Protein 1DJ0 (pdb70)

Nearest PDB structures (foldseek):
  2nr0-assembly1_B  TM=9.886E-01  e=8.928E-56  Escherichia coli K-12
  2nre-assembly1_A-2  TM=9.806E-01  e=1.560E-50  Escherichia coli K-12
  1vs3-assembly1_B  TM=9.292E-01  e=8.144E-28  Thermus thermophilus HB8
  9enc-assembly1_B  TM=8.523E-01  e=1.348E-19  Homo sapiens
  7r9f-assembly1_A-2  TM=7.454E-01  e=5.634E-17  Saccharomyces cerevisiae

Solvent-accessible surface area: 22891 Å² total; per-residue (Å²): 169,79,84,54,27,4,0,0,2,0,12,1,35,1,31,97,15,117,5,6,45,84,95,152,75,143,105,1,1,16,34,78,0,9,100,0,0,30,101,19,5,115,46,131,8,80,5,92,23,4,11,151,5,46,49,15,4,4,0,6,14,1,9,0,6,0,88,4,85,8,129,89,169,87,52,27,4,13,69,22,0,10,87,59,16,46,45,19,0,1,1,30,28,18,64,89,15,64,109,92,1,47,0,136,141,17,13,77,0,22,45,19,15,0,0,0,17,16,69,159,20,56,11,0,7,21,38,128,1,4,4,41,28,140,55,81,11,49,2,115,37,0,58,129,6,0,58,49,0,78,28,103,24,12,0,38,0,0,49,16,149,146,26,180,39,221,56,24,120,35,40,2,77,55,4,54,7,50,100,72,56,32,12,0,6,0,12,0,42,0,51,35,41,5,64,51,1,8,33,1,0,0,3,0,0,10,45,0,0,17,114,77,59,67,60,61,32,0,44,95,4,23,81,45,112,58,49,118,103,13,15,86,48,6,108,11,61,0,12,2,0,4,26,22,48,29,45,130,174,8,105,20,53,186,41,59,23,5,0,12,23,16,84,116,155,84,92,58,26,4,0,0,2,0,14,0,31,2,28,103,8,138,7,5,79,85,56,149,142,62,100,0,1,20,32,53,0,9,110,2,0,29,128,22,5,136,45,131,7,80,5,92,22,3,13,156,6,46,50,16,4,3,0,8,13,0,10,0,6,0,88,5,72,10,131,94,163,84,43,21,2,15,111,20,0,9,91,69,14,46,42,17,0,1,0,33,26,21,64,80,14,69,103,97,0,46,0,136,138,17,14,80,1,31,43,22,13,1,0,0,14,15,72,138,13,56,10,0,7,22,36,130,2,2,4,47,35,87,86,104,10,50,9,127,36,0,55,133,6,0,60,52,0,77,28,110,23,21,0,37,1,0,52,16,154,146,23,180,40,240,65,24,126,31,41,2,82,45,7,51,6,50,101,66,54,24,12,0,6,1,10,1,37,0,51,35,43,3,72,50,1,8,32,0,1,0,3,0,0,12,49,0,1,19,110,98,55,65,59,71,25,0,44,102,5,28,85,59,117,56,49,116,100,13,15,84,50,6,115,15,53,0,13,1,0,4,25,20,50,26,40,121,179,8,105,22,54,180,41,62,22,5,1,16,27,18,84,114

CATH classification: 3.30.70.660 (+1 more: 3.30.70.580)

B-factor: mean 20.82, std 8.23, range [7.7, 64.53]

InterPro domains:
  IPR001406 Pseudouridine synthase I, TruA [MF_00171] (10-252)
  IPR001406 Pseudouridine synthase I, TruA [PIRSF001430] (11-255)
  IPR001406 Pseudouridine synthase I, TruA [PTHR11142] (8-252)
  IPR001406 Pseudouridine synthase I, TruA [TIGR00071] (10-247)
  IPR001406 Pseudouridine synthase I, TruA [cd02570] (14-252)
  IPR020094 Pseudouridine synthase TruA/RsuA/RluB/E/F, N-terminal [G3DSA:3.30.70.580] (7-113)
  IPR020095 Pseudouridine synthase I, TruA, C-terminal [G3DSA:3.30.70.660] (114-251)
  IPR020097 Pseudouridine synthase I, TruA, alpha/beta domain [PF01416] (17-111)
  IPR020097 Pseudouridine synthase I, TruA, alpha/beta domain [PF01416] (151-253)
  IPR020103 Pseudouridine synthase, catalytic domain superfamily [SSF55120] (9-265)

Sequence (528 aa):
PPVYKIALGIEYDGSKYYGWQRQNEVRSVQEKLEKALSQVANEPITVFCAGRTDAGVHGTGQVVHFETTALRKDAAWTLGVNANLPGDIAVRWVKTVPDDFHARFSATARRYRYIIYNHRLRPAVLSKGVTHFYEPLDAERMHRAAQCLLGENDFTSFRAVQCQSRTPWRNVMHINVTRHGPYVVVDIKANAFVHHMVRNIVGSLMEVGAHNQPESWIAELLAAKDRTLAAATAKAEGLYLVAVDYPDRYDLPKPPMGPLFLADPPVYKIALGIEYDGSKYYGWQRQNEVRSVQEKLEKALSQVANEPITVFCAGRTDAGVHGTGQVVHFETTALRKDAAWTLGVNANLPGDIAVRWVKTVPDDFHARFSATARRYRYIIYNHRLRPAVLSKGVTHFYEPLDAERMHRAAQCLLGENDFTSFRAVQCQSRTPWRNVMHINVTRHGPYVVVDIKANAFVHHMVRNIVGSLMEVGAHNQPESWIAELLAAKDRTLAAATAKAEGLYLVAVDYPDRYDLPKPPMGPLFLAD

Radius of gyration: 25.11 Å; Cα contacts (8 Å, |Δi|>4): 1273; chains: 2; bounding box: 74×41×61 Å

Organism: Escherichia coli (strain K12) (NCBI:txid83333)

Secondary structure (DSSP, 8-state):
---EEEEEEEEE--TTSS-S--TT-SS-HHHHHHHHHHHHHTS---EEESS---TT-EEEEEEEEEEES----HHIIIIIHHHTS-TTEEEEEEEE--TT--TTTT--EEEEEEEEE-SSSPP-TTTTSSEE--S---HHHHHHHHGGG-EEEE-GGG--TT---S--EEEEEEEEEEEETTEEEEEEEES---TTHHHHHHHHHHHHHTTSS-TTHHHHHHHH--GGGSPPPPPSTTEEEEEEE--GGG--------STT---/---EEEEEEEEE--TTSS-SS--SSS--HHHHHHHHHHHHHTS----EESS---TT-EEEEEEEEEEES----HHIIIIIHHHHS-TTEEEEEEEE--TT--TTTT--EEEEEEEEEESSSPP-TTTTSSEEE-S---HHHHHHHHGGG-EEEE-GGG--TT---S--EEEEEEEEEEEETTEEEEEEEES---TTHHHHHHHHHHHHHTTSS-TTHHHHHHHHT-GGGSPPPPPSTTEEEEEEE--GGG--------STT---

Foldseek 3Di:
DDKFKKKWFKWFQQAVAQWADPPPGPGHVQVQLQVLVCVLQVHGKHKAWQDTTGHLATERGIMIMIIGPDDDDFCCVAVVSQVSGDPGMHTPGMDTFDPPDGNHVQFQKWKKKFKEQEDLDQDDVLNLAHAYDNQAFDQVLLFLLCPVQAAWAQLLLQADPPWPDDGSTWHKHDWGWDDDVRMIMIMTMTRDHHHLNVQQSVQQSRCCRSVVDPSNVSVVSRVPNHNVVGGDGGDNRRMYGFHTHGDCVRVDDRDARDPPPDGD/DDKFKKKWFKWFQQAVFQWADDDDPTHHVQVQLQVLVCVLQVHRKHKAWQDTTGHLATARGIMIMIIGPGDDDQCCVAVSSQVSGDPGMHTPGMDTFDPPDGNHPQFQKWKKKFKAQEDLDQDDVLRSQHHYDHAAFDQVLLFLLCPLLAAWAQLLLQADPPWDDPGRIWHKHDWGWDDDVRMIMIMTMTRDHTVLNVQQSVQQSRCCGNVVDDSNVSVVSRVVRHNVVGGDGGDNRRMYGFHTDGDCVRVDDRPARDPPPDGD

Structure (mmCIF, N/CA/C/O backbone):
data_1DJ0
#
_entry.id   1DJ0
#
_cell.length_a   68.080
_cell.length_b   37.400
_cell.length_c   103.480
_cell.angle_alpha   90.00
_cell.angle_beta   97.68
_cell.angle_gamma   90.00
#
_symmetry.space_group_name_H-M   'P 1 21 1'
#
loop_
_entity.id
_entity.type
_entity.pdbx_description
1 polymer 'PSEUDOURIDINE SYNTHASE I'
2 non-polymer 'CHLORIDE ION'
3 water water
#
loop_
_atom_site.group_PDB
_atom_site.id
_atom_site.type_symbol
_atom_site.label_atom_id
_atom_site.label_alt_id
_atom_site.label_comp_id
_atom_site.label_asym_id
_atom_site.label_entity_id
_atom_site.label_seq_id
_atom_site.pdbx_PDB_ins_code
_atom_site.Cartn_x
_atom_site.Cartn_y
_atom_site.Cartn_z
_atom_site.occupancy
_atom_site.B_iso_or_equiv
_atom_site.auth_seq_id
_atom_site.auth_comp_id
_atom_site.auth_asym_id
_atom_site.auth_atom_id
_atom_site.pdbx_PDB_model_num
ATOM 1 N N . PRO A 1 1 ? -7.852 16.938 4.559 1.00 46.30 7 PRO A N 1
ATOM 2 C CA . PRO A 1 1 ? -6.458 16.616 4.958 1.00 45.30 7 PRO A CA 1
ATOM 3 C C . PRO A 1 1 ? -6.357 15.712 6.174 1.00 43.10 7 PRO A C 1
ATOM 4 O O . PRO A 1 1 ? -7.017 15.943 7.198 1.00 43.14 7 PRO A O 1
ATOM 8 N N . PRO A 1 2 ? -5.487 14.717 6.102 1.00 40.37 8 PRO A N 1
ATOM 9 C CA . PRO A 1 2 ? -5.267 13.836 7.223 1.00 37.48 8 PRO A CA 1
ATOM 10 C C . PRO A 1 2 ? -4.326 14.468 8.248 1.00 33.44 8 PRO A C 1
ATOM 11 O O . PRO A 1 2 ? -3.635 15.478 8.137 1.00 32.01 8 PRO A O 1
ATOM 15 N N . VAL A 1 3 ? -4.426 13.838 9.408 1.00 30.09 9 VAL A N 1
ATOM 16 C CA . VAL A 1 3 ? -3.528 14.095 10.532 1.00 25.95 9 VAL A CA 1
ATOM 17 C C . VAL A 1 3 ? -2.831 12.742 10.652 1.00 23.94 9 VAL A C 1
ATOM 18 O O . VAL A 1 3 ? -3.523 11.726 10.688 1.00 24.94 9 VAL A O 1
ATOM 22 N N . TYR A 1 4 ? -1.520 12.756 10.588 1.00 20.52 10 TYR A N 1
ATOM 23 C CA . TYR A 1 4 ? -0.791 11.494 10.681 1.00 17.87 10 TYR A CA 1
ATOM 24 C C . TYR A 1 4 ? -0.235 11.300 12.097 1.00 17.36 10 TYR A C 1
ATOM 25 O O . TYR A 1 4 ? 0.127 12.297 12.719 1.00 18.51 10 TYR A O 1
ATOM 34 N N . LYS A 1 5 ? -0.223 10.077 12.581 1.00 16.28 11 LYS A N 1
ATOM 35 C CA . LYS A 1 5 ? 0.363 9.793 13.900 1.00 15.29 11 LYS A CA 1
ATOM 36 C C . LYS A 1 5 ? 1.585 8.927 13.605 1.00 15.17 11 LYS A C 1
ATOM 37 O O . LYS A 1 5 ? 1.534 7.959 12.848 1.00 16.72 11 LYS A O 1
ATOM 43 N N . ILE A 1 6 ? 2.708 9.406 14.135 1.00 14.32 12 ILE A N 1
ATOM 44 C CA . ILE A 1 6 ? 4.007 8.807 13.853 1.00 14.55 12 ILE A CA 1
ATOM 45 C C . ILE A 1 6 ? 4.737 8.443 15.132 1.00 14.48 12 ILE A C 1
ATOM 46 O O . ILE A 1 6 ? 4.730 9.235 16.092 1.00 13.86 12 ILE A O 1
ATOM 51 N N . ALA A 1 7 ? 5.393 7.275 15.121 1.00 14.46 13 ALA A N 1
ATOM 52 C CA . ALA A 1 7 ? 6.197 6.871 16.277 1.00 14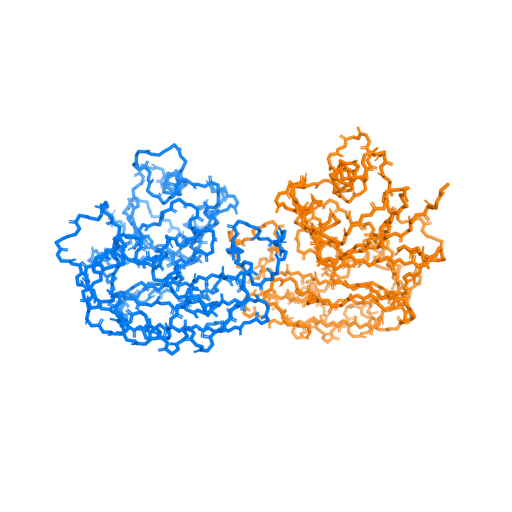.08 13 ALA A CA 1
ATOM 53 C C . ALA A 1 7 ? 7.677 6.896 15.873 1.00 13.78 13 ALA A C 1
ATOM 54 O O . ALA A 1 7 ? 7.978 6.613 14.714 1.00 14.07 13 ALA A O 1
ATOM 56 N N . LEU A 1 8 ? 8.503 7.243 16.848 1.00 12.68 14 LEU A N 1
ATOM 57 C CA . LEU A 1 8 ? 9.945 7.255 16.589 1.00 12.58 14 LEU A CA 1
ATOM 58 C C . LEU A 1 8 ? 10.676 6.546 17.741 1.00 12.86 14 LEU A C 1
ATOM 59 O O . LEU A 1 8 ? 10.257 6.683 18.891 1.00 12.25 14 LEU A O 1
ATOM 64 N N . GLY A 1 9 ? 11.751 5.846 17.363 1.00 13.12 15 GLY A N 1
ATOM 65 C CA . GLY A 1 9 ? 12.643 5.304 18.431 1.00 13.26 15 GLY A CA 1
ATOM 66 C C . GLY A 1 9 ? 13.714 6.385 18.642 1.00 11.53 15 GLY A C 1
ATOM 67 O O . GLY A 1 9 ? 14.266 6.944 17.675 1.00 12.29 15 GLY A O 1
ATOM 68 N N . ILE A 1 10 ? 13.951 6.795 19.902 1.00 11.51 16 ILE A N 1
ATOM 69 C CA . ILE A 1 10 ? 14.897 7.844 20.217 1.00 10.89 16 ILE A CA 1
ATOM 70 C C . ILE A 1 10 ? 16.016 7.329 21.125 1.00 10.30 16 ILE A C 1
ATOM 71 O O . ILE A 1 10 ? 15.771 6.592 22.115 1.00 11.93 16 ILE A O 1
ATOM 76 N N . GLU A 1 11 ? 17.266 7.714 20.823 1.00 10.91 17 GLU A N 1
ATOM 77 C CA . GLU A 1 11 ? 18.411 7.411 21.670 1.00 10.23 17 GLU A CA 1
ATOM 78 C C . GLU A 1 11 ? 18.987 8.726 22.162 1.00 9.93 17 GLU A C 1
ATOM 79 O O . GLU A 1 11 ? 19.022 9.756 21.465 1.00 11.75 17 GLU A O 1
ATOM 85 N N . TYR A 1 12 ? 19.545 8.751 23.363 1.00 10.48 18 TYR A N 1
ATOM 86 C CA . TYR A 1 12 ? 20.191 9.950 23.874 1.00 10.86 18 TYR A CA 1
ATOM 87 C C . TYR A 1 12 ? 21.166 9.645 24.993 1.00 11.71 18 TYR A C 1
ATOM 88 O O . TYR A 1 12 ? 20.967 8.797 25.873 1.00 11.36 18 TYR A O 1
ATOM 97 N N . ASP A 1 13 ? 22.250 10.415 24.962 1.00 12.05 19 ASP A N 1
ATOM 98 C CA . ASP A 1 13 ? 23.189 10.536 26.096 1.00 11.63 19 ASP A CA 1
ATOM 99 C C . ASP A 1 13 ? 22.539 11.598 26.997 1.00 12.05 19 ASP A C 1
ATOM 100 O O . ASP A 1 13 ? 22.256 12.737 26.577 1.00 13.23 19 ASP A O 1
ATOM 105 N N . GLY A 1 14 ? 22.129 11.243 28.216 1.00 12.06 20 GLY A N 1
ATOM 106 C CA . GLY A 1 14 ? 21.425 12.121 29.127 1.00 13.68 20 GLY A CA 1
ATOM 107 C C . GLY A 1 14 ? 22.298 13.084 29.918 1.00 14.32 20 GLY A C 1
ATOM 108 O O . GLY A 1 14 ? 21.753 13.871 30.717 1.00 14.69 20 GLY A O 1
ATOM 109 N N . SER A 1 15 ? 23.636 12.977 29.793 1.00 14.18 21 SER A N 1
ATOM 110 C CA . SER A 1 15 ? 24.517 13.699 30.715 1.00 15.63 21 SER A CA 1
ATOM 111 C C . SER A 1 15 ? 24.477 15.219 30.639 1.00 16.84 21 SER A C 1
ATOM 112 O O . SER A 1 15 ? 24.679 15.806 31.692 1.00 18.22 21 SER A O 1
ATOM 115 N N . LYS A 1 16 ? 24.109 15.780 29.508 1.00 16.84 22 LYS A N 1
ATOM 116 C CA . LYS A 1 16 ? 24.049 17.245 29.434 1.00 17.84 22 LYS A CA 1
ATOM 117 C C . LYS A 1 16 ? 22.643 17.776 29.550 1.00 18.05 22 LYS A C 1
ATOM 118 O O . LYS A 1 16 ? 22.412 18.963 29.300 1.00 20.09 22 LYS A O 1
ATOM 124 N N . TYR A 1 17 ? 21.671 16.947 29.913 1.00 16.04 23 TYR A N 1
ATOM 125 C CA . TYR A 1 17 ? 20.278 17.373 30.039 1.00 14.89 23 TYR A CA 1
ATOM 126 C C . TYR A 1 17 ? 19.850 17.130 31.485 1.00 14.37 23 TYR A C 1
ATOM 127 O O . TYR A 1 17 ? 20.447 16.340 32.232 1.00 15.59 23 TYR A O 1
ATOM 136 N N . TYR A 1 18 ? 18.762 17.845 31.799 1.00 16.03 24 TYR A N 1
ATOM 137 C CA . TYR A 1 18 ? 18.159 17.707 33.117 1.00 18.09 24 TYR A CA 1
ATOM 138 C C . TYR A 1 18 ? 16.870 16.881 33.018 1.00 15.84 24 TYR A C 1
ATOM 139 O O . TYR A 1 18 ? 15.827 17.169 33.597 1.00 16.79 24 TYR A O 1
ATOM 148 N N . GLY A 1 19 ? 17.005 15.767 32.302 1.00 13.83 25 GLY A N 1
ATOM 149 C CA . GLY A 1 19 ? 15.978 14.764 32.090 1.00 13.17 25 GLY A CA 1
ATOM 150 C C . GLY A 1 19 ? 15.188 14.905 30.805 1.00 13.70 25 GLY A C 1
ATOM 151 O O . GLY A 1 19 ? 15.443 15.768 29.964 1.00 13.73 25 GLY A O 1
ATOM 152 N N . TRP A 1 20 ? 14.226 14.002 30.564 1.00 12.81 26 TRP A N 1
ATOM 153 C CA . TRP A 1 20 ? 13.426 14.026 29.374 1.00 13.09 26 TRP A CA 1
ATOM 154 C C . TRP A 1 20 ? 12.483 15.220 29.322 1.00 12.84 26 TRP A C 1
ATOM 155 O O . TRP A 1 20 ? 12.467 15.960 28.307 1.00 13.46 26 TRP A O 1
ATOM 166 N N . GLN A 1 21 ? 11.685 15.390 30.410 1.00 13.70 27 GLN A N 1
ATOM 167 C CA . GLN A 1 21 ? 10.556 16.339 30.320 1.00 14.54 27 GLN A CA 1
ATOM 168 C C . GLN A 1 21 ? 10.999 17.789 30.261 1.00 13.92 27 GLN A C 1
ATOM 169 O O . GLN A 1 21 ? 11.841 18.225 31.003 1.00 14.28 27 GLN A O 1
ATOM 175 N N . ARG A 1 22 ? 10.337 18.565 29.390 1.00 15.99 28 ARG A N 1
ATOM 176 C CA . ARG A 1 22 ? 10.667 19.986 29.288 1.00 18.18 28 ARG A CA 1
ATOM 177 C C . ARG A 1 22 ? 10.038 20.777 30.443 1.00 18.70 28 ARG A C 1
ATOM 178 O O . ARG A 1 22 ? 10.614 21.802 30.827 1.00 19.53 28 ARG A O 1
ATOM 186 N N . GLN A 1 23 ? 8.968 20.324 31.026 1.00 18.20 29 GLN A N 1
ATOM 187 C CA . GLN A 1 23 ? 8.325 21.044 32.130 1.00 19.83 29 GLN A CA 1
ATOM 188 C C . GLN A 1 23 ? 9.278 21.290 33.283 1.00 19.54 29 GLN A C 1
ATOM 189 O O . GLN A 1 23 ? 9.935 20.425 33.865 1.00 19.79 29 GLN A O 1
ATOM 195 N N . ASN A 1 24 ? 9.386 22.574 33.653 1.00 19.18 30 ASN A N 1
ATOM 196 C CA . ASN A 1 24 ? 10.182 23.108 34.725 1.00 17.85 30 ASN A CA 1
ATOM 197 C C . ASN A 1 24 ? 11.698 22.996 34.550 1.00 15.98 30 ASN A C 1
ATOM 198 O O . ASN A 1 24 ? 12.398 23.124 35.566 1.00 15.72 30 ASN A O 1
ATOM 203 N N . GLU A 1 25 ? 12.176 22.763 33.329 1.00 17.44 31 GLU A N 1
ATOM 204 C CA . GLU A 1 25 ? 13.626 22.565 33.157 1.00 18.48 31 GLU A CA 1
ATOM 205 C C . GLU A 1 25 ? 14.177 23.389 32.002 1.00 19.13 31 GLU A C 1
ATOM 206 O O . GLU A 1 25 ? 13.555 23.464 30.975 1.00 19.75 31 GLU A O 1
ATOM 212 N N . VAL A 1 26 ? 15.388 23.950 32.158 1.00 21.09 32 VAL A N 1
ATOM 213 C CA . VAL A 1 26 ? 15.942 24.771 31.080 1.00 22.25 32 VAL A CA 1
ATOM 214 C C . VAL A 1 26 ? 16.464 23.933 29.918 1.00 22.59 32 VAL A C 1
ATOM 215 O O . VAL A 1 26 ? 16.479 24.356 28.757 1.00 24.24 32 VAL A O 1
ATOM 219 N N . ARG A 1 27 ? 16.934 22.751 30.262 1.00 21.37 33 ARG A N 1
ATOM 220 C CA . ARG A 1 27 ? 17.690 21.863 29.374 1.00 21.96 33 ARG A CA 1
ATOM 221 C C . ARG A 1 27 ? 17.080 20.469 29.387 1.00 21.05 33 ARG A C 1
ATOM 222 O O . ARG A 1 27 ? 17.335 19.794 30.369 1.00 23.62 33 ARG A O 1
ATOM 230 N N . SER A 1 28 ? 16.311 20.096 28.395 1.00 18.00 34 SER A N 1
ATOM 231 C CA . SER A 1 28 ? 15.642 18.781 28.394 1.00 15.03 34 SER A CA 1
ATOM 232 C C . SER A 1 28 ? 15.795 18.110 27.050 1.00 15.02 34 SER A C 1
ATOM 233 O O . SER A 1 28 ? 15.899 18.733 25.965 1.00 16.49 34 SER A O 1
ATOM 236 N N . VAL A 1 29 ? 15.663 16.772 27.061 1.00 14.28 35 VAL A N 1
ATOM 237 C CA . VAL A 1 29 ? 15.660 16.066 25.797 1.00 14.37 35 VAL A CA 1
ATOM 238 C C . VAL A 1 29 ? 14.435 16.406 24.972 1.00 13.83 35 VAL A C 1
ATOM 239 O O . VAL A 1 29 ? 14.510 16.615 23.751 1.00 15.25 35 VAL A O 1
ATOM 243 N N . GLN A 1 30 ? 13.253 16.445 25.612 1.00 12.91 36 GLN A N 1
ATOM 244 C CA . GLN A 1 30 ? 12.005 16.717 24.918 1.00 13.29 36 GLN A CA 1
ATOM 245 C C . GLN A 1 30 ? 12.060 18.047 24.167 1.00 13.68 36 GLN A C 1
ATOM 246 O O . GLN A 1 30 ? 11.618 18.089 23.021 1.00 13.94 36 GLN A O 1
ATOM 252 N N . GLU A 1 31 ? 12.605 19.097 24.828 1.00 13.80 37 GLU A N 1
ATOM 253 C CA . GLU A 1 31 ? 12.661 20.387 24.087 1.00 14.40 37 GLU A CA 1
ATOM 254 C C . GLU A 1 31 ? 13.452 20.284 22.796 1.00 14.30 37 GLU A C 1
ATOM 255 O O . GLU A 1 31 ? 13.062 20.765 21.719 1.00 15.53 37 GLU A O 1
ATOM 261 N N . LYS A 1 32 ? 14.623 19.633 22.853 1.00 13.71 38 LYS A N 1
ATOM 262 C CA . LYS A 1 32 ? 15.431 19.495 21.646 1.00 14.42 38 LYS A CA 1
ATOM 263 C C . LYS A 1 32 ? 14.721 18.736 20.553 1.00 14.63 38 LYS A C 1
ATOM 264 O O . LYS A 1 32 ? 14.752 19.067 19.357 1.00 16.39 38 LYS A O 1
ATOM 270 N N . LEU A 1 33 ? 14.064 17.608 20.875 1.00 13.95 39 LEU A N 1
ATOM 271 C CA . LEU A 1 33 ? 13.355 16.810 19.884 1.00 14.32 39 LEU A CA 1
ATOM 272 C C . LEU A 1 33 ? 12.154 17.533 19.301 1.00 14.51 39 LEU A C 1
ATOM 273 O O . LEU A 1 33 ? 11.895 17.508 18.094 1.00 14.62 39 LEU A O 1
ATOM 278 N N . GLU A 1 34 ? 11.383 18.226 20.168 1.00 14.29 40 GLU A N 1
ATOM 279 C CA . GLU A 1 34 ? 10.255 19.003 19.654 1.00 15.17 40 GLU A CA 1
ATOM 280 C C . GLU A 1 34 ? 10.768 20.143 18.783 1.00 14.57 40 GLU A C 1
ATOM 281 O O . GLU A 1 34 ? 10.103 20.335 17.756 1.00 15.56 40 GLU A O 1
ATOM 287 N N . LYS A 1 35 ? 11.904 20.759 19.081 1.00 15.02 41 LYS A N 1
ATOM 288 C CA . LYS A 1 35 ? 12.369 21.824 18.165 1.00 16.21 41 LYS A CA 1
ATOM 289 C C . LYS A 1 35 ? 12.716 21.207 16.829 1.00 16.57 41 LYS A C 1
ATOM 290 O O . LYS A 1 35 ? 12.361 21.720 15.741 1.00 17.84 41 LYS A O 1
ATOM 296 N N . ALA A 1 36 ? 13.435 20.066 16.860 1.00 15.31 42 ALA A N 1
ATOM 297 C CA . ALA A 1 36 ? 13.797 19.403 15.617 1.00 15.00 42 ALA A CA 1
ATOM 298 C C . ALA A 1 36 ? 12.637 18.955 14.764 1.00 15.39 42 ALA A C 1
ATOM 299 O O . ALA A 1 36 ? 12.628 19.158 13.548 1.00 17.49 42 ALA A O 1
ATOM 301 N N . LEU A 1 37 ? 11.612 18.343 15.362 1.00 14.85 43 LEU A N 1
ATOM 302 C CA . LEU A 1 37 ? 10.450 17.921 14.623 1.00 14.98 43 LEU A CA 1
ATOM 303 C C . LEU A 1 37 ? 9.641 19.131 14.109 1.00 15.29 43 LEU A C 1
ATOM 304 O O . LEU A 1 37 ? 9.131 18.981 13.002 1.00 16.65 43 LEU A O 1
ATOM 309 N N . SER A 1 38 ? 9.598 20.221 14.893 1.00 16.07 44 SER A N 1
ATOM 310 C CA . SER A 1 38 ? 8.802 21.363 14.426 1.00 16.73 44 SER A CA 1
ATOM 311 C C . SER A 1 38 ? 9.423 21.957 13.171 1.00 17.57 44 SER A C 1
ATOM 312 O O . SER A 1 38 ? 8.698 22.413 12.257 1.00 18.66 44 SER A O 1
ATOM 315 N N . GLN A 1 39 ? 10.752 21.974 13.135 1.00 18.07 45 GLN A N 1
ATOM 316 C CA . GLN A 1 39 ? 11.416 22.472 11.907 1.00 18.78 45 GLN A CA 1
ATOM 317 C C . GLN A 1 39 ? 11.118 21.588 10.716 1.00 19.24 45 GLN A C 1
ATOM 318 O O . GLN A 1 39 ? 10.825 22.086 9.593 1.00 20.39 45 GLN A O 1
ATOM 324 N N . VAL A 1 40 ? 11.139 20.254 10.824 1.00 18.26 46 VAL A N 1
ATOM 325 C CA . VAL A 1 40 ? 10.836 19.343 9.727 1.00 17.35 46 VAL A CA 1
ATOM 326 C C . VAL A 1 40 ? 9.370 19.398 9.303 1.00 19.03 46 VAL A C 1
ATOM 327 O O . VAL A 1 40 ? 9.017 19.424 8.114 1.00 20.66 46 VAL A O 1
ATOM 331 N N . ALA A 1 41 ? 8.467 19.496 10.284 1.00 17.79 47 ALA A N 1
ATOM 332 C CA . ALA A 1 41 ? 7.039 19.546 10.044 1.00 18.47 47 ALA A CA 1
ATOM 333 C C . ALA A 1 41 ? 6.541 20.935 9.635 1.00 18.93 47 ALA A C 1
ATOM 334 O O . ALA A 1 41 ? 5.436 21.036 9.105 1.00 20.90 47 ALA A O 1
ATOM 336 N N . ASN A 1 42 ? 7.310 21.999 9.856 1.00 19.08 48 ASN A N 1
ATOM 337 C CA . ASN A 1 42 ? 6.854 23.366 9.569 1.00 20.88 48 ASN A CA 1
ATOM 338 C C . ASN A 1 42 ? 5.619 23.734 10.366 1.00 22.33 48 ASN A C 1
ATOM 339 O O . ASN A 1 42 ? 4.723 24.463 9.917 1.00 24.29 48 ASN A O 1
ATOM 344 N N . GLU A 1 43 ? 5.559 23.232 11.604 1.00 21.40 49 GLU A N 1
ATOM 345 C CA . GLU A 1 43 ? 4.435 23.524 12.495 1.00 20.47 49 GLU A CA 1
ATOM 346 C C . GLU A 1 43 ? 4.844 23.064 13.888 1.00 20.32 49 GLU A C 1
ATOM 347 O O . GLU A 1 43 ? 5.699 22.172 14.007 1.00 20.66 49 GLU A O 1
ATOM 353 N N . PRO A 1 44 ? 4.275 23.576 14.946 1.00 19.82 50 PRO A N 1
ATOM 354 C CA . PRO A 1 44 ? 4.602 23.187 16.301 1.00 19.10 50 PRO A CA 1
ATOM 355 C C . PRO A 1 44 ? 4.248 21.729 16.586 1.00 18.06 50 PRO A C 1
ATOM 356 O O . PRO A 1 44 ? 3.157 21.257 16.319 1.00 20.45 50 PRO A O 1
ATOM 360 N N . ILE A 1 45 ? 5.248 20.916 17.013 1.00 15.96 51 ILE A N 1
ATOM 361 C CA . ILE A 1 45 ? 5.018 19.514 17.325 1.00 15.82 51 ILE A CA 1
ATOM 362 C C . ILE A 1 45 ? 5.221 19.220 18.816 1.00 15.14 51 ILE A C 1
ATOM 363 O O . ILE A 1 45 ? 6.190 19.712 19.400 1.00 16.32 51 ILE A O 1
ATOM 368 N N . THR A 1 46 ? 4.326 18.383 19.327 1.00 15.66 52 THR A N 1
ATOM 369 C CA . THR A 1 46 ? 4.417 17.921 20.725 1.00 15.86 52 THR A CA 1
ATOM 370 C C . THR A 1 46 ? 4.610 16.405 20.717 1.00 14.28 52 THR A C 1
ATOM 371 O O . THR A 1 46 ? 3.850 15.695 20.021 1.00 14.29 52 THR A O 1
ATOM 375 N N . VAL A 1 47 ? 5.605 15.954 21.463 1.00 13.45 53 VAL A N 1
ATOM 376 C CA . VAL A 1 47 ? 5.811 14.500 21.523 1.00 12.79 53 VAL A CA 1
ATOM 377 C C . VAL A 1 47 ? 5.380 13.956 22.883 1.00 11.91 53 VAL A C 1
ATOM 378 O O . VAL A 1 47 ? 5.306 14.643 23.896 1.00 13.40 53 VAL A O 1
ATOM 382 N N . PHE A 1 48 ? 5.062 12.660 22.890 1.00 13.00 54 PHE A N 1
ATOM 383 C CA . PHE A 1 48 ? 4.609 11.905 24.052 1.00 12.85 54 PHE A CA 1
ATOM 384 C C . PHE A 1 48 ? 5.553 10.690 24.190 1.00 12.32 54 PHE A C 1
ATOM 385 O O . PHE A 1 48 ? 5.715 9.981 23.183 1.00 13.42 54 PHE A O 1
ATOM 393 N N . CYS A 1 49 ? 6.196 10.522 25.346 1.00 12.54 55 CYS A N 1
ATOM 394 C CA . CYS A 1 49 ? 7.189 9.456 25.493 1.00 12.46 55 CYS A CA 1
ATOM 395 C C . CYS A 1 49 ? 6.642 8.247 26.229 1.00 11.78 55 CYS A C 1
ATOM 396 O O . CYS A 1 49 ? 5.683 8.312 27.021 1.00 13.19 55 CYS A O 1
ATOM 399 N N . ALA A 1 50 ? 7.353 7.120 26.014 1.00 10.92 56 ALA A N 1
ATOM 400 C CA . ALA A 1 50 ? 6.946 5.867 26.654 1.00 12.52 56 ALA A CA 1
ATOM 401 C C . ALA A 1 50 ? 7.283 5.888 28.129 1.00 12.57 56 ALA A C 1
ATOM 402 O O . ALA A 1 50 ? 6.560 5.389 28.979 1.00 14.37 56 ALA A O 1
ATOM 404 N N . GLY A 1 51 ? 8.443 6.486 28.468 1.00 13.64 57 GLY A N 1
ATOM 405 C CA . GLY A 1 51 ? 8.849 6.533 29.873 1.00 15.94 57 GLY A CA 1
ATOM 406 C C . GLY A 1 51 ? 9.728 7.755 30.141 1.00 14.93 57 GLY A C 1
ATOM 407 O O . GLY A 1 51 ? 10.849 7.841 29.631 1.00 16.30 57 GLY A O 1
ATOM 408 N N . ARG A 1 52 ? 9.266 8.655 30.996 1.00 15.70 58 ARG A N 1
ATOM 409 C CA . ARG A 1 52 ? 10.090 9.835 31.282 1.00 15.73 58 ARG A CA 1
ATOM 410 C C . ARG A 1 52 ? 11.325 9.398 32.028 1.00 14.70 58 ARG A C 1
ATOM 411 O O . ARG A 1 52 ? 11.242 8.538 32.934 1.00 15.83 58 ARG A O 1
ATOM 419 N N . THR A 1 53 ? 12.497 9.925 31.695 1.00 11.73 59 THR A N 1
ATOM 420 C CA . THR A 1 53 ? 13.739 9.619 32.386 1.00 12.11 59 THR A CA 1
ATOM 421 C C . THR A 1 53 ? 14.252 10.858 33.132 1.00 12.19 59 THR A C 1
ATOM 422 O O . THR A 1 53 ? 14.038 11.994 32.685 1.00 13.30 59 THR A O 1
ATOM 426 N N . ASP A 1 54 ? 14.835 10.608 34.292 1.00 11.80 60 ASP A N 1
ATOM 427 C CA . ASP A 1 54 ? 15.297 11.679 35.187 1.00 11.91 60 ASP A CA 1
ATOM 428 C C . ASP A 1 54 ? 16.593 12.280 34.718 1.00 12.19 60 ASP A C 1
ATOM 429 O O . ASP A 1 54 ? 17.296 11.825 33.814 1.00 12.34 60 ASP A O 1
ATOM 434 N N . ALA A 1 55 ? 17.010 13.366 35.401 1.00 12.56 61 ALA A N 1
ATOM 435 C CA . ALA A 1 55 ? 18.267 14.016 34.985 1.00 12.52 61 ALA A CA 1
ATOM 436 C C . ALA A 1 55 ? 19.450 13.068 35.004 1.00 12.30 61 ALA A C 1
ATOM 437 O O . ALA A 1 55 ? 19.664 12.320 35.961 1.00 13.25 61 ALA A O 1
ATOM 439 N N . GLY A 1 56 ? 20.259 13.070 33.957 1.00 12.22 62 GLY A N 1
ATOM 440 C CA . GLY A 1 56 ? 21.454 12.272 33.788 1.00 13.41 62 GLY A CA 1
ATOM 441 C C . GLY A 1 56 ? 21.215 10.891 33.195 1.00 12.72 62 GLY A C 1
ATOM 442 O O . GLY A 1 56 ? 22.200 10.211 32.895 1.00 13.51 62 GLY A O 1
ATOM 443 N N . VAL A 1 57 ? 19.966 10.449 33.204 1.00 10.86 63 VAL A N 1
ATOM 444 C CA . VAL A 1 57 ? 19.648 9.092 32.701 1.00 10.27 63 VAL A CA 1
ATOM 445 C C . VAL A 1 57 ? 19.601 9.049 31.194 1.00 9.85 63 VAL A C 1
ATOM 446 O O . VAL A 1 57 ? 19.228 10.010 30.507 1.00 10.33 63 VAL A O 1
ATOM 450 N N . HIS A 1 58 ? 20.055 7.934 30.614 1.00 9.92 64 HIS A N 1
ATOM 451 C CA . HIS A 1 58 ? 20.183 7.716 29.186 1.00 9.56 64 HIS A CA 1
ATOM 452 C C . HIS A 1 58 ? 19.067 6.899 28.571 1.00 10.07 64 HIS A C 1
ATOM 453 O O . HIS A 1 58 ? 18.305 6.226 29.297 1.00 11.45 64 HIS A O 1
ATOM 460 N N . GLY A 1 59 ? 19.026 6.910 27.226 1.00 10.64 65 GLY A N 1
ATOM 461 C CA . GLY A 1 59 ? 18.010 6.089 26.559 1.00 11.57 65 GLY A CA 1
ATOM 462 C C . GLY A 1 59 ? 18.590 5.494 25.292 1.00 11.15 65 GLY A C 1
ATOM 463 O O . GLY A 1 59 ? 19.218 6.191 24.500 1.00 11.08 65 GLY A O 1
ATOM 464 N N . THR A 1 60 ? 18.301 4.200 25.061 1.00 11.81 66 THR A N 1
ATOM 465 C CA . THR A 1 60 ? 18.547 3.610 23.757 1.00 12.16 66 THR A CA 1
ATOM 466 C C . THR A 1 60 ? 17.215 3.157 23.149 1.00 12.35 66 THR A C 1
ATOM 467 O O . THR A 1 60 ? 17.071 3.098 21.924 1.00 13.23 66 THR A O 1
ATOM 471 N N . GLY A 1 61 ? 16.231 2.781 23.977 1.00 12.23 67 GLY A N 1
ATOM 472 C CA . GLY A 1 61 ? 14.953 2.246 23.577 1.00 12.33 67 GLY A CA 1
ATOM 473 C C . GLY A 1 61 ? 13.739 3.118 23.857 1.00 11.48 67 GLY A C 1
ATOM 474 O O . GLY A 1 61 ? 12.626 2.607 23.849 1.00 12.66 67 GLY A O 1
ATOM 475 N N . GLN A 1 62 ? 13.967 4.394 24.116 1.00 11.03 68 GLN A N 1
ATOM 476 C CA . GLN A 1 62 ? 12.833 5.327 24.221 1.00 10.37 68 GLN A CA 1
ATOM 477 C C . GLN A 1 62 ? 12.017 5.335 22.931 1.00 10.86 68 GLN A C 1
ATOM 478 O O . GLN A 1 62 ? 12.544 5.148 21.836 1.00 11.30 68 GLN A O 1
ATOM 484 N N . VAL A 1 63 ? 10.676 5.499 23.094 1.00 10.72 69 VAL A N 1
ATOM 485 C CA . VAL A 1 63 ? 9.785 5.622 21.973 1.00 10.62 69 VAL A CA 1
ATOM 486 C C . VAL A 1 63 ? 8.856 6.831 22.226 1.00 11.90 69 VAL A C 1
ATOM 487 O O . VAL A 1 63 ? 8.430 7.050 23.360 1.00 12.00 69 VAL A O 1
ATOM 491 N N . VAL A 1 64 ? 8.654 7.588 21.154 1.00 12.32 70 VAL A N 1
ATOM 492 C CA . VAL A 1 64 ? 7.661 8.678 21.270 1.00 11.86 70 VAL A CA 1
ATOM 493 C C . VAL A 1 64 ? 6.612 8.534 20.169 1.00 12.37 70 VAL A C 1
ATOM 494 O O . VAL A 1 64 ? 6.870 7.860 19.147 1.00 12.73 70 VAL A O 1
ATOM 498 N N . HIS A 1 65 ? 5.487 9.234 20.358 1.00 12.94 71 HIS A N 1
ATOM 499 C CA . HIS A 1 65 ? 4.587 9.418 19.212 1.00 12.53 71 HIS A CA 1
ATOM 500 C C . HIS A 1 65 ? 4.312 10.934 19.124 1.00 12.41 71 HIS A C 1
ATOM 501 O O . HIS A 1 65 ? 4.467 11.658 20.094 1.00 12.63 71 HIS A O 1
ATOM 508 N N . PHE A 1 66 ? 3.869 11.357 17.909 1.00 12.83 72 PHE A N 1
ATOM 509 C CA . PHE A 1 66 ? 3.419 12.741 17.761 1.00 12.89 72 PHE A CA 1
ATOM 510 C C . PHE A 1 66 ? 2.429 12.722 16.592 1.00 13.01 72 PHE A C 1
ATOM 511 O O . PHE A 1 66 ? 2.364 11.800 15.807 1.00 14.73 72 PHE A O 1
ATOM 519 N N . GLU A 1 67 ? 1.613 13.773 16.531 1.00 14.26 73 GLU A N 1
ATOM 520 C CA . GLU A 1 67 ? 0.680 13.938 15.400 1.00 14.33 73 GLU A CA 1
ATOM 521 C C . GLU A 1 67 ? 1.186 15.122 14.566 1.00 14.45 73 GLU A C 1
ATOM 522 O O . GLU A 1 67 ? 1.778 16.063 15.098 1.00 16.15 73 GLU A O 1
ATOM 528 N N . THR A 1 68 ? 0.954 15.033 13.264 1.00 15.74 74 THR A N 1
ATOM 529 C CA . THR A 1 68 ? 1.364 16.119 12.362 1.00 17.77 74 THR A CA 1
ATOM 530 C C . THR A 1 68 ? 0.403 16.143 11.178 1.00 19.48 74 THR A C 1
ATOM 531 O O . THR A 1 68 ? -0.163 15.127 10.782 1.00 18.23 74 THR A O 1
ATOM 535 N N . THR A 1 69 ? 0.316 17.319 10.550 1.00 21.38 75 THR A N 1
ATOM 536 C CA . THR A 1 69 ? -0.402 17.447 9.292 1.00 22.89 75 THR A CA 1
ATOM 537 C C . THR A 1 69 ? 0.608 17.298 8.148 1.00 23.91 75 THR A C 1
ATOM 538 O O . THR A 1 69 ? 0.239 17.278 6.970 1.00 25.24 75 THR A O 1
ATOM 542 N N . ALA A 1 70 ? 1.898 17.199 8.436 1.00 22.05 76 ALA A N 1
ATOM 543 C CA . ALA A 1 70 ? 2.920 17.094 7.411 1.00 21.51 76 ALA A CA 1
ATOM 544 C C . ALA A 1 70 ? 3.140 15.700 6.864 1.00 22.03 76 ALA A C 1
ATOM 545 O O . ALA A 1 70 ? 3.494 14.752 7.573 1.00 22.81 76 ALA A O 1
ATOM 547 N N . LEU A 1 71 ? 2.921 15.553 5.564 1.00 21.76 77 LEU A N 1
ATOM 548 C CA . LEU A 1 71 ? 3.185 14.311 4.855 1.00 21.42 77 LEU A CA 1
ATOM 549 C C . LEU A 1 71 ? 4.643 14.391 4.388 1.00 23.71 77 LEU A C 1
ATOM 550 O O . LEU A 1 71 ? 5.021 15.268 3.579 1.00 25.21 77 LEU A O 1
ATOM 555 N N . ARG A 1 72 ? 5.497 13.541 4.944 1.00 23.07 78 ARG A N 1
ATOM 556 C CA . ARG A 1 72 ? 6.921 13.525 4.615 1.00 22.09 78 ARG A CA 1
ATOM 557 C C . ARG A 1 72 ? 7.366 12.083 4.395 1.00 23.43 78 ARG A C 1
ATOM 558 O O . ARG A 1 72 ? 6.771 11.132 4.902 1.00 24.20 78 ARG A O 1
ATOM 566 N N . LYS A 1 73 ? 8.487 11.907 3.684 1.00 23.54 79 LYS A N 1
ATOM 567 C CA . LYS A 1 73 ? 9.027 10.577 3.455 1.00 22.86 79 LYS A CA 1
ATOM 568 C C . LYS A 1 73 ? 9.787 10.183 4.735 1.00 20.67 79 LYS A C 1
ATOM 569 O O . LYS A 1 73 ? 10.141 11.089 5.493 1.00 21.01 79 LYS A O 1
ATOM 575 N N . ASP A 1 74 ? 10.032 8.878 4.891 1.00 20.15 80 ASP A N 1
ATOM 576 C CA . ASP A 1 74 ? 10.712 8.452 6.126 1.00 19.08 80 ASP A CA 1
ATOM 577 C C . ASP A 1 74 ? 12.057 9.128 6.361 1.00 18.44 80 ASP A C 1
ATOM 578 O O . ASP A 1 74 ? 12.462 9.407 7.502 1.00 18.64 80 ASP A O 1
ATOM 583 N N . ALA A 1 75 ? 12.810 9.461 5.302 1.00 17.76 81 ALA A N 1
ATOM 584 C CA . ALA A 1 75 ? 14.067 10.179 5.452 1.00 17.46 81 ALA A CA 1
ATOM 585 C C . ALA A 1 75 ? 13.986 11.518 6.159 1.00 17.81 81 ALA A C 1
ATOM 586 O O . ALA A 1 75 ? 14.901 11.919 6.904 1.00 18.62 81 ALA A O 1
ATOM 588 N N . ALA A 1 76 ? 12.882 12.272 5.981 1.00 17.88 82 ALA A N 1
ATOM 589 C CA . ALA A 1 76 ? 12.728 13.558 6.659 1.00 17.80 82 ALA A CA 1
ATOM 590 C C . ALA A 1 76 ? 12.579 13.348 8.166 1.00 15.84 82 ALA A C 1
ATOM 591 O O . ALA A 1 76 ? 13.179 14.118 8.893 1.00 15.80 82 ALA A O 1
ATOM 593 N N . TRP A 1 77 ? 11.878 12.273 8.564 1.00 16.24 83 TRP A N 1
ATOM 594 C CA . TRP A 1 77 ? 11.676 12.030 9.996 1.00 15.91 83 TRP A CA 1
ATOM 595 C C . TRP A 1 77 ? 12.875 11.390 10.676 1.00 16.41 83 TRP A C 1
ATOM 596 O O . TRP A 1 77 ? 12.870 11.286 11.919 1.00 15.86 83 TRP A O 1
ATOM 607 N N . THR A 1 78 ? 13.903 11.059 9.880 1.00 15.88 84 THR A N 1
ATOM 608 C CA . THR A 1 78 ? 15.082 10.401 10.464 1.00 15.15 84 THR A CA 1
ATOM 609 C C . THR A 1 78 ? 16.338 11.236 10.199 1.00 15.32 84 THR A C 1
ATOM 610 O O . THR A 1 78 ? 16.835 11.909 11.089 1.00 15.73 84 THR A O 1
ATOM 614 N N . LEU A 1 79 ? 16.818 11.241 8.934 1.00 16.30 85 LEU A N 1
ATOM 615 C CA . LEU A 1 79 ? 17.962 12.087 8.585 1.00 16.82 85 LEU A CA 1
ATOM 616 C C . LEU A 1 79 ? 17.620 13.565 8.801 1.00 17.35 85 LEU A C 1
ATOM 617 O O . LEU A 1 79 ? 18.447 14.338 9.269 1.00 17.88 85 LEU A O 1
ATOM 622 N N . GLY A 1 80 ? 16.417 14.011 8.390 1.00 16.71 86 GLY A N 1
ATOM 623 C CA . GLY A 1 80 ? 16.060 15.418 8.504 1.00 16.58 86 GLY A CA 1
ATOM 624 C C . GLY A 1 80 ? 16.076 15.851 9.962 1.00 16.15 86 GLY A C 1
ATOM 625 O O . GLY A 1 80 ? 16.535 16.922 10.366 1.00 18.76 86 GLY A O 1
ATOM 626 N N . VAL 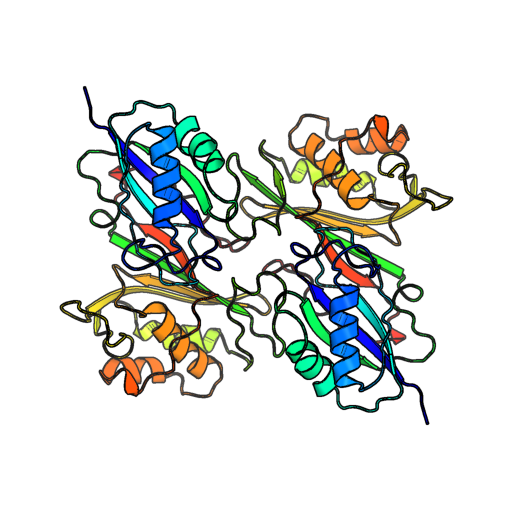A 1 81 ? 15.338 15.037 10.784 1.00 16.18 87 VAL A N 1
ATOM 627 C CA . VAL A 1 81 ? 15.271 15.328 12.210 1.00 15.50 87 VAL A CA 1
ATOM 628 C C . VAL A 1 81 ? 16.673 15.313 12.828 1.00 14.86 87 VAL A C 1
ATOM 629 O O . VAL A 1 81 ? 17.083 16.199 13.566 1.00 14.93 87 VAL A O 1
ATOM 633 N N . ASN A 1 82 ? 17.477 14.288 12.523 1.00 15.70 88 ASN A N 1
ATOM 634 C CA . ASN A 1 82 ? 18.827 14.210 13.089 1.00 16.01 88 ASN A CA 1
ATOM 635 C C . ASN A 1 82 ? 19.699 15.405 12.717 1.00 16.33 88 ASN A C 1
ATOM 636 O O . ASN A 1 82 ? 20.508 15.888 13.493 1.00 17.07 88 ASN A O 1
ATOM 641 N N . ALA A 1 83 ? 19.452 15.957 11.503 1.00 16.04 89 ALA A N 1
ATOM 642 C CA . ALA A 1 83 ? 20.189 17.156 11.117 1.00 17.48 89 ALA A CA 1
ATOM 643 C C . ALA A 1 83 ? 19.890 18.374 11.978 1.00 18.00 89 ALA A C 1
ATOM 644 O O . ALA A 1 83 ? 20.640 19.360 11.972 1.00 20.09 89 ALA A O 1
ATOM 646 N N . ASN A 1 84 ? 18.722 18.390 12.625 1.00 16.47 90 ASN A N 1
ATOM 647 C CA . ASN A 1 84 ? 18.251 19.478 13.464 1.00 17.48 90 ASN A CA 1
ATOM 648 C C . ASN A 1 84 ? 18.387 19.183 14.951 1.00 17.74 90 ASN A C 1
ATOM 649 O O . ASN A 1 84 ? 17.901 19.923 15.827 1.00 19.49 90 ASN A O 1
ATOM 654 N N . LEU A 1 85 ? 19.041 18.090 15.311 1.00 14.81 91 LEU A N 1
ATOM 655 C CA . LEU A 1 85 ? 19.311 17.704 16.687 1.00 14.19 91 LEU A CA 1
ATOM 656 C C . LEU A 1 85 ? 20.786 17.797 17.052 1.00 14.79 91 LEU A C 1
ATOM 657 O O . LEU A 1 85 ? 21.676 17.663 16.189 1.00 16.50 91 LEU A O 1
ATOM 662 N N . PRO A 1 86 ? 21.096 17.986 18.326 1.00 15.92 92 PRO A N 1
ATOM 663 C CA . PRO A 1 86 ? 22.457 17.976 18.828 1.00 16.40 92 PRO A CA 1
ATOM 664 C C . PRO A 1 86 ? 22.974 16.541 18.704 1.00 15.35 92 PRO A C 1
ATOM 665 O O . PRO A 1 86 ? 22.273 15.566 18.442 1.00 14.24 92 PRO A O 1
ATOM 669 N N . GLY A 1 87 ? 24.312 16.470 18.808 1.00 15.41 93 GLY A N 1
ATOM 670 C CA . GLY A 1 87 ? 25.009 15.186 18.614 1.00 15.85 93 GLY A CA 1
ATOM 671 C C . GLY A 1 87 ? 24.722 14.121 19.657 1.00 15.27 93 GLY A C 1
ATOM 672 O O . GLY A 1 87 ? 25.055 12.960 19.357 1.00 15.45 93 GLY A O 1
ATOM 673 N N . ASP A 1 88 ? 24.141 14.507 20.785 1.00 14.71 94 ASP A N 1
ATOM 674 C CA . ASP A 1 88 ? 23.897 13.539 21.847 1.00 14.52 94 ASP A CA 1
ATOM 675 C C . ASP A 1 88 ? 22.428 13.131 21.883 1.00 13.61 94 ASP A C 1
ATOM 676 O O . ASP A 1 88 ? 22.048 12.457 22.859 1.00 13.18 94 ASP A O 1
ATOM 681 N N . ILE A 1 89 ? 21.642 13.401 20.848 1.00 13.37 95 ILE A N 1
ATOM 682 C CA . ILE A 1 89 ? 20.274 12.881 20.751 1.00 12.82 95 ILE A CA 1
ATOM 683 C C . ILE A 1 89 ? 20.143 12.401 19.306 1.00 13.18 95 ILE A C 1
ATOM 684 O O . ILE A 1 89 ? 20.629 13.080 18.370 1.00 13.54 95 ILE A O 1
ATOM 689 N N . ALA A 1 90 ? 19.457 11.294 19.065 1.00 11.89 96 ALA A N 1
ATOM 690 C CA . ALA A 1 90 ? 19.249 10.841 17.701 1.00 12.70 96 ALA A CA 1
ATOM 691 C C . ALA A 1 90 ? 18.024 9.987 17.487 1.00 13.58 96 ALA A C 1
ATOM 692 O O . ALA A 1 90 ? 17.642 9.208 18.388 1.00 13.93 96 ALA A O 1
ATOM 694 N N . VAL A 1 91 ? 17.376 10.109 16.336 1.00 13.27 97 VAL A N 1
ATOM 695 C CA . VAL A 1 91 ? 16.315 9.198 15.950 1.00 12.46 97 VAL A CA 1
ATOM 696 C C . VAL A 1 91 ? 16.936 7.882 15.466 1.00 13.00 97 VAL A C 1
ATOM 697 O O . VAL A 1 91 ? 17.898 7.924 14.686 1.00 13.76 97 VAL A O 1
ATOM 701 N N . ARG A 1 92 ? 16.391 6.740 15.857 1.00 13.64 98 ARG A N 1
ATOM 702 C CA . ARG A 1 92 ? 16.873 5.449 15.407 1.00 13.28 98 ARG A CA 1
ATOM 703 C C . ARG A 1 92 ? 15.959 4.881 14.330 1.00 13.80 98 ARG A C 1
ATOM 704 O O . ARG A 1 92 ? 16.415 4.040 13.560 1.00 15.34 98 ARG A O 1
ATOM 712 N N . TRP A 1 93 ? 14.667 5.218 14.316 1.00 13.22 99 TRP A N 1
ATOM 713 C CA . TRP A 1 93 ? 13.726 4.730 13.332 1.00 13.84 99 TRP A CA 1
ATOM 714 C C . TRP A 1 93 ? 12.413 5.534 13.394 1.00 13.73 99 TRP A C 1
ATOM 715 O O . TRP A 1 93 ? 12.112 6.195 14.392 1.00 13.22 99 TRP A O 1
ATOM 726 N N . VAL A 1 94 ? 11.640 5.424 12.304 1.00 14.74 100 VAL A N 1
ATOM 727 C CA . VAL A 1 94 ? 10.310 6.001 12.189 1.00 14.46 100 VAL A CA 1
ATOM 728 C C . VAL A 1 94 ? 9.277 4.960 11.772 1.00 14.60 100 VAL A C 1
ATOM 729 O O . VAL A 1 94 ? 9.598 4.059 10.961 1.00 15.06 100 VAL A O 1
ATOM 733 N N . LYS A 1 95 ? 8.045 5.010 12.325 1.00 15.73 101 LYS A N 1
ATOM 734 C CA . LYS A 1 95 ? 6.989 4.100 11.874 1.00 16.64 101 LYS A CA 1
ATOM 735 C C . LYS A 1 95 ? 5.649 4.852 11.966 1.00 18.12 101 LYS A C 1
ATOM 736 O O . LYS A 1 95 ? 5.366 5.441 13.008 1.00 17.15 101 LYS A O 1
ATOM 742 N N . THR A 1 96 ? 4.863 4.869 10.890 1.00 19.83 102 THR A N 1
ATOM 743 C CA . THR A 1 96 ? 3.533 5.498 10.991 1.00 20.69 102 THR A CA 1
ATOM 744 C C . THR A 1 96 ? 2.712 4.495 11.773 1.00 21.23 102 THR A C 1
ATOM 745 O O . THR A 1 96 ? 2.880 3.256 11.722 1.00 23.81 102 THR A O 1
ATOM 749 N N . VAL A 1 97 ? 1.829 4.956 12.669 1.00 19.89 103 VAL A N 1
ATOM 750 C CA . VAL A 1 97 ? 1.013 4.081 13.489 1.00 19.21 103 VAL A CA 1
ATOM 751 C C . VAL A 1 97 ? -0.472 4.418 13.431 1.00 19.38 103 VAL A C 1
ATOM 752 O O . VAL A 1 97 ? -0.782 5.559 13.117 1.00 19.66 103 VAL A O 1
ATOM 756 N N . PRO A 1 98 ? -1.338 3.504 13.822 1.00 20.37 104 PRO A N 1
ATOM 757 C CA . PRO A 1 98 ? -2.764 3.773 13.907 1.00 20.38 104 PRO A CA 1
ATOM 758 C C . PRO A 1 98 ? -3.098 4.913 14.852 1.00 19.46 104 PRO A C 1
ATOM 759 O O . PRO A 1 98 ? -2.372 5.217 15.794 1.00 18.49 104 PRO A O 1
ATOM 763 N N . ASP A 1 99 ? -4.343 5.420 14.734 1.00 19.34 105 ASP A N 1
ATOM 764 C CA . ASP A 1 99 ? -4.797 6.474 15.612 1.00 18.63 105 ASP A CA 1
ATOM 765 C C . ASP A 1 99 ? -4.911 6.078 17.072 1.00 17.79 105 ASP A C 1
ATOM 766 O O . ASP A 1 99 ? -4.827 6.887 18.001 1.00 18.57 105 ASP A O 1
ATOM 771 N N . ASP A 1 100 ? -5.077 4.780 17.291 1.00 17.15 106 ASP A N 1
ATOM 772 C CA . ASP A 1 100 ? -5.265 4.253 18.630 1.00 17.76 106 ASP A CA 1
ATOM 773 C C . ASP A 1 100 ? -3.931 4.043 19.341 1.00 17.72 106 ASP A C 1
ATOM 774 O O . ASP A 1 100 ? -3.995 3.587 20.476 1.00 18.57 106 ASP A O 1
ATOM 779 N N . PHE A 1 101 ? -2.802 4.404 18.761 1.00 16.45 107 PHE A N 1
ATOM 780 C CA . PHE A 1 101 ? -1.523 4.190 19.457 1.00 15.86 107 PHE A CA 1
ATOM 781 C C . PHE A 1 101 ? -1.194 5.356 20.371 1.00 15.37 107 PHE A C 1
ATOM 782 O O . PHE A 1 101 ? -1.445 6.502 20.030 1.00 15.23 107 PHE A O 1
ATOM 790 N N . HIS A 1 102 ? -0.523 5.056 21.483 1.00 14.38 108 HIS A N 1
ATOM 791 C CA . HIS A 1 102 ? -0.032 6.100 22.401 1.00 12.87 108 HIS A CA 1
ATOM 792 C C . HIS A 1 102 ? 1.264 5.525 22.956 1.00 12.09 108 HIS A C 1
ATOM 793 O O . HIS A 1 102 ? 1.297 4.420 23.494 1.00 12.46 108 HIS A O 1
ATOM 800 N N . ALA A 1 103 ? 2.344 6.290 22.811 1.00 11.93 109 ALA A N 1
ATOM 801 C CA . ALA A 1 103 ? 3.665 5.780 23.243 1.00 11.65 109 ALA A CA 1
ATOM 802 C C . ALA A 1 103 ? 3.688 5.387 24.699 1.00 11.20 109 ALA A C 1
ATOM 803 O O . ALA A 1 103 ? 4.407 4.446 25.095 1.00 13.00 109 ALA A O 1
ATOM 805 N N . ARG A 1 104 ? 2.874 6.018 25.562 1.00 12.29 110 ARG A N 1
ATOM 806 C CA . ARG A 1 104 ? 2.790 5.660 26.965 1.00 12.29 110 ARG A CA 1
ATOM 807 C C . ARG A 1 104 ? 1.736 4.570 27.167 1.00 12.97 110 ARG A C 1
ATOM 808 O O . ARG A 1 104 ? 1.961 3.461 27.684 1.00 12.74 110 ARG A O 1
ATOM 816 N N . PHE A 1 105 ? 0.478 4.924 26.785 1.00 13.29 111 PHE A N 1
ATOM 817 C CA . PHE A 1 105 ? -0.640 4.042 27.139 1.00 12.37 111 PHE A CA 1
ATOM 818 C C . PHE A 1 105 ? -0.726 2.761 26.346 1.00 13.86 111 PHE A C 1
ATOM 819 O O . PHE A 1 105 ? -1.436 1.837 26.811 1.00 15.53 111 PHE A O 1
ATOM 827 N N . SER A 1 106 ? -0.075 2.677 25.166 1.00 13.18 112 SER A N 1
ATOM 828 C CA . SER A 1 106 ? -0.112 1.385 24.460 1.00 13.07 112 SER A CA 1
ATOM 829 C C . SER A 1 106 ? 0.999 0.462 24.994 1.00 14.90 112 SER A C 1
ATOM 830 O O . SER A 1 106 ? 0.969 -0.697 24.624 1.00 16.01 112 SER A O 1
ATOM 833 N N . ALA A 1 107 ? 2.000 0.992 25.704 1.00 13.94 113 ALA A N 1
ATOM 834 C CA . ALA A 1 107 ? 3.123 0.161 26.140 1.00 14.00 113 ALA A CA 1
ATOM 835 C C . ALA A 1 107 ? 2.681 -0.720 27.292 1.00 15.16 113 ALA A C 1
ATOM 836 O O . ALA A 1 107 ? 1.929 -0.316 28.189 1.00 18.31 113 ALA A O 1
ATOM 838 N N . THR A 1 108 ? 3.223 -1.939 27.318 1.00 14.10 114 THR A N 1
ATOM 839 C CA . THR A 1 108 ? 2.887 -2.865 28.397 1.00 14.37 114 THR A CA 1
ATOM 840 C C . THR A 1 108 ? 4.041 -3.123 29.361 1.00 14.26 114 THR A C 1
ATOM 841 O O . THR A 1 108 ? 3.814 -3.662 30.451 1.00 16.61 114 THR A O 1
ATOM 845 N N . ALA A 1 109 ? 5.240 -2.632 29.059 1.00 13.27 115 ALA A N 1
ATOM 846 C CA . ALA A 1 109 ? 6.384 -2.857 29.944 1.00 13.77 115 ALA A CA 1
ATOM 847 C C . ALA A 1 109 ? 7.531 -1.947 29.495 1.00 13.29 115 ALA A C 1
ATOM 848 O O . ALA A 1 109 ? 7.604 -1.470 28.365 1.00 12.60 115 ALA A O 1
ATOM 850 N N . ARG A 1 110 ? 8.425 -1.638 30.448 1.00 12.63 116 ARG A N 1
ATOM 851 C CA . ARG A 1 110 ? 9.659 -0.899 30.181 1.00 12.02 116 ARG A CA 1
ATOM 852 C C . ARG A 1 110 ? 10.825 -1.713 30.797 1.00 10.78 116 ARG A C 1
ATOM 853 O O . ARG A 1 110 ? 10.644 -2.318 31.855 1.00 12.04 116 ARG A O 1
ATOM 861 N N . ARG A 1 111 ? 11.958 -1.640 30.117 1.00 11.07 117 ARG A N 1
ATOM 862 C CA . ARG A 1 111 ? 13.145 -2.412 30.517 1.00 10.58 117 ARG A CA 1
ATOM 863 C C . ARG A 1 111 ? 14.338 -1.459 30.640 1.00 10.36 117 ARG A C 1
ATOM 864 O O . ARG A 1 111 ? 14.555 -0.693 29.658 1.00 11.00 117 ARG A O 1
ATOM 872 N N . TYR A 1 112 ? 15.116 -1.602 31.705 1.00 9.89 118 TYR A N 1
ATOM 873 C CA . TYR A 1 112 ? 16.309 -0.782 31.890 1.00 9.18 118 TYR A CA 1
ATOM 874 C C . TYR A 1 112 ? 17.552 -1.653 32.138 1.00 11.14 118 TYR A C 1
ATOM 875 O O . TYR A 1 112 ? 17.414 -2.733 32.718 1.00 12.64 118 TYR A O 1
ATOM 884 N N . ARG A 1 113 ? 18.701 -1.156 31.666 1.00 10.28 119 ARG A N 1
ATOM 885 C CA . ARG A 1 113 ? 19.973 -1.764 32.069 1.00 10.63 119 ARG A CA 1
ATOM 886 C C . ARG A 1 113 ? 20.728 -0.724 32.883 1.00 10.95 119 ARG A C 1
ATOM 887 O O . ARG A 1 113 ? 20.755 0.446 32.440 1.00 12.52 119 ARG A O 1
ATOM 895 N N . TYR A 1 114 ? 21.381 -1.116 33.961 1.00 11.42 120 TYR A N 1
ATOM 896 C CA . TYR A 1 114 ? 22.130 -0.200 34.814 1.00 10.35 120 TYR A CA 1
ATOM 897 C C . TYR A 1 114 ? 23.563 -0.697 34.830 1.00 10.25 120 TYR A C 1
ATOM 898 O O . TYR A 1 114 ? 23.820 -1.878 35.152 1.00 11.81 120 TYR A O 1
ATOM 907 N N . ILE A 1 115 ? 24.498 0.129 34.384 1.00 10.57 121 ILE A N 1
ATOM 908 C CA . ILE A 1 115 ? 25.894 -0.235 34.213 1.00 11.27 121 ILE A CA 1
ATOM 909 C C . ILE A 1 115 ? 26.777 0.307 35.339 1.00 11.14 121 ILE A C 1
ATOM 910 O O . ILE A 1 115 ? 26.887 1.509 35.529 1.00 13.05 121 ILE A O 1
ATOM 915 N N . ILE A 1 116 ? 27.317 -0.652 36.100 1.00 11.88 122 ILE A N 1
ATOM 916 C CA . ILE A 1 116 ? 28.243 -0.358 37.171 1.00 11.69 122 ILE A CA 1
ATOM 917 C C . ILE A 1 116 ? 29.680 -0.654 36.732 1.00 11.91 122 ILE A C 1
ATOM 918 O O . ILE A 1 116 ? 29.967 -1.740 36.231 1.00 12.73 122 ILE A O 1
ATOM 923 N N . TYR A 1 117 ? 30.606 0.280 36.949 1.00 11.94 123 TYR A N 1
ATOM 924 C CA . TYR A 1 117 ? 32.039 0.054 36.741 1.00 11.72 123 TYR A CA 1
ATOM 925 C C . TYR A 1 117 ? 32.654 -0.217 38.127 1.00 12.25 123 TYR A C 1
ATOM 926 O O . TYR A 1 117 ? 32.601 0.663 38.987 1.00 13.06 123 TYR A O 1
ATOM 935 N N . ASN A 1 118 ? 33.123 -1.456 38.339 1.00 13.08 124 ASN A N 1
ATOM 936 C CA . ASN A 1 118 ? 33.485 -1.904 39.678 1.00 13.41 124 ASN A CA 1
ATOM 937 C C . ASN A 1 118 ? 34.972 -2.090 39.934 1.00 17.46 124 ASN A C 1
ATOM 938 O O . ASN A 1 118 ? 35.345 -2.899 40.781 1.00 21.27 124 ASN A O 1
ATOM 943 N N . HIS A 1 119 ? 35.757 -1.121 39.584 1.00 21.03 125 HIS A N 1
ATOM 944 C CA . HIS A 1 119 ? 37.176 -1.087 39.996 1.00 19.67 125 HIS A CA 1
ATOM 945 C C . HIS A 1 119 ? 37.335 -0.204 41.215 1.00 19.95 125 HIS A C 1
ATOM 946 O O . HIS A 1 119 ? 36.526 0.705 41.461 1.00 21.04 125 HIS A O 1
ATOM 953 N N . ARG A 1 120 ? 38.447 -0.288 41.951 1.00 19.47 126 ARG A N 1
ATOM 954 C CA . ARG A 1 120 ? 38.734 0.661 42.999 1.00 18.90 126 ARG A CA 1
ATOM 955 C C . ARG A 1 120 ? 38.842 2.100 42.452 1.00 17.67 126 ARG A C 1
ATOM 956 O O . ARG A 1 120 ? 38.375 3.050 43.098 1.00 19.06 126 ARG A O 1
ATOM 964 N N . LEU A 1 121 ? 39.489 2.329 41.304 1.00 15.40 127 LEU A N 1
ATOM 965 C CA . LEU A 1 121 ? 39.707 3.627 40.730 1.00 14.35 127 LEU A CA 1
ATOM 966 C C . LEU A 1 121 ? 38.643 3.992 39.694 1.00 11.82 127 LEU A C 1
ATOM 967 O O . LEU A 1 121 ? 38.255 3.120 38.895 1.00 13.36 127 LEU A O 1
ATOM 972 N N . ARG A 1 122 ? 38.281 5.283 39.639 1.00 13.35 128 ARG A N 1
ATOM 973 C CA . ARG A 1 122 ? 37.235 5.704 38.732 1.00 13.64 128 ARG A CA 1
ATOM 974 C C . ARG A 1 122 ? 37.623 5.661 37.262 1.00 14.45 128 ARG A C 1
ATOM 975 O O . ARG A 1 122 ? 38.806 5.743 36.913 1.00 15.62 128 ARG A O 1
ATOM 983 N N . PRO A 1 123 ? 36.655 5.438 36.388 1.00 14.87 129 PRO A N 1
ATOM 984 C CA . PRO A 1 123 ? 36.923 5.418 34.965 1.00 14.08 129 PRO A CA 1
ATOM 985 C C . PRO A 1 123 ? 36.988 6.817 34.373 1.00 14.67 129 PRO A C 1
ATOM 986 O O . PRO A 1 123 ? 36.664 7.838 35.013 1.00 17.98 129 PRO A O 1
ATOM 990 N N . ALA A 1 124 ? 37.527 6.885 33.147 1.00 12.90 130 ALA A N 1
ATOM 991 C CA . ALA A 1 124 ? 37.543 8.152 32.393 1.00 12.14 130 ALA A CA 1
ATOM 992 C C . ALA A 1 124 ? 36.734 8.034 31.118 1.00 13.41 130 ALA A C 1
ATOM 993 O O . ALA A 1 124 ? 36.074 8.994 30.711 1.00 15.14 130 ALA A O 1
ATOM 995 N N . VAL A 1 125 ? 36.705 6.885 30.454 1.00 14.47 131 VAL A N 1
ATOM 996 C CA . VAL A 1 125 ? 35.947 6.709 29.219 1.00 13.77 131 VAL A CA 1
ATOM 997 C C . VAL A 1 125 ? 34.494 6.413 29.634 1.00 12.75 131 VAL A C 1
ATOM 998 O O . VAL A 1 125 ? 34.232 5.625 30.546 1.00 14.14 131 VAL A O 1
ATOM 1002 N N . LEU A 1 126 ? 33.587 7.146 28.988 1.00 12.43 132 LEU A N 1
ATOM 1003 C CA . LEU A 1 126 ? 32.155 7.051 29.314 1.00 12.25 132 LEU A CA 1
ATOM 1004 C C . LEU A 1 126 ? 31.938 7.375 30.788 1.00 12.34 132 LEU A C 1
ATOM 1005 O O . LEU A 1 126 ? 31.082 6.753 31.491 1.00 13.32 132 LEU A O 1
ATOM 1010 N N . SER A 1 127 ? 32.662 8.381 31.344 1.00 12.86 133 SER A N 1
ATOM 1011 C CA . SER A 1 127 ? 32.542 8.704 32.746 1.00 13.24 133 SER A CA 1
ATOM 1012 C C . SER A 1 127 ? 31.143 9.132 33.237 1.00 13.57 133 SER A C 1
ATOM 1013 O O . SER A 1 127 ? 30.927 9.030 34.444 1.00 14.82 133 SER A O 1
ATOM 1016 N N . LYS A 1 128 ? 30.312 9.636 32.357 1.00 12.10 134 LYS A N 1
ATOM 1017 C CA . LYS A 1 128 ? 28.963 10.052 32.737 1.00 11.84 134 LYS A CA 1
ATOM 1018 C C . LYS A 1 128 ? 27.950 9.036 32.202 1.00 12.42 134 LYS A C 1
ATOM 1019 O O . LYS A 1 128 ? 26.761 9.295 32.326 1.00 13.55 134 LYS A O 1
ATOM 1025 N N . GLY A 1 129 ? 28.425 7.848 31.793 1.00 11.17 135 GLY A N 1
ATOM 1026 C CA . GLY A 1 129 ? 27.523 6.815 31.287 1.00 12.34 135 GLY A CA 1
ATOM 1027 C C . GLY A 1 129 ? 27.661 5.504 32.016 1.00 11.82 135 GLY A C 1
ATOM 1028 O O . GLY A 1 129 ? 27.117 4.517 31.493 1.00 12.88 135 GLY A O 1
ATOM 1029 N N . VAL A 1 130 ? 28.409 5.467 33.105 1.00 12.23 136 VAL A N 1
ATOM 1030 C CA . VAL A 1 130 ? 28.594 4.281 33.932 1.00 13.01 136 VAL A CA 1
ATOM 1031 C C . VAL A 1 130 ? 28.599 4.815 35.364 1.00 13.34 136 VAL A C 1
ATOM 1032 O O . VAL A 1 130 ? 28.983 5.970 35.577 1.00 14.48 136 VAL A O 1
ATOM 1036 N N . THR A 1 131 ? 28.184 4.002 36.329 1.00 12.08 137 THR A N 1
ATOM 1037 C CA . THR A 1 131 ? 28.262 4.366 37.740 1.00 11.81 137 THR A CA 1
ATOM 1038 C C . THR A 1 131 ? 29.488 3.701 38.359 1.00 12.95 137 THR A C 1
ATOM 1039 O O . THR A 1 131 ? 29.591 2.466 38.393 1.00 13.20 137 THR A O 1
ATOM 1043 N N . HIS A 1 132 ? 30.370 4.531 38.926 1.00 12.37 138 HIS A N 1
ATOM 1044 C CA . HIS A 1 132 ? 31.526 3.928 39.593 1.00 12.20 138 HIS A CA 1
ATOM 1045 C C . HIS A 1 132 ? 31.137 3.509 41.018 1.00 12.89 138 HIS A C 1
ATOM 1046 O O . HIS A 1 132 ? 30.651 4.338 41.777 1.00 15.02 138 HIS A O 1
ATOM 1053 N N . PHE A 1 133 ? 31.371 2.246 41.344 1.00 13.08 139 PHE A N 1
ATOM 1054 C CA . PHE A 1 133 ? 31.106 1.719 42.694 1.00 14.14 139 PHE A CA 1
ATOM 1055 C C . PHE A 1 133 ? 32.441 1.084 43.127 1.00 13.81 139 PHE A C 1
ATOM 1056 O O . PHE A 1 133 ? 32.933 0.169 42.479 1.00 13.73 139 PHE A O 1
ATOM 1064 N N . TYR A 1 134 ? 33.094 1.669 44.148 1.00 15.35 140 TYR A N 1
ATOM 1065 C CA . TYR A 1 134 ? 34.448 1.264 44.491 1.00 16.91 140 TYR A CA 1
ATOM 1066 C C . TYR A 1 134 ? 34.588 -0.010 45.290 1.00 16.89 140 TYR A C 1
ATOM 1067 O O . TYR A 1 134 ? 35.625 -0.673 45.119 1.00 18.08 140 TYR A O 1
ATOM 1076 N N . GLU A 1 135 ? 33.615 -0.422 46.111 1.00 17.12 141 GLU A N 1
ATOM 1077 C CA . GLU A 1 135 ? 33.750 -1.669 46.878 1.00 17.02 141 GLU A CA 1
ATOM 1078 C C . GLU A 1 135 ? 33.483 -2.872 45.982 1.00 16.51 141 GLU A C 1
ATOM 1079 O O . GLU A 1 135 ? 32.526 -2.804 45.186 1.00 16.46 141 GLU A O 1
ATOM 1085 N N . PRO A 1 136 ? 34.226 -3.957 46.033 1.00 17.16 142 PRO A N 1
ATOM 1086 C CA . PRO A 1 136 ? 34.055 -5.134 45.207 1.00 16.96 142 PRO A CA 1
ATOM 1087 C C . PRO A 1 136 ? 32.656 -5.747 45.307 1.00 14.94 142 PRO A C 1
ATOM 1088 O O . PRO A 1 136 ? 32.146 -5.899 46.417 1.00 16.13 142 PRO A O 1
ATOM 1092 N N . LEU A 1 137 ? 32.075 -6.067 44.152 1.00 13.48 143 LEU A N 1
ATOM 1093 C CA . LEU A 1 137 ? 30.741 -6.672 44.187 1.00 13.90 143 LEU A CA 1
ATOM 1094 C C . LEU A 1 137 ? 30.683 -8.120 43.727 1.00 14.92 143 LEU A C 1
ATOM 1095 O O . LEU A 1 137 ? 31.360 -8.537 42.783 1.00 15.88 143 LEU A O 1
ATOM 1100 N N . ASP A 1 138 ? 29.836 -8.930 44.392 1.00 14.03 144 ASP A N 1
ATOM 1101 C CA . ASP A 1 138 ? 29.551 -10.300 44.053 1.00 14.99 144 ASP A CA 1
ATOM 1102 C C . ASP A 1 138 ? 28.277 -10.281 43.194 1.00 13.77 144 ASP A C 1
ATOM 1103 O O . ASP A 1 138 ? 27.169 -10.227 43.764 1.00 13.15 144 ASP A O 1
ATOM 1108 N N . ALA A 1 139 ? 28.462 -10.330 41.871 1.00 13.83 145 ALA A N 1
ATOM 1109 C CA . ALA A 1 139 ? 27.280 -10.230 40.997 1.00 13.96 145 ALA A CA 1
ATOM 1110 C C . ALA A 1 139 ? 26.300 -11.381 41.195 1.00 13.85 145 ALA A C 1
ATOM 1111 O O . ALA A 1 139 ? 25.078 -11.217 41.143 1.00 13.28 145 ALA A O 1
ATOM 1113 N N . GLU A 1 140 ? 26.788 -12.625 41.412 1.00 13.56 146 GLU A N 1
ATOM 1114 C CA . GLU A 1 140 ? 25.897 -13.775 41.565 1.00 12.93 146 GLU A CA 1
ATOM 1115 C C . GLU A 1 140 ? 25.029 -13.646 42.816 1.00 12.49 146 GLU A C 1
ATOM 1116 O O . GLU A 1 140 ? 23.858 -14.030 42.812 1.00 13.29 146 GLU A O 1
ATOM 1122 N N . ARG A 1 141 ? 25.629 -13.121 43.877 1.00 13.59 147 ARG A N 1
ATOM 1123 C CA . ARG A 1 141 ? 24.923 -12.864 45.125 1.00 13.66 147 ARG A CA 1
ATOM 1124 C C . ARG A 1 141 ? 23.828 -11.805 44.908 1.00 13.98 147 ARG A C 1
ATOM 1125 O O . ARG A 1 141 ? 22.694 -11.960 45.384 1.00 14.91 147 ARG A O 1
ATOM 1133 N N . MET A 1 142 ? 24.179 -10.764 44.164 1.00 13.25 148 MET A N 1
ATOM 1134 C CA . MET A 1 142 ? 23.172 -9.766 43.803 1.00 12.50 148 MET A CA 1
ATOM 1135 C C . MET A 1 142 ? 22.013 -10.364 43.007 1.00 12.53 148 MET A C 1
ATOM 1136 O O . MET A 1 142 ? 20.850 -10.072 43.293 1.00 12.56 148 MET A O 1
ATOM 1141 N N . HIS A 1 143 ? 22.330 -11.210 42.018 1.00 12.00 149 HIS A N 1
ATOM 1142 C CA . HIS A 1 143 ? 21.327 -11.885 41.220 1.00 12.04 149 HIS A CA 1
ATOM 1143 C C . HIS A 1 143 ? 20.354 -12.673 42.097 1.00 13.61 149 HIS A C 1
ATOM 1144 O O . HIS A 1 143 ? 19.144 -12.576 42.000 1.00 13.74 149 HIS A O 1
ATOM 1151 N N . ARG A 1 144 ? 20.963 -13.561 42.927 1.00 12.32 150 ARG A N 1
ATOM 1152 C CA . ARG A 1 144 ? 20.087 -14.392 43.785 1.00 13.63 150 ARG A CA 1
ATOM 1153 C C . ARG A 1 144 ? 19.209 -13.567 44.693 1.00 13.49 150 ARG A C 1
ATOM 1154 O O . ARG A 1 144 ? 17.985 -13.789 44.819 1.00 15.06 150 ARG A O 1
ATOM 1162 N N . ALA A 1 145 ? 19.725 -12.520 45.321 1.00 12.06 151 ALA A N 1
ATOM 1163 C CA . ALA A 1 145 ? 19.003 -11.654 46.238 1.00 12.79 151 ALA A CA 1
ATOM 1164 C C . ALA A 1 145 ? 17.886 -10.860 45.546 1.00 12.32 151 ALA A C 1
ATOM 1165 O O . ALA A 1 145 ? 16.934 -10.557 46.253 1.00 13.76 151 ALA A O 1
ATOM 1167 N N . ALA A 1 146 ? 18.015 -10.664 44.244 1.00 12.27 152 ALA A N 1
ATOM 1168 C CA . ALA A 1 146 ? 17.023 -9.858 43.516 1.00 11.43 152 ALA A CA 1
ATOM 1169 C C . ALA A 1 146 ? 15.759 -10.590 43.141 1.00 12.64 152 ALA A C 1
ATOM 1170 O O . ALA A 1 146 ? 14.718 -9.981 42.818 1.00 12.68 152 ALA A O 1
ATOM 1172 N N . GLN A 1 147 ? 15.830 -11.931 43.111 1.00 12.29 153 GLN A N 1
ATOM 1173 C CA . GLN A 1 147 ? 14.700 -12.684 42.537 1.00 13.48 153 GLN A CA 1
ATOM 1174 C C . GLN A 1 147 ? 13.412 -12.586 43.344 1.00 13.56 153 GLN A C 1
ATOM 1175 O O . GLN A 1 147 ? 12.346 -12.753 42.735 1.00 15.84 153 GLN A O 1
ATOM 1181 N N . CYS A 1 148 ? 13.499 -12.226 44.631 1.00 13.58 154 CYS A N 1
ATOM 1182 C CA . CYS A 1 148 ? 12.271 -12.048 45.408 1.00 14.65 154 CYS A CA 1
ATOM 1183 C C . CYS A 1 148 ? 11.443 -10.859 44.903 1.00 15.35 154 CYS A C 1
ATOM 1184 O O . CYS A 1 148 ? 10.262 -10.735 45.237 1.00 16.60 154 CYS A O 1
ATOM 1187 N N . LEU A 1 149 ? 12.008 -10.004 44.063 1.00 14.43 155 LEU A N 1
ATOM 1188 C CA . LEU A 1 149 ? 11.265 -8.884 43.486 1.00 14.12 155 LEU A CA 1
ATOM 1189 C C . LEU A 1 149 ? 10.323 -9.264 42.358 1.00 13.45 155 LEU A C 1
ATOM 1190 O O . LEU A 1 149 ? 9.493 -8.418 41.992 1.00 13.89 155 LEU A O 1
ATOM 1195 N N . LEU A 1 150 ? 10.456 -10.428 41.757 1.00 14.58 156 LEU A N 1
ATOM 1196 C CA . LEU A 1 150 ? 9.589 -10.863 40.673 1.00 15.20 156 LEU A CA 1
ATOM 1197 C C . LEU A 1 150 ? 8.102 -10.826 41.031 1.00 15.38 156 LEU A C 1
ATOM 1198 O O . LEU A 1 150 ? 7.694 -11.132 42.144 1.00 16.82 156 LEU A O 1
ATOM 1203 N N . GLY A 1 151 ? 7.342 -10.532 39.967 1.00 15.73 157 GLY A N 1
ATOM 1204 C CA . GLY A 1 151 ? 5.878 -10.516 40.029 1.00 16.03 157 GLY A CA 1
ATOM 1205 C C . GLY A 1 151 ? 5.278 -9.294 40.673 1.00 17.05 157 GLY A C 1
ATOM 1206 O O . GLY A 1 151 ? 5.927 -8.250 40.816 1.00 18.02 157 GLY A O 1
ATOM 1207 N N . GLU A 1 152 ? 3.978 -9.404 41.020 1.00 18.34 158 GLU A N 1
ATOM 1208 C CA . GLU A 1 152 ? 3.295 -8.305 41.661 1.00 19.20 158 GLU A CA 1
ATOM 1209 C C . GLU A 1 152 ? 3.824 -8.097 43.062 1.00 19.71 158 GLU A C 1
ATOM 1210 O O . GLU A 1 152 ? 3.950 -9.090 43.795 1.00 20.77 158 GLU A O 1
ATOM 1216 N N . ASN A 1 153 ? 4.238 -6.874 43.386 1.00 18.59 159 ASN A N 1
ATOM 1217 C CA . ASN A 1 153 ? 4.808 -6.655 44.714 1.00 19.10 159 ASN A CA 1
ATOM 1218 C C . ASN A 1 153 ? 4.566 -5.175 45.051 1.00 19.10 159 ASN A C 1
ATOM 1219 O O . ASN A 1 153 ? 4.407 -4.354 44.163 1.00 17.95 159 ASN A O 1
ATOM 1224 N N . ASP A 1 154 ? 4.551 -4.926 46.348 1.00 21.15 160 ASP A N 1
ATOM 1225 C CA . ASP A 1 154 ? 4.420 -3.594 46.906 1.00 20.24 160 ASP A CA 1
ATOM 1226 C C . ASP A 1 154 ? 5.854 -3.056 47.012 1.00 18.73 160 ASP A C 1
ATOM 1227 O O . ASP A 1 154 ? 6.643 -3.535 47.816 1.00 19.85 160 ASP A O 1
ATOM 1232 N N . PHE A 1 155 ? 6.138 -2.044 46.194 1.00 17.17 161 PHE A N 1
ATOM 1233 C CA . PHE A 1 155 ? 7.506 -1.511 46.138 1.00 16.53 161 PHE A CA 1
ATOM 1234 C C . PHE A 1 155 ? 7.695 -0.305 47.026 1.00 16.58 161 PHE A C 1
ATOM 1235 O O . PHE A 1 155 ? 8.580 0.523 46.747 1.00 16.05 161 PHE A O 1
ATOM 1243 N N . THR A 1 156 ? 6.894 -0.171 48.098 1.00 15.92 162 THR A N 1
ATOM 1244 C CA . THR A 1 156 ? 7.051 0.960 49.032 1.00 15.60 162 THR A CA 1
ATOM 1245 C C . THR A 1 156 ? 8.466 1.227 49.495 1.00 15.63 162 THR A C 1
ATOM 1246 O O . THR A 1 156 ? 8.970 2.357 49.514 1.00 16.32 162 THR A O 1
ATOM 1250 N N . SER A 1 157 ? 9.243 0.172 49.877 1.00 14.89 163 SER A N 1
ATOM 1251 C CA . SER A 1 157 ? 10.601 0.368 50.342 1.00 14.55 163 SER A CA 1
ATOM 1252 C C . SER A 1 157 ? 11.573 0.865 49.268 1.00 14.53 163 SER A C 1
ATOM 1253 O O . SER A 1 157 ? 12.665 1.243 49.650 1.00 15.09 163 SER A O 1
ATOM 1256 N N . PHE A 1 158 ? 11.128 0.816 47.995 1.00 14.72 164 PHE A N 1
ATOM 1257 C CA . PHE A 1 158 ? 12.008 1.251 46.897 1.00 14.97 164 PHE A CA 1
ATOM 1258 C C . PHE A 1 158 ? 11.429 2.454 46.173 1.00 14.97 164 PHE A C 1
ATOM 1259 O O . PHE A 1 158 ? 11.796 2.760 45.019 1.00 15.59 164 PHE A O 1
ATOM 1267 N N . ARG A 1 159 ? 10.469 3.117 46.822 1.00 14.96 165 ARG A N 1
ATOM 1268 C CA . ARG A 1 159 ? 9.785 4.257 46.187 1.00 15.26 165 ARG A CA 1
ATOM 1269 C C . ARG A 1 159 ? 10.228 5.590 46.764 1.00 16.62 165 ARG A C 1
ATOM 1270 O O . ARG A 1 159 ? 10.280 5.713 47.988 1.00 17.62 165 ARG A O 1
ATOM 1278 N N . ALA A 1 160 ? 10.569 6.560 45.930 1.00 17.84 166 ALA A N 1
ATOM 1279 C CA . ALA A 1 160 ? 10.900 7.887 46.449 1.00 19.73 166 ALA A CA 1
ATOM 1280 C C . ALA A 1 160 ? 9.685 8.582 47.060 1.00 22.15 166 ALA A C 1
ATOM 1281 O O . ALA A 1 160 ? 8.548 8.410 46.604 1.00 21.57 166 ALA A O 1
ATOM 1283 N N . VAL A 1 161 ? 9.902 9.484 47.997 1.00 24.67 167 VAL A N 1
ATOM 1284 C CA . VAL A 1 161 ? 8.789 10.251 48.591 1.00 27.44 167 VAL A CA 1
ATOM 1285 C C . VAL A 1 161 ? 7.989 11.082 47.617 1.00 29.48 167 VAL A C 1
ATOM 1286 O O . VAL A 1 161 ? 6.811 11.404 47.899 1.00 31.07 167 VAL A O 1
ATOM 1290 N N . GLN A 1 162 ? 8.549 11.544 46.513 1.00 30.09 168 GLN A N 1
ATOM 1291 C CA . GLN A 1 162 ? 7.869 12.370 45.532 1.00 32.25 168 GLN A CA 1
ATOM 1292 C C . GLN A 1 162 ? 6.883 11.583 44.678 1.00 32.66 168 GLN A C 1
ATOM 1293 O O . GLN A 1 162 ? 6.222 12.196 43.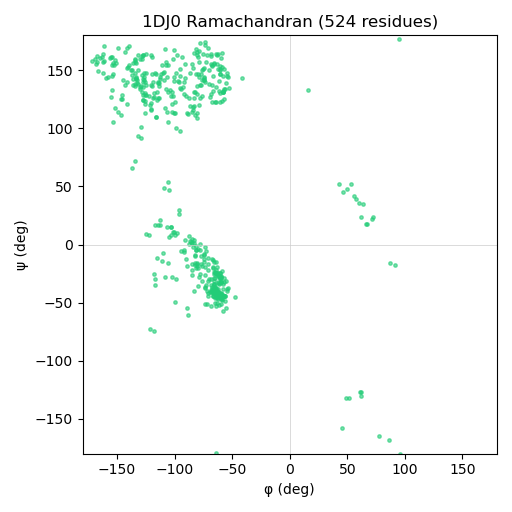823 1.00 33.73 168 GLN A O 1
ATOM 1299 N N . CYS A 1 163 ? 6.835 10.257 44.760 1.00 31.12 169 CYS A N 1
ATOM 1300 C CA . CYS A 1 163 ? 5.919 9.485 43.932 1.00 29.62 169 CYS A CA 1
ATOM 1301 C C . CYS A 1 163 ? 4.478 9.753 44.372 1.00 29.30 169 CYS A C 1
ATOM 1302 O O . CYS A 1 163 ? 4.130 9.652 45.555 1.00 28.55 169 CYS A O 1
ATOM 1305 N N . GLN A 1 164 ? 3.648 10.078 43.392 1.00 30.00 170 GLN A N 1
ATOM 1306 C CA . GLN A 1 164 ? 2.236 10.327 43.685 1.00 31.21 170 GLN A CA 1
ATOM 1307 C C . GLN A 1 164 ? 1.388 9.150 43.239 1.00 32.07 170 GLN A C 1
ATOM 1308 O O . GLN A 1 164 ? 0.156 9.275 43.202 1.00 31.71 170 GLN A O 1
ATOM 1314 N N . SER A 1 165 ? 1.956 8.026 42.793 1.00 33.59 171 SER A N 1
ATOM 1315 C CA . SER A 1 165 ? 0.992 7.041 42.280 1.00 35.80 171 SER A CA 1
ATOM 1316 C C . SER A 1 165 ? 0.043 6.598 43.382 1.00 36.43 171 SER A C 1
ATOM 1317 O O . SER A 1 165 ? 0.439 6.434 44.545 1.00 35.81 171 SER A O 1
ATOM 1320 N N . ARG A 1 166 ? -1.179 6.219 42.951 1.00 37.91 172 ARG A N 1
ATOM 1321 C CA . ARG A 1 166 ? -2.032 5.458 43.884 1.00 39.23 172 ARG A CA 1
ATOM 1322 C C . ARG A 1 166 ? -1.117 4.217 43.975 1.00 38.62 172 ARG A C 1
ATOM 1323 O O . ARG A 1 166 ? -0.067 4.149 43.316 1.00 38.93 172 ARG A O 1
ATOM 1331 N N . THR A 1 167 ? -1.419 3.190 44.702 1.00 36.86 173 THR A N 1
ATOM 1332 C CA . THR A 1 167 ? -0.594 2.015 44.815 1.00 32.87 173 THR A CA 1
ATOM 1333 C C . THR A 1 167 ? 0.861 2.046 44.364 1.00 29.61 173 THR A C 1
ATOM 1334 O O . THR A 1 167 ? 1.456 2.410 43.349 1.00 28.80 173 THR A O 1
ATOM 1338 N N . PRO A 1 168 ? 1.614 1.483 45.334 1.00 27.26 174 PRO A N 1
ATOM 1339 C CA . PRO A 1 168 ? 3.046 1.227 45.148 1.00 25.30 174 PRO A CA 1
ATOM 1340 C C . PRO A 1 168 ? 3.229 -0.139 44.488 1.00 23.39 174 PRO A C 1
ATOM 1341 O O . PRO A 1 168 ? 4.381 -0.576 44.352 1.00 21.27 174 PRO A O 1
ATOM 1345 N N . TRP A 1 169 ? 2.168 -0.859 44.132 1.00 22.81 175 TRP A N 1
ATOM 1346 C CA . TRP A 1 169 ? 2.195 -2.176 43.525 1.00 21.49 175 TRP A CA 1
ATOM 1347 C C . TRP A 1 169 ? 2.521 -2.103 42.042 1.00 20.41 175 TRP A C 1
ATOM 1348 O O . TRP A 1 169 ? 1.998 -1.325 41.248 1.00 20.07 175 TRP A O 1
ATOM 1359 N N . ARG A 1 170 ? 3.562 -2.874 41.625 1.00 19.22 176 ARG A N 1
ATOM 1360 C CA . ARG A 1 170 ? 3.938 -2.974 40.223 1.00 18.50 176 ARG A CA 1
ATOM 1361 C C . ARG A 1 170 ? 4.295 -4.461 39.968 1.00 17.63 176 ARG A C 1
ATOM 1362 O O . ARG A 1 170 ? 4.395 -5.209 40.948 1.00 17.75 176 ARG A O 1
ATOM 1370 N N . ASN A 1 171 ? 4.488 -4.818 38.721 1.00 17.89 177 ASN A N 1
ATOM 1371 C CA . ASN A 1 171 ? 4.809 -6.197 38.380 1.00 16.25 177 ASN A CA 1
ATOM 1372 C C . ASN A 1 171 ? 6.203 -6.295 37.756 1.00 15.56 177 ASN A C 1
ATOM 1373 O O . ASN A 1 171 ? 6.302 -5.830 36.613 1.00 14.79 177 ASN A O 1
ATOM 1378 N N . VAL A 1 172 ? 7.167 -6.867 38.469 1.00 15.22 178 VAL A N 1
ATOM 1379 C CA . VAL A 1 172 ? 8.512 -7.036 37.911 1.00 14.61 178 VAL A CA 1
ATOM 1380 C C . VAL A 1 172 ? 8.517 -8.320 37.091 1.00 14.77 178 VAL A C 1
ATOM 1381 O O . VAL A 1 172 ? 8.275 -9.417 37.625 1.00 16.64 178 VAL A O 1
ATOM 1385 N N . MET A 1 173 ? 8.775 -8.152 35.826 1.00 13.89 179 MET A N 1
ATOM 1386 C CA . MET A 1 173 ? 8.710 -9.216 34.818 1.00 13.23 179 MET A CA 1
ATOM 1387 C C . MET A 1 173 ? 9.997 -10.005 34.812 1.00 14.52 179 MET A C 1
ATOM 1388 O O . MET A 1 173 ? 9.973 -11.219 34.614 1.00 17.28 179 MET A O 1
ATOM 1393 N N . HIS A 1 174 ? 11.144 -9.325 34.944 1.00 12.98 180 HIS A N 1
ATOM 1394 C CA . HIS A 1 174 ? 12.388 -10.071 35.101 1.00 12.65 180 HIS A CA 1
ATOM 1395 C C . HIS A 1 174 ? 13.391 -9.166 35.835 1.00 12.10 180 HIS A C 1
ATOM 1396 O O . HIS A 1 174 ? 13.257 -7.928 35.810 1.00 11.81 180 HIS A O 1
ATOM 1403 N N . ILE A 1 175 ? 14.414 -9.779 36.406 1.00 11.87 181 ILE A N 1
ATOM 1404 C CA . ILE A 1 175 ? 15.539 -8.999 36.978 1.00 11.12 181 ILE A CA 1
ATOM 1405 C C . ILE A 1 175 ? 16.770 -9.908 36.987 1.00 13.10 181 ILE A C 1
ATOM 1406 O O . ILE A 1 175 ? 16.663 -11.059 37.431 1.00 13.56 181 ILE A O 1
ATOM 1411 N N . ASN A 1 176 ? 17.852 -9.402 36.409 1.00 13.48 182 ASN A N 1
ATOM 1412 C CA . ASN A 1 176 ? 19.073 -10.208 36.404 1.00 13.42 182 ASN A CA 1
ATOM 1413 C C . ASN A 1 176 ? 20.297 -9.363 36.729 1.00 13.35 182 ASN A C 1
ATOM 1414 O O . ASN A 1 176 ? 20.234 -8.153 36.478 1.00 12.52 182 ASN A O 1
ATOM 1419 N N . VAL A 1 177 ? 21.310 -9.971 37.351 1.00 12.86 183 VAL A N 1
ATOM 1420 C CA . VAL A 1 177 ? 22.556 -9.226 37.579 1.00 12.44 183 VAL A CA 1
ATOM 1421 C C . VAL A 1 177 ? 23.711 -10.064 37.025 1.00 13.82 183 VAL A C 1
ATOM 1422 O O . VAL A 1 177 ? 23.725 -11.261 37.348 1.00 14.62 183 VAL A O 1
ATOM 1426 N N . THR A 1 178 ? 24.525 -9.553 36.126 1.00 13.50 184 THR A N 1
ATOM 1427 C CA . THR A 1 178 ? 25.617 -10.314 35.523 1.00 13.72 184 THR A CA 1
ATOM 1428 C C . THR A 1 178 ? 26.885 -9.481 35.504 1.00 15.26 184 THR A C 1
ATOM 1429 O O . THR A 1 178 ? 26.818 -8.254 35.324 1.00 16.65 184 THR A O 1
ATOM 1433 N N . ARG A 1 179 ? 28.046 -10.097 35.631 1.00 14.74 185 ARG A N 1
ATOM 1434 C CA . ARG A 1 179 ? 29.320 -9.396 35.513 1.00 14.15 185 ARG A CA 1
ATOM 1435 C C . ARG A 1 179 ? 29.884 -9.566 34.096 1.00 15.02 185 ARG A C 1
ATOM 1436 O O . ARG A 1 179 ? 29.793 -10.647 33.471 1.00 15.98 185 ARG A O 1
ATOM 1444 N N . HIS A 1 180 ? 30.460 -8.498 33.581 1.00 14.79 186 HIS A N 1
ATOM 1445 C CA . HIS A 1 180 ? 31.124 -8.434 32.281 1.00 15.27 186 HIS A CA 1
ATOM 1446 C C . HIS A 1 180 ? 32.488 -7.809 32.552 1.00 14.96 186 HIS A C 1
ATOM 1447 O O . HIS A 1 180 ? 32.635 -6.586 32.533 1.00 15.26 186 HIS A O 1
ATOM 1454 N N . GLY A 1 181 ? 33.524 -8.603 32.811 1.00 15.63 187 GLY A N 1
ATOM 1455 C CA . GLY A 1 181 ? 34.828 -8.020 33.151 1.00 17.56 187 GLY A CA 1
ATOM 1456 C C . GLY A 1 181 ? 34.693 -7.210 34.445 1.00 16.48 187 GLY A C 1
ATOM 1457 O O . GLY A 1 181 ? 34.187 -7.740 35.443 1.00 17.93 187 GLY A O 1
ATOM 1458 N N . PRO A 1 182 ? 35.108 -5.947 34.437 1.00 15.52 188 PRO A N 1
ATOM 1459 C CA . PRO A 1 182 ? 35.025 -5.103 35.605 1.00 15.04 188 PRO A CA 1
ATOM 1460 C C . PRO A 1 182 ? 33.634 -4.454 35.759 1.00 13.57 188 PRO A C 1
ATOM 1461 O O . PRO A 1 182 ? 33.464 -3.729 36.737 1.00 13.83 188 PRO A O 1
ATOM 1465 N N . TYR A 1 183 ? 32.756 -4.725 34.793 1.00 12.76 189 TYR A N 1
ATOM 1466 C CA . TYR A 1 183 ? 31.417 -4.138 34.881 1.00 12.86 189 TYR A CA 1
ATOM 1467 C C . TYR A 1 183 ? 30.423 -5.113 35.518 1.00 12.92 189 TYR A C 1
ATOM 1468 O O . TYR A 1 183 ? 30.514 -6.338 35.386 1.00 14.25 189 TYR A O 1
ATOM 1477 N N . VAL A 1 184 ? 29.410 -4.514 36.193 1.00 11.71 190 VAL A N 1
ATOM 1478 C CA . VAL A 1 184 ? 28.295 -5.321 36.703 1.00 11.96 190 VAL A CA 1
ATOM 1479 C C . VAL A 1 184 ? 27.027 -4.681 36.122 1.00 12.09 190 VAL A C 1
ATOM 1480 O O . VAL A 1 184 ? 26.864 -3.438 36.250 1.00 12.26 190 VAL A O 1
ATOM 1484 N N . VAL A 1 185 ? 26.176 -5.507 35.499 1.00 11.39 191 VAL A N 1
ATOM 1485 C CA . VAL A 1 185 ? 24.988 -4.991 34.807 1.00 11.13 191 VAL A CA 1
ATOM 1486 C C . VAL A 1 185 ? 23.730 -5.523 35.442 1.00 11.05 191 VAL A C 1
ATOM 1487 O O . VAL A 1 185 ? 23.546 -6.716 35.608 1.00 12.06 191 VAL A O 1
ATOM 1491 N N . VAL A 1 186 ? 22.803 -4.601 35.810 1.00 11.68 192 VAL A N 1
ATOM 1492 C CA . VAL A 1 186 ? 21.488 -4.997 36.364 1.00 11.87 192 VAL A CA 1
ATOM 1493 C C . VAL A 1 186 ? 20.507 -4.797 35.229 1.00 12.40 192 VAL A C 1
ATOM 1494 O O . VAL A 1 186 ? 20.446 -3.690 34.623 1.00 14.08 192 VAL A O 1
ATOM 1498 N N . ASP A 1 187 ? 19.709 -5.792 34.886 1.00 11.70 193 ASP A N 1
ATOM 1499 C CA . ASP A 1 187 ? 18.731 -5.700 33.784 1.00 11.36 193 ASP A CA 1
ATOM 1500 C C . ASP A 1 187 ? 17.355 -5.939 34.385 1.00 12.22 193 ASP A C 1
ATOM 1501 O O . ASP A 1 187 ? 17.176 -6.998 34.977 1.00 12.36 193 ASP A O 1
ATOM 1506 N N . ILE A 1 188 ? 16.453 -4.963 34.346 1.00 11.67 194 ILE A N 1
ATOM 1507 C CA . ILE A 1 188 ? 15.170 -5.148 35.040 1.00 11.65 194 ILE A CA 1
ATOM 1508 C C . ILE A 1 188 ? 14.025 -4.711 34.141 1.00 11.49 194 ILE A C 1
ATOM 1509 O O . ILE A 1 188 ? 14.172 -3.730 33.369 1.00 11.93 194 ILE A O 1
ATOM 1514 N N . LYS A 1 189 ? 12.932 -5.443 34.104 1.00 11.25 195 LYS A N 1
ATOM 1515 C CA . LYS A 1 189 ? 11.774 -5.128 33.264 1.00 11.25 195 LYS A CA 1
ATOM 1516 C C . LYS A 1 189 ? 10.514 -5.172 34.137 1.00 12.51 195 LYS A C 1
ATOM 1517 O O . LYS A 1 189 ? 10.437 -6.110 34.966 1.00 14.10 195 LYS A O 1
ATOM 1523 N N . ALA A 1 190 ? 9.638 -4.194 34.044 1.00 12.23 196 ALA A N 1
ATOM 1524 C CA . ALA A 1 190 ? 8.391 -4.200 34.824 1.00 12.69 196 ALA A CA 1
ATOM 1525 C C . ALA A 1 190 ? 7.300 -3.599 33.936 1.00 14.05 196 ALA A C 1
ATOM 1526 O O . ALA A 1 190 ? 7.596 -2.960 32.923 1.00 14.23 196 ALA A O 1
ATOM 1528 N N . ASN A 1 191 ? 6.040 -3.787 34.347 1.00 15.08 197 ASN A N 1
ATOM 1529 C CA . ASN A 1 191 ? 4.946 -3.153 33.581 1.00 15.69 197 ASN A CA 1
ATOM 1530 C C . ASN A 1 191 ? 5.142 -1.639 33.612 1.00 15.83 197 ASN A C 1
ATOM 1531 O O . ASN A 1 191 ? 4.943 -0.927 32.619 1.00 16.40 197 ASN A O 1
ATOM 1536 N N . ALA A 1 192 ? 5.488 -1.098 34.778 1.00 16.37 198 ALA A N 1
ATOM 1537 C CA . ALA A 1 192 ? 5.789 0.308 34.990 1.00 17.64 198 ALA A CA 1
ATOM 1538 C C . ALA A 1 192 ? 6.537 0.462 36.322 1.00 17.29 198 ALA A C 1
ATOM 1539 O O . ALA A 1 192 ? 6.621 -0.524 37.091 1.00 16.60 198 ALA A O 1
ATOM 1541 N N . PHE A 1 193 ? 7.216 1.606 36.461 1.00 17.45 199 PHE A N 1
ATOM 1542 C CA . PHE A 1 193 ? 8.008 1.808 37.674 1.00 17.09 199 PHE A CA 1
ATOM 1543 C C . PHE A 1 193 ? 7.537 2.960 38.545 1.00 19.43 199 PHE A C 1
ATOM 1544 O O . PHE A 1 193 ? 7.079 3.944 37.971 1.00 21.45 199 PHE A O 1
ATOM 1552 N N . VAL A 1 194 ? 7.668 2.864 39.853 1.00 19.55 200 VAL A N 1
ATOM 1553 C CA . VAL A 1 194 ? 7.386 3.980 40.763 1.00 19.22 200 VAL A CA 1
ATOM 1554 C C . VAL A 1 194 ? 8.623 4.858 40.736 1.00 18.94 200 VAL A C 1
ATOM 1555 O O . VAL A 1 194 ? 9.697 4.551 40.200 1.00 18.93 200 VAL A O 1
ATOM 1559 N N . HIS A 1 195 ? 8.558 6.073 41.296 1.00 18.79 201 HIS A N 1
ATOM 1560 C CA . HIS A 1 195 ? 9.633 7.030 41.220 1.00 16.97 201 HIS A CA 1
ATOM 1561 C C . HIS A 1 195 ? 10.930 6.543 41.841 1.00 16.42 201 HIS A C 1
ATOM 1562 O O . HIS A 1 195 ? 10.917 6.150 43.006 1.00 16.89 201 HIS A O 1
ATOM 1569 N N . HIS A 1 196 ? 12.023 6.514 41.075 1.00 15.74 202 HIS A N 1
ATOM 1570 C CA . HIS A 1 196 ? 13.327 6.074 41.536 1.00 14.80 202 HIS A CA 1
ATOM 1571 C C . HIS A 1 196 ? 13.358 4.583 41.866 1.00 14.58 202 HIS A C 1
ATOM 1572 O O . HIS A 1 196 ? 14.364 4.136 42.441 1.00 14.90 202 HIS A O 1
ATOM 1579 N N . MET A 1 197 ? 12.379 3.826 41.368 1.00 14.06 203 MET A N 1
ATOM 1580 C CA . MET A 1 197 ? 12.340 2.401 41.692 1.00 13.45 203 MET A CA 1
ATOM 1581 C C . MET A 1 197 ? 13.614 1.677 41.220 1.00 13.33 203 MET A C 1
ATOM 1582 O O . MET A 1 197 ? 14.138 0.856 41.997 1.00 14.53 203 MET A O 1
ATOM 1587 N N . VAL A 1 198 ? 14.064 1.918 39.969 1.00 12.17 204 VAL A N 1
ATOM 1588 C CA . VAL A 1 198 ? 15.232 1.157 39.501 1.00 12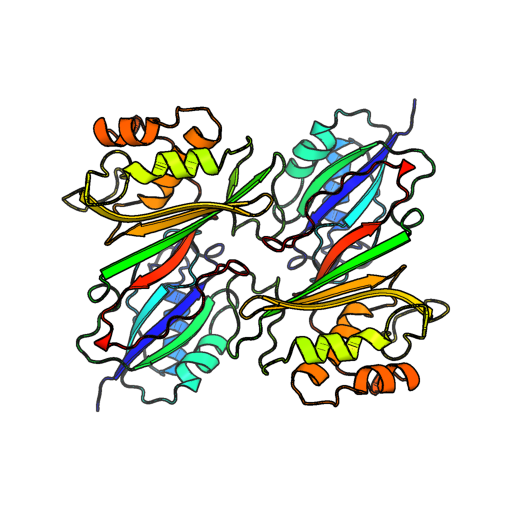.29 204 VAL A CA 1
ATOM 1589 C C . VAL A 1 198 ? 16.480 1.478 40.308 1.00 13.30 204 VAL A C 1
ATOM 1590 O O . VAL A 1 198 ? 17.241 0.616 40.789 1.00 12.65 204 VAL A O 1
ATOM 1594 N N . ARG A 1 199 ? 16.798 2.790 40.416 1.00 12.76 205 ARG A N 1
ATOM 1595 C CA . ARG A 1 199 ? 17.960 3.241 41.144 1.00 12.04 205 ARG A CA 1
ATOM 1596 C C . ARG A 1 199 ? 17.880 2.873 42.632 1.00 11.29 205 ARG A C 1
ATOM 1597 O O . ARG A 1 199 ? 18.909 2.597 43.249 1.00 11.76 205 ARG A O 1
ATOM 1605 N N . ASN A 1 200 ? 16.674 2.844 43.220 1.00 11.30 206 ASN A N 1
ATOM 1606 C CA . ASN A 1 200 ? 16.571 2.413 44.617 1.00 12.35 206 ASN A CA 1
ATOM 1607 C C . ASN A 1 200 ? 16.832 0.899 44.714 1.00 11.32 206 ASN A C 1
ATOM 1608 O O . ASN A 1 200 ? 17.605 0.528 45.610 1.00 12.14 206 ASN A O 1
ATOM 1613 N N . ILE A 1 201 ? 16.292 0.107 43.771 1.00 10.96 207 ILE A N 1
ATOM 1614 C CA . ILE A 1 201 ? 16.592 -1.343 43.859 1.00 11.27 207 ILE A CA 1
ATOM 1615 C C . ILE A 1 201 ? 18.090 -1.552 43.663 1.00 10.40 207 ILE A C 1
ATOM 1616 O O . ILE A 1 201 ? 18.695 -2.306 44.438 1.00 11.38 207 ILE A O 1
ATOM 1621 N N . VAL A 1 202 ? 18.680 -0.866 42.660 1.00 10.85 208 VAL A N 1
ATOM 1622 C CA . VAL A 1 202 ? 20.122 -1.076 42.459 1.00 10.98 208 VAL A CA 1
ATOM 1623 C C . VAL A 1 202 ? 20.931 -0.643 43.663 1.00 10.94 208 VAL A C 1
ATOM 1624 O O . VAL A 1 202 ? 21.879 -1.325 44.097 1.00 12.56 208 VAL A O 1
ATOM 1628 N N . GLY A 1 203 ? 20.573 0.482 44.309 1.00 11.88 209 GLY A N 1
ATOM 1629 C CA . GLY A 1 203 ? 21.332 0.903 45.500 1.00 13.36 209 GLY A CA 1
ATOM 1630 C C . GLY A 1 203 ? 21.381 -0.173 46.577 1.00 12.46 209 GLY A C 1
ATOM 1631 O O . GLY A 1 203 ? 22.431 -0.481 47.158 1.00 11.88 209 GLY A O 1
ATOM 1632 N N . SER A 1 204 ? 20.208 -0.816 46.834 1.00 12.48 210 SER A N 1
ATOM 1633 C CA . SER A 1 204 ? 20.209 -1.855 47.868 1.00 12.25 210 SER A CA 1
ATOM 1634 C C . SER A 1 204 ? 20.914 -3.116 47.383 1.00 11.01 210 SER A C 1
ATOM 1635 O O . SER A 1 204 ? 21.617 -3.772 48.170 1.00 12.24 210 SER A O 1
ATOM 1638 N N . LEU A 1 205 ? 20.764 -3.459 46.103 1.00 10.24 211 LEU A N 1
ATOM 1639 C CA . LEU A 1 205 ? 21.499 -4.605 45.563 1.00 11.04 211 LEU A CA 1
ATOM 1640 C C . LEU A 1 205 ? 23.022 -4.410 45.658 1.00 12.15 211 LEU A C 1
ATOM 1641 O O . LEU A 1 205 ? 23.703 -5.426 45.898 1.00 13.06 211 LEU A O 1
ATOM 1646 N N . MET A 1 206 ? 23.506 -3.158 45.528 1.00 12.44 212 MET A N 1
ATOM 1647 C CA . MET A 1 206 ? 24.972 -3.047 45.571 1.00 12.99 212 MET A CA 1
ATOM 1648 C C . MET A 1 206 ? 25.455 -3.277 47.001 1.00 12.85 212 MET A C 1
ATOM 1649 O O . MET A 1 206 ? 26.570 -3.769 47.221 1.00 13.10 212 MET A O 1
ATOM 1654 N N . GLU A 1 207 ? 24.699 -2.844 48.021 1.00 12.73 213 GLU A N 1
ATOM 1655 C CA . GLU A 1 207 ? 25.055 -3.128 49.423 1.00 13.24 213 GLU A CA 1
ATOM 1656 C C . GLU A 1 207 ? 25.114 -4.632 49.672 1.00 13.70 213 GLU A C 1
ATOM 1657 O O . GLU A 1 207 ? 26.054 -5.087 50.355 1.00 14.70 213 GLU A O 1
ATOM 1663 N N . VAL A 1 208 ? 24.155 -5.392 49.143 1.00 14.16 214 VAL A N 1
ATOM 1664 C CA . VAL A 1 208 ? 24.195 -6.846 49.266 1.00 12.76 214 VAL A CA 1
ATOM 1665 C C . VAL A 1 208 ? 25.427 -7.388 48.544 1.00 12.73 214 VAL A C 1
ATOM 1666 O O . VAL A 1 208 ? 26.118 -8.262 49.064 1.00 13.75 214 VAL A O 1
ATOM 1670 N N . GLY A 1 209 ? 25.691 -6.888 47.314 1.00 11.95 215 GLY A N 1
ATOM 1671 C CA . GLY A 1 209 ? 26.804 -7.402 46.518 1.00 12.40 215 GLY A CA 1
ATOM 1672 C C . GLY A 1 209 ? 28.161 -7.100 47.161 1.00 13.57 215 GLY A C 1
ATOM 1673 O O . GLY A 1 209 ? 29.080 -7.882 46.955 1.00 14.20 215 GLY A O 1
ATOM 1674 N N . ALA A 1 210 ? 28.238 -6.010 47.927 1.00 13.09 216 ALA A N 1
ATOM 1675 C CA . ALA A 1 210 ? 29.498 -5.647 48.597 1.00 13.81 216 ALA A CA 1
ATOM 1676 C C . ALA A 1 210 ? 29.680 -6.351 49.937 1.00 14.64 216 ALA A C 1
ATOM 1677 O O . ALA A 1 210 ? 30.690 -6.135 50.633 1.00 15.87 216 ALA A O 1
ATOM 1679 N N . HIS A 1 211 ? 28.719 -7.200 50.311 1.00 14.52 217 HIS A N 1
ATOM 1680 C CA . HIS A 1 211 ? 28.748 -7.952 51.569 1.00 14.70 217 HIS A CA 1
ATOM 1681 C C . HIS A 1 211 ? 28.507 -7.058 52.772 1.00 15.78 217 HIS A C 1
ATOM 1682 O O . HIS A 1 211 ? 28.818 -7.430 53.918 1.00 18.21 217 HIS A O 1
ATOM 1689 N N . ASN A 1 212 ? 27.888 -5.900 52.582 1.00 15.73 218 ASN A N 1
ATOM 1690 C CA . ASN A 1 212 ? 27.580 -4.972 53.660 1.00 16.99 218 ASN A CA 1
ATOM 1691 C C . ASN A 1 212 ? 26.211 -5.297 54.251 1.00 17.58 218 ASN A C 1
ATOM 1692 O O . ASN A 1 212 ? 25.873 -4.829 55.320 1.00 19.57 218 ASN A O 1
ATOM 1697 N N . GLN A 1 213 ? 25.364 -6.043 53.522 1.00 16.16 219 GLN A N 1
ATOM 1698 C CA . GLN A 1 213 ? 24.041 -6.462 53.952 1.00 15.60 219 GLN A CA 1
ATOM 1699 C C . GLN A 1 213 ? 23.858 -7.909 53.532 1.00 15.81 219 GLN A C 1
ATOM 1700 O O . GLN A 1 213 ? 24.523 -8.377 52.589 1.00 15.87 219 GLN A O 1
ATOM 1706 N N . PRO A 1 214 ? 23.081 -8.680 54.266 1.00 16.94 220 PRO A N 1
ATOM 1707 C CA . PRO A 1 214 ? 22.903 -10.083 53.941 1.00 16.13 220 PRO A CA 1
ATOM 1708 C C . PRO A 1 214 ? 22.126 -10.292 52.659 1.00 15.64 220 PRO A C 1
ATOM 1709 O O . PRO A 1 214 ? 21.431 -9.420 52.125 1.00 15.77 220 PRO A O 1
ATOM 1713 N N . GLU A 1 215 ? 22.231 -11.497 52.098 1.00 16.00 221 GLU A N 1
ATOM 1714 C CA . GLU A 1 215 ? 21.569 -11.856 50.859 1.00 15.79 221 GLU A CA 1
ATOM 1715 C C . GLU A 1 215 ? 20.046 -11.771 50.995 1.00 15.88 221 GLU A C 1
ATOM 1716 O O . GLU A 1 215 ? 19.388 -11.537 49.977 1.00 15.91 221 GLU A O 1
ATOM 1722 N N . SER A 1 216 ? 19.565 -11.944 52.214 1.00 15.80 222 SER A N 1
ATOM 1723 C CA . SER A 1 216 ? 18.131 -11.856 52.472 1.00 16.16 222 SER A CA 1
ATOM 1724 C C . SER A 1 216 ? 17.602 -10.431 52.532 1.00 16.45 222 SER A C 1
ATOM 1725 O O . SER A 1 216 ? 16.374 -10.208 52.612 1.00 16.39 222 SER A O 1
ATOM 1728 N N . TRP A 1 217 ? 18.490 -9.434 52.442 1.00 15.71 223 TRP A N 1
ATOM 1729 C CA . TRP A 1 217 ? 18.067 -8.066 52.742 1.00 14.72 223 TRP A CA 1
ATOM 1730 C C . TRP A 1 217 ? 17.015 -7.500 51.807 1.00 14.57 223 TRP A C 1
ATOM 1731 O O . TRP A 1 217 ? 16.192 -6.701 52.250 1.00 15.04 223 TRP A O 1
ATOM 1742 N N . ILE A 1 218 ? 17.105 -7.816 50.522 1.00 14.70 224 ILE A N 1
ATOM 1743 C CA . ILE A 1 218 ? 16.103 -7.302 49.567 1.00 13.59 224 ILE A CA 1
ATOM 1744 C C . ILE A 1 218 ? 14.704 -7.783 49.978 1.00 13.94 224 ILE A C 1
ATOM 1745 O O . ILE A 1 218 ? 13.753 -7.009 50.004 1.00 13.72 224 ILE A O 1
ATOM 1750 N N . ALA A 1 219 ? 14.558 -9.053 50.329 1.00 14.40 225 ALA A N 1
ATOM 1751 C CA . ALA A 1 219 ? 13.250 -9.558 50.772 1.00 14.31 225 ALA A CA 1
ATOM 1752 C C . ALA A 1 219 ? 12.841 -8.912 52.086 1.00 14.77 225 ALA A C 1
ATOM 1753 O O . ALA A 1 219 ? 11.633 -8.619 52.301 1.00 16.14 225 ALA A O 1
ATOM 1755 N N . GLU A 1 220 ? 13.808 -8.685 52.988 1.00 14.64 226 GLU A N 1
ATOM 1756 C CA . GLU A 1 220 ? 13.458 -8.027 54.251 1.00 14.85 226 GLU A CA 1
ATOM 1757 C C . GLU A 1 220 ? 12.986 -6.595 54.006 1.00 13.84 226 GLU A C 1
ATOM 1758 O O . GLU A 1 220 ? 11.973 -6.152 54.585 1.00 14.95 226 GLU A O 1
ATOM 1764 N N . LEU A 1 221 ? 13.652 -5.848 53.125 1.00 13.80 227 LEU A N 1
ATOM 1765 C CA . LEU A 1 221 ? 13.220 -4.483 52.840 1.00 14.15 227 LEU A CA 1
ATOM 1766 C C . LEU A 1 221 ? 11.860 -4.502 52.140 1.00 14.80 227 LEU A C 1
ATOM 1767 O O . LEU A 1 221 ? 10.986 -3.665 52.437 1.00 14.33 227 LEU A O 1
ATOM 1772 N N . LEU A 1 222 ? 11.662 -5.441 51.206 1.00 15.11 228 LEU A N 1
ATOM 1773 C CA . LEU A 1 222 ? 10.385 -5.522 50.498 1.00 16.47 228 LEU A CA 1
ATOM 1774 C C . LEU A 1 222 ? 9.265 -5.661 51.529 1.00 17.24 228 LEU A C 1
ATOM 1775 O O . LEU A 1 222 ? 8.275 -4.918 51.447 1.00 18.91 228 LEU A O 1
ATOM 1780 N N . ALA A 1 223 ? 9.437 -6.580 52.468 1.00 17.08 229 ALA A N 1
ATOM 1781 C CA . ALA A 1 223 ? 8.402 -6.815 53.467 1.00 16.61 229 ALA A CA 1
ATOM 1782 C C . ALA A 1 223 ? 8.272 -5.685 54.479 1.00 16.81 229 ALA A C 1
ATOM 1783 O O . ALA A 1 223 ? 7.156 -5.577 55.036 1.00 18.89 229 ALA A O 1
ATOM 1785 N N . ALA A 1 224 ? 9.272 -4.843 54.700 1.00 16.14 230 ALA A N 1
ATOM 1786 C CA . ALA A 1 224 ? 9.199 -3.797 55.702 1.00 16.00 230 ALA A CA 1
ATOM 1787 C C . ALA A 1 224 ? 8.331 -2.594 55.403 1.00 16.31 230 ALA A C 1
ATOM 1788 O O . ALA A 1 224 ? 7.958 -1.888 56.344 1.00 16.70 230 ALA A O 1
ATOM 1790 N N . LYS A 1 225 ? 8.141 -2.310 54.115 1.00 17.19 231 LYS A N 1
ATOM 1791 C CA . LYS A 1 225 ? 7.349 -1.138 53.733 1.00 17.30 231 LYS A CA 1
ATOM 1792 C C . LYS A 1 225 ? 7.825 0.149 54.380 1.00 17.39 231 LYS A C 1
ATOM 1793 O O . LYS A 1 225 ? 7.051 0.955 54.889 1.00 18.30 231 LYS A O 1
ATOM 1799 N N . ASP A 1 226 ? 9.127 0.459 54.260 1.00 16.54 232 ASP A N 1
ATOM 1800 C CA . ASP A 1 226 ? 9.679 1.705 54.765 1.00 15.69 232 ASP A CA 1
ATOM 1801 C C . ASP A 1 226 ? 10.935 2.034 53.929 1.00 15.88 232 ASP A C 1
ATOM 1802 O O . ASP A 1 226 ? 11.989 1.437 54.178 1.00 16.59 232 ASP A O 1
ATOM 1807 N N . ARG A 1 227 ? 10.840 3.006 53.019 1.00 15.84 233 ARG A N 1
ATOM 1808 C CA . ARG A 1 227 ? 12.035 3.317 52.215 1.00 16.70 233 ARG A CA 1
ATOM 1809 C C . ARG A 1 227 ? 13.175 3.847 53.071 1.00 17.32 233 ARG A C 1
ATOM 1810 O O . ARG A 1 227 ? 14.363 3.726 52.645 1.00 18.49 233 ARG A O 1
ATOM 1818 N N . THR A 1 228 ? 12.972 4.402 54.269 1.00 17.76 234 THR A N 1
ATOM 1819 C CA . THR A 1 228 ? 14.077 4.869 55.090 1.00 17.83 234 THR A CA 1
ATOM 1820 C C . THR A 1 228 ? 15.022 3.763 55.556 1.00 17.27 234 THR A C 1
ATOM 1821 O O . THR A 1 228 ? 16.116 4.142 55.976 1.00 18.69 234 THR A O 1
ATOM 1825 N N . LEU A 1 229 ? 14.636 2.496 55.456 1.00 16.61 235 LEU A N 1
ATOM 1826 C CA . LEU A 1 229 ? 15.519 1.415 55.863 1.00 16.14 235 LEU A CA 1
ATOM 1827 C C . LEU A 1 229 ? 16.485 1.040 54.730 1.00 16.23 235 LEU A C 1
ATOM 1828 O O . LEU A 1 229 ? 17.462 0.332 55.004 1.00 18.65 235 LEU A O 1
ATOM 1833 N N . ALA A 1 230 ? 16.099 1.380 53.499 1.00 15.27 236 ALA A N 1
ATOM 1834 C CA . ALA A 1 230 ? 16.863 0.945 52.322 1.00 13.64 236 ALA A CA 1
ATOM 1835 C C . ALA A 1 230 ? 18.051 1.809 51.999 1.00 15.07 236 ALA A C 1
ATOM 1836 O O . ALA A 1 230 ? 18.167 2.919 52.504 1.00 16.76 236 ALA A O 1
ATOM 1838 N N . ALA A 1 231 ? 18.940 1.294 51.147 1.00 15.00 237 ALA A N 1
ATOM 1839 C CA . ALA A 1 231 ? 20.139 2.040 50.781 1.00 14.74 237 ALA A CA 1
ATOM 1840 C C . ALA A 1 231 ? 19.832 3.318 50.031 1.00 15.38 237 ALA A C 1
ATOM 1841 O O . ALA A 1 231 ? 18.807 3.507 49.396 1.00 14.85 237 ALA A O 1
ATOM 1843 N N . ALA A 1 232 ? 20.855 4.201 49.972 1.00 14.87 238 ALA A N 1
ATOM 1844 C CA . ALA A 1 232 ? 20.727 5.440 49.200 1.00 15.00 238 ALA A CA 1
ATOM 1845 C C . ALA A 1 232 ? 20.479 5.104 47.719 1.00 13.75 238 ALA A C 1
ATOM 1846 O O . ALA A 1 232 ? 20.913 4.054 47.226 1.00 13.93 238 ALA A O 1
ATOM 1848 N N . THR A 1 233 ? 19.779 6.017 47.061 1.00 13.82 239 THR A N 1
ATOM 1849 C CA . THR A 1 233 ? 19.434 5.865 45.645 1.00 13.45 239 THR A CA 1
ATOM 1850 C C . THR A 1 233 ? 20.723 5.767 44.837 1.00 13.84 239 THR A C 1
ATOM 1851 O O . THR A 1 233 ? 21.600 6.625 44.988 1.00 16.14 239 THR A O 1
ATOM 1855 N N . ALA A 1 234 ? 20.876 4.782 43.952 1.00 12.54 240 ALA A N 1
ATOM 1856 C CA . ALA A 1 234 ? 22.071 4.727 43.116 1.00 13.36 240 ALA A CA 1
ATOM 1857 C C . ALA A 1 234 ? 22.117 5.911 42.142 1.00 12.64 240 ALA A C 1
ATOM 1858 O O . ALA A 1 234 ? 21.105 6.549 41.835 1.00 12.69 240 ALA A O 1
ATOM 1860 N N . LYS A 1 235 ? 23.359 6.222 41.721 1.00 12.58 241 LYS A N 1
ATOM 1861 C CA . LYS A 1 235 ? 23.557 7.371 40.817 1.00 12.29 241 LYS A CA 1
ATOM 1862 C C . LYS A 1 235 ? 22.813 7.220 39.504 1.00 12.28 241 LYS A C 1
ATOM 1863 O O . LYS A 1 235 ? 22.541 6.100 38.996 1.00 13.02 241 LYS A O 1
ATOM 1869 N N . ALA A 1 236 ? 22.400 8.329 38.899 1.00 12.64 242 ALA A N 1
ATOM 1870 C CA . ALA A 1 236 ? 21.769 8.322 37.577 1.00 11.98 242 ALA A CA 1
ATOM 1871 C C . ALA A 1 236 ? 22.657 7.876 36.423 1.00 12.01 242 ALA A C 1
ATOM 1872 O O . ALA A 1 236 ? 22.120 7.349 35.410 1.00 11.89 242 ALA A O 1
ATOM 1874 N N . GLU A 1 237 ? 23.970 8.135 36.485 1.00 13.03 243 GLU A N 1
ATOM 1875 C CA . GLU A 1 237 ? 24.875 8.018 35.351 1.00 13.88 243 GLU A CA 1
ATOM 1876 C C . GLU A 1 237 ? 24.854 6.678 34.647 1.00 12.21 243 GLU A C 1
ATOM 1877 O O . GLU A 1 237 ? 25.029 6.617 33.436 1.00 11.65 243 GLU A O 1
ATOM 1883 N N . GLY A 1 238 ? 24.713 5.581 35.416 1.00 11.97 244 GLY A N 1
ATOM 1884 C CA . GLY A 1 238 ? 24.695 4.278 34.757 1.00 12.08 244 GLY A CA 1
ATOM 1885 C C . GLY A 1 238 ? 23.330 3.814 34.235 1.00 11.70 244 GLY A C 1
ATOM 1886 O O . GLY A 1 238 ? 23.328 2.649 33.793 1.00 11.39 244 GLY A O 1
ATOM 1887 N N . LEU A 1 239 ? 22.247 4.576 34.335 1.00 10.80 245 LEU A N 1
ATOM 1888 C CA . LEU A 1 239 ? 20.947 3.991 33.978 1.00 9.76 245 LEU A CA 1
ATOM 1889 C C . LEU A 1 239 ? 20.574 4.301 32.543 1.00 10.54 245 LEU A C 1
ATOM 1890 O O . LEU A 1 239 ? 20.681 5.416 32.057 1.00 11.65 245 LEU A O 1
ATOM 1895 N N . TYR A 1 240 ? 20.091 3.238 31.853 1.00 10.32 246 TYR A N 1
ATOM 1896 C CA . TYR A 1 240 ? 19.623 3.294 30.487 1.00 10.32 246 TYR A CA 1
ATOM 1897 C C . TYR A 1 240 ? 18.229 2.714 30.306 1.00 9.98 246 TYR A C 1
ATOM 1898 O O . TYR A 1 240 ? 18.041 1.540 30.645 1.00 10.35 246 TYR A O 1
ATOM 1907 N N . LEU A 1 241 ? 17.294 3.442 29.660 1.00 10.28 247 LEU A N 1
ATOM 1908 C CA . LEU A 1 241 ? 16.021 2.900 29.217 1.00 9.58 247 LEU A CA 1
ATOM 1909 C C . LEU A 1 241 ? 16.315 2.172 27.894 1.00 10.40 247 LEU A C 1
ATOM 1910 O O . LEU A 1 241 ? 16.677 2.806 26.884 1.00 11.12 247 LEU A O 1
ATOM 1915 N N . VAL A 1 242 ? 16.266 0.815 27.904 1.00 11.95 248 VAL A N 1
ATOM 1916 C CA . VAL A 1 242 ? 16.683 0.044 26.736 1.00 11.82 248 VAL A CA 1
ATOM 1917 C C . VAL A 1 242 ? 15.605 -0.595 25.882 1.00 11.66 248 VAL A C 1
ATOM 1918 O O . VAL A 1 242 ? 15.894 -0.895 24.729 1.00 13.33 248 VAL A O 1
ATOM 1922 N N . ALA A 1 243 ? 14.374 -0.707 26.387 1.00 12.12 249 ALA A N 1
ATOM 1923 C CA . ALA A 1 243 ? 13.310 -1.276 25.575 1.00 12.75 249 ALA A CA 1
ATOM 1924 C C . ALA A 1 243 ? 11.931 -1.025 26.161 1.00 13.84 249 ALA A C 1
ATOM 1925 O O . ALA A 1 243 ? 11.761 -0.924 27.367 1.00 15.80 249 ALA A O 1
ATOM 1927 N N . VAL A 1 244 ? 10.964 -0.916 25.236 1.00 12.67 250 VAL A N 1
ATOM 1928 C CA . VAL A 1 244 ? 9.567 -0.748 25.682 1.00 12.11 250 VAL A CA 1
ATOM 1929 C C . VAL A 1 244 ? 8.761 -1.800 24.902 1.00 12.86 250 VAL A C 1
ATOM 1930 O O . VAL A 1 244 ? 8.994 -1.939 23.691 1.00 14.72 250 VAL A O 1
ATOM 1934 N N . ASP A 1 245 ? 7.869 -2.510 25.560 1.00 14.00 251 ASP A N 1
ATOM 1935 C CA . ASP A 1 245 ? 7.058 -3.522 24.904 1.00 13.76 251 ASP A CA 1
ATOM 1936 C C . ASP A 1 245 ? 5.729 -2.913 24.426 1.00 14.56 251 ASP A C 1
ATOM 1937 O O . ASP A 1 245 ? 5.040 -2.259 25.199 1.00 14.60 251 ASP A O 1
ATOM 1942 N N . TYR A 1 246 ? 5.367 -3.261 23.191 1.00 15.92 252 TYR A N 1
ATOM 1943 C CA . TYR A 1 246 ? 4.077 -2.916 22.600 1.00 17.08 252 TYR A CA 1
ATOM 1944 C C . TYR A 1 246 ? 3.451 -4.143 21.919 1.00 18.58 252 TYR A C 1
ATOM 1945 O O . TYR A 1 246 ? 4.205 -5.001 21.488 1.00 19.36 252 TYR A O 1
ATOM 1954 N N . PRO A 1 247 ? 2.133 -4.120 21.785 1.00 19.20 253 PRO A N 1
ATOM 1955 C CA . PRO A 1 247 ? 1.447 -5.215 21.082 1.00 20.49 253 PRO A CA 1
ATOM 1956 C C . PRO A 1 247 ? 2.063 -5.389 19.711 1.00 20.62 253 PRO A C 1
ATOM 1957 O O . PRO A 1 247 ? 2.460 -4.480 18.979 1.00 20.11 253 PRO A O 1
ATOM 1961 N N . ASP A 1 248 ? 2.095 -6.676 19.303 1.00 21.43 254 ASP A N 1
ATOM 1962 C CA . ASP A 1 248 ? 2.689 -7.057 18.015 1.00 22.99 254 ASP A CA 1
ATOM 1963 C C . ASP A 1 248 ? 2.013 -6.413 16.813 1.00 21.95 254 ASP A C 1
ATOM 1964 O O . ASP A 1 248 ? 2.679 -6.107 15.824 1.00 22.78 254 ASP A O 1
ATOM 1969 N N . ARG A 1 249 ? 0.717 -6.111 16.937 1.00 22.41 255 ARG A N 1
ATOM 1970 C CA . ARG A 1 249 ? 0.014 -5.523 15.798 1.00 22.54 255 ARG A CA 1
ATOM 1971 C C . ARG A 1 249 ? 0.623 -4.199 15.372 1.00 21.85 255 ARG A C 1
ATOM 1972 O O . ARG A 1 249 ? 0.493 -3.787 14.221 1.00 21.85 255 ARG A O 1
ATOM 1980 N N . TYR A 1 250 ? 1.320 -3.465 16.290 1.00 21.45 256 TYR A N 1
ATOM 1981 C CA . TYR A 1 250 ? 1.924 -2.214 15.846 1.00 21.24 256 TYR A CA 1
ATOM 1982 C C . TYR A 1 250 ? 3.170 -2.348 14.990 1.00 21.75 256 TYR A C 1
ATOM 1983 O O . TYR A 1 250 ? 3.650 -1.424 14.312 1.00 21.22 256 TYR A O 1
ATOM 1992 N N . ASP A 1 251 ? 3.775 -3.545 14.967 1.00 23.20 257 ASP A N 1
ATOM 1993 C CA . ASP A 1 251 ? 4.944 -3.889 14.180 1.00 25.08 257 ASP A CA 1
ATOM 1994 C C . ASP A 1 251 ? 6.083 -2.881 14.213 1.00 24.02 257 ASP A C 1
ATOM 1995 O O . ASP A 1 251 ? 6.685 -2.485 13.211 1.00 25.18 257 ASP A O 1
ATOM 2000 N N . LEU A 1 252 ? 6.399 -2.394 15.426 1.00 22.73 258 LEU A N 1
ATOM 2001 C CA . LEU A 1 252 ? 7.481 -1.444 15.613 1.00 20.32 258 LEU A CA 1
ATOM 2002 C C . LEU A 1 252 ? 8.865 -2.105 15.574 1.00 20.67 258 LEU A C 1
ATOM 2003 O O . LEU A 1 252 ? 8.972 -3.246 16.022 1.00 22.37 258 LEU A O 1
ATOM 2008 N N . PRO A 1 253 ? 9.852 -1.384 15.072 1.00 19.93 259 PRO A N 1
ATOM 2009 C CA . PRO A 1 253 ? 11.235 -1.872 14.978 1.00 19.90 259 PRO A CA 1
ATOM 2010 C C . PRO A 1 253 ? 11.779 -2.250 16.338 1.00 20.72 259 PRO A C 1
ATOM 2011 O O . PRO A 1 253 ? 11.359 -1.678 17.354 1.00 20.98 259 PRO A O 1
ATOM 2015 N N . LYS A 1 254 ? 12.731 -3.191 16.375 1.00 20.63 260 LYS A N 1
ATOM 2016 C CA . LYS A 1 254 ? 13.326 -3.662 17.619 1.00 20.65 260 LYS A CA 1
ATOM 2017 C C . LYS A 1 254 ? 14.839 -3.792 17.433 1.00 19.71 260 LYS A C 1
ATOM 2018 O O . LYS A 1 254 ? 15.423 -4.883 17.360 1.00 21.93 260 LYS A O 1
ATOM 2024 N N . PRO A 1 255 ? 15.494 -2.671 17.236 1.00 17.98 261 PRO A N 1
ATOM 2025 C CA . PRO A 1 255 ? 16.947 -2.640 17.015 1.00 16.24 261 PRO A CA 1
ATOM 2026 C C . PRO A 1 255 ? 17.673 -2.970 18.311 1.00 14.59 261 PRO A C 1
ATOM 2027 O O . PRO A 1 255 ? 17.117 -3.028 19.407 1.00 16.18 261 PRO A O 1
ATOM 2031 N N . PRO A 1 256 ? 18.985 -3.198 18.207 1.00 15.43 262 PRO A N 1
ATOM 2032 C CA . PRO A 1 256 ? 19.753 -3.581 19.390 1.00 16.08 262 PRO A CA 1
ATOM 2033 C C . PRO A 1 256 ? 19.608 -2.675 20.579 1.00 15.12 262 PRO A C 1
ATOM 2034 O O . PRO A 1 256 ? 19.734 -1.440 20.498 1.00 16.19 262 PRO A O 1
ATOM 2038 N N . MET A 1 257 ? 19.433 -3.287 21.747 1.00 15.39 263 MET A N 1
ATOM 2039 C CA . MET A 1 257 ? 19.208 -2.475 22.943 1.00 15.61 263 MET A CA 1
ATOM 2040 C C . MET A 1 257 ? 20.472 -1.887 23.514 1.00 16.08 263 MET A C 1
ATOM 2041 O O . MET A 1 257 ? 20.407 -0.734 23.998 1.00 18.68 263 MET A O 1
ATOM 2046 N N . GLY A 1 258 ? 21.606 -2.545 23.494 1.00 15.35 264 GLY A N 1
ATOM 2047 C CA . GLY A 1 258 ? 22.795 -2.071 24.154 1.00 14.56 264 GLY A CA 1
ATOM 2048 C C . GLY A 1 258 ? 22.516 -1.565 25.554 1.00 14.28 264 GLY A C 1
ATOM 2049 O O . GLY A 1 258 ? 22.006 -2.468 26.212 1.00 15.12 264 GLY A O 1
ATOM 2050 N N . PRO A 1 259 ? 23.337 -0.740 26.090 1.00 14.74 265 PRO A N 1
ATOM 2051 C CA . PRO A 1 259 ? 24.060 0.317 25.409 1.00 13.97 265 PRO A CA 1
ATOM 2052 C C . PRO A 1 259 ? 25.327 -0.331 24.813 1.00 13.98 265 PRO A C 1
ATOM 2053 O O . PRO A 1 259 ? 25.909 -1.290 25.347 1.00 15.89 265 PRO A O 1
ATOM 2057 N N . LEU A 1 260 ? 25.770 0.282 23.717 1.00 14.32 266 LEU A N 1
ATOM 2058 C CA . LEU A 1 260 ? 27.034 -0.170 23.107 1.00 15.86 266 LEU A CA 1
ATOM 2059 C C . LEU A 1 260 ? 27.152 -1.659 22.890 1.00 17.69 266 LEU A C 1
ATOM 2060 O O . LEU A 1 260 ? 26.197 -2.213 22.335 1.00 16.40 266 LEU A O 1
ATOM 2065 N N . PHE A 1 261 ? 28.270 -2.279 23.282 1.00 19.01 267 PHE A N 1
ATOM 2066 C CA . PHE A 1 261 ? 28.541 -3.659 22.883 1.00 19.91 267 PHE A CA 1
ATOM 2067 C C . PHE A 1 261 ? 27.741 -4.768 23.530 1.00 21.49 267 PHE A C 1
ATOM 2068 O O . PHE A 1 261 ? 27.849 -5.927 23.101 1.00 22.83 267 PHE A O 1
ATOM 2076 N N . LEU A 1 262 ? 26.901 -4.442 24.510 1.00 19.93 268 LEU A N 1
ATOM 2077 C CA . LEU A 1 262 ? 26.151 -5.485 25.183 1.00 19.34 268 LEU A CA 1
ATOM 2078 C C . LEU A 1 262 ? 25.244 -6.215 24.207 1.00 20.26 268 LEU A C 1
ATOM 2079 O O . LEU A 1 262 ? 24.474 -5.548 23.489 1.00 22.29 268 LEU A O 1
ATOM 2084 N N . ALA A 1 263 ? 25.263 -7.541 24.236 1.00 20.19 269 ALA A N 1
ATOM 2085 C CA . ALA A 1 263 ? 24.355 -8.266 23.362 1.00 20.53 269 ALA A CA 1
ATOM 2086 C C . ALA A 1 263 ? 22.914 -8.167 23.867 1.00 20.98 269 ALA A C 1
ATOM 2087 O O . ALA A 1 263 ? 22.650 -7.974 25.072 1.00 20.81 269 ALA A O 1
ATOM 2089 N N . ASP A 1 264 ? 21.984 -8.361 22.924 1.00 21.83 270 ASP A N 1
ATOM 2090 C CA . ASP A 1 264 ? 20.587 -8.427 23.313 1.00 23.29 270 ASP A CA 1
ATOM 2091 C C . ASP A 1 264 ? 20.292 -9.600 24.238 1.00 27.01 270 ASP A C 1
ATOM 2092 O O . ASP A 1 264 ? 19.446 -9.422 25.136 1.00 28.01 270 ASP A O 1
ATOM 2098 N N . PRO B 1 1 ? 68.844 13.928 48.254 1.00 40.64 7 PRO B N 1
ATOM 2099 C CA . PRO B 1 1 ? 67.715 12.955 48.367 1.00 38.83 7 PRO B CA 1
ATOM 2100 C C . PRO B 1 1 ? 67.485 12.270 47.026 1.00 34.76 7 PRO B C 1
ATOM 2101 O O . PRO B 1 1 ? 67.916 12.784 45.996 1.00 34.28 7 PRO B O 1
ATOM 2105 N N . PRO B 1 2 ? 66.837 11.118 47.084 1.00 31.35 8 PRO B N 1
ATOM 2106 C CA . PRO B 1 2 ? 66.625 10.318 45.893 1.00 29.79 8 PRO B CA 1
ATOM 2107 C C . PRO B 1 2 ? 65.559 10.904 44.982 1.00 28.34 8 PRO B C 1
ATOM 2108 O O . PRO B 1 2 ? 64.713 11.699 45.380 1.00 27.94 8 PRO B O 1
ATOM 2112 N N . VAL B 1 3 ? 65.750 10.595 43.709 1.00 26.93 9 VAL B N 1
ATOM 2113 C CA . VAL B 1 3 ? 64.841 11.013 42.647 1.00 25.27 9 VAL B CA 1
ATOM 2114 C C . VAL B 1 3 ? 64.156 9.699 42.257 1.00 24.32 9 VAL B C 1
ATOM 2115 O O . VAL B 1 3 ? 64.858 8.730 41.966 1.00 25.72 9 VAL B O 1
ATOM 2119 N N . TYR B 1 4 ? 62.846 9.621 42.437 1.00 21.68 10 TYR B N 1
ATOM 2120 C CA . TYR B 1 4 ? 62.098 8.423 42.128 1.00 19.97 10 TYR B CA 1
ATOM 2121 C C . TYR B 1 4 ? 61.585 8.471 40.686 1.00 18.74 10 TYR B C 1
ATOM 2122 O O . TYR B 1 4 ? 61.257 9.572 40.193 1.00 20.04 10 TYR B O 1
ATOM 2131 N N . LYS B 1 5 ? 61.567 7.333 40.011 1.00 16.97 11 LYS B N 1
ATOM 2132 C CA . LYS B 1 5 ? 60.961 7.298 38.645 1.00 16.00 11 LYS B CA 1
ATOM 2133 C C . LYS B 1 5 ? 59.728 6.391 38.790 1.00 16.43 11 LYS B C 1
ATOM 2134 O O . LYS B 1 5 ? 59.708 5.295 39.331 1.00 15.97 11 LYS B O 1
ATOM 2140 N N . ILE B 1 6 ? 58.574 6.907 38.387 1.00 15.67 12 ILE B N 1
ATOM 2141 C CA . ILE B 1 6 ? 57.272 6.257 38.543 1.00 15.70 12 ILE B CA 1
ATOM 2142 C C . ILE B 1 6 ? 56.544 6.132 37.208 1.00 13.44 12 ILE B C 1
ATOM 2143 O O . ILE B 1 6 ? 56.553 7.071 36.405 1.00 14.84 12 ILE B O 1
ATOM 2148 N N . ALA B 1 7 ? 55.923 4.984 36.942 1.00 14.72 13 ALA B N 1
ATOM 2149 C CA . ALA B 1 7 ? 55.113 4.713 35.776 1.00 14.01 13 ALA B CA 1
ATOM 2150 C C . ALA B 1 7 ? 53.624 4.677 36.194 1.00 13.37 13 ALA B C 1
ATOM 2151 O O . ALA B 1 7 ? 53.294 4.212 37.293 1.00 13.76 13 ALA B O 1
ATOM 2153 N N . LEU B 1 8 ? 52.817 5.180 35.258 1.00 13.11 14 LEU B N 1
ATOM 2154 C CA . LEU B 1 8 ? 51.365 5.170 35.479 1.00 12.77 14 LEU B CA 1
ATOM 2155 C C . LEU B 1 8 ? 50.609 4.662 34.242 1.00 12.79 14 LEU B C 1
ATOM 2156 O O . LEU B 1 8 ? 51.020 5.028 33.116 1.00 12.70 14 LEU B O 1
ATOM 2161 N N . GLY B 1 9 ? 49.525 3.911 34.467 1.00 12.58 15 GLY B N 1
ATOM 2162 C CA . GLY B 1 9 ? 48.606 3.600 33.366 1.00 11.97 15 GLY B CA 1
ATOM 2163 C C . GLY B 1 9 ? 47.536 4.716 33.324 1.00 11.50 15 GLY B C 1
ATOM 2164 O O . GLY B 1 9 ? 46.984 5.033 34.387 1.00 13.12 15 GLY B O 1
ATOM 2165 N N . ILE B 1 10 ? 47.371 5.298 32.142 1.00 10.89 16 ILE B N 1
ATOM 2166 C CA . ILE B 1 10 ? 46.413 6.414 32.023 1.00 10.72 16 ILE B CA 1
ATOM 2167 C C . ILE B 1 10 ? 45.313 6.050 31.038 1.00 12.27 16 ILE B C 1
ATOM 2168 O O . ILE B 1 10 ? 45.579 5.565 29.934 1.00 11.71 16 ILE B O 1
ATOM 2173 N N . GLU B 1 11 ? 44.068 6.432 31.391 1.00 13.51 17 GLU B N 1
ATOM 2174 C CA . GLU B 1 11 ? 42.916 6.305 30.527 1.00 13.18 17 GLU B CA 1
ATOM 2175 C C . GLU B 1 11 ? 42.369 7.728 30.298 1.00 11.53 17 GLU B C 1
ATOM 2176 O O . GLU B 1 11 ? 42.375 8.572 31.190 1.00 11.78 17 GLU B O 1
ATOM 2182 N N . TYR B 1 12 ? 41.835 7.954 29.110 1.00 11.28 18 TYR B N 1
ATOM 2183 C CA . TYR B 1 12 ? 41.204 9.248 28.812 1.00 11.07 18 TYR B CA 1
ATOM 2184 C C . TYR B 1 12 ? 40.204 9.172 27.662 1.00 11.85 18 TYR B C 1
ATOM 2185 O O . TYR B 1 12 ? 40.423 8.479 26.678 1.00 11.37 18 TYR B O 1
ATOM 2194 N N . ASP B 1 13 ? 39.141 9.962 27.819 1.00 13.51 19 ASP B N 1
ATOM 2195 C CA . ASP B 1 13 ? 38.222 10.336 26.759 1.00 12.59 19 ASP B CA 1
ATOM 2196 C C . ASP B 1 13 ? 38.917 11.544 26.105 1.00 13.11 19 ASP B C 1
ATOM 2197 O O . ASP B 1 13 ? 39.184 12.561 26.781 1.00 13.52 19 ASP B O 1
ATOM 2202 N N . GLY B 1 14 ? 39.350 11.438 24.863 1.00 12.99 20 GLY B N 1
ATOM 2203 C CA . GLY B 1 14 ? 40.076 12.512 24.176 1.00 14.01 20 GLY B CA 1
ATOM 2204 C C . GLY B 1 14 ? 39.199 13.537 23.471 1.00 15.48 20 GLY B C 1
ATOM 2205 O O . GLY B 1 14 ? 39.796 14.487 22.940 1.00 16.88 20 GLY B O 1
ATOM 2206 N N . SER B 1 15 ? 37.874 13.472 23.647 1.00 14.72 21 SER B N 1
ATOM 2207 C CA . SER B 1 15 ? 37.019 14.348 22.871 1.00 15.21 21 SER B CA 1
ATOM 2208 C C . SER B 1 15 ? 37.104 15.817 23.242 1.00 16.53 21 SER B C 1
ATOM 2209 O O . SER B 1 15 ? 36.785 16.611 22.337 1.00 19.22 21 SER B O 1
ATOM 2212 N N . LYS B 1 16 ? 37.400 16.141 24.473 1.00 16.69 22 LYS B N 1
ATOM 2213 C CA . LYS B 1 16 ? 37.432 17.555 24.863 1.00 17.47 22 LYS B CA 1
ATOM 2214 C C . LYS B 1 16 ? 38.845 18.090 24.842 1.00 18.59 22 LYS B C 1
ATOM 2215 O O . LYS B 1 16 ? 39.104 19.195 25.333 1.00 21.08 22 LYS B O 1
ATOM 2221 N N . TYR B 1 17 ? 39.813 17.362 24.315 1.00 17.07 23 TYR B N 1
ATOM 2222 C CA . TYR B 1 17 ? 41.195 17.830 24.263 1.00 17.37 23 TYR B CA 1
ATOM 2223 C C . TYR B 1 17 ? 41.657 17.893 22.824 1.00 17.24 23 TYR B C 1
ATOM 2224 O O . TYR B 1 17 ? 41.132 17.314 21.887 1.00 18.01 23 TYR B O 1
ATOM 2233 N N . TYR B 1 18 ? 42.763 18.628 22.621 1.00 19.30 24 TYR B N 1
ATOM 2234 C CA . TYR B 1 18 ? 43.385 18.757 21.308 1.00 21.62 24 TYR B CA 1
ATOM 2235 C C . TYR B 1 18 ? 44.650 17.928 21.264 1.00 20.59 24 TYR B C 1
ATOM 2236 O O . TYR B 1 18 ? 45.744 18.359 20.870 1.00 21.59 24 TYR B O 1
ATOM 2245 N N . GLY B 1 19 ? 44.510 16.651 21.599 1.00 17.81 25 GLY B N 1
ATOM 2246 C CA . GLY B 1 19 ? 45.586 15.683 21.598 1.00 16.87 25 GLY B CA 1
ATOM 2247 C C . GLY B 1 19 ? 46.231 15.520 22.977 1.00 15.40 25 GLY B C 1
ATOM 2248 O O . GLY B 1 19 ? 46.012 16.192 23.977 1.00 16.02 25 GLY B O 1
ATOM 2249 N N . TRP B 1 20 ? 47.179 14.557 22.953 1.00 15.56 26 TRP B N 1
ATOM 2250 C CA . TRP B 1 20 ? 47.932 14.279 24.166 1.00 14.99 26 TRP B CA 1
ATOM 2251 C C . TRP B 1 20 ? 48.916 15.400 24.501 1.00 13.75 26 TRP B C 1
ATOM 2252 O O . TRP B 1 20 ? 48.966 15.886 25.621 1.00 14.13 26 TRP B O 1
ATOM 2263 N N . GLN B 1 21 ? 49.730 15.780 23.487 1.00 15.44 27 GLN B N 1
ATOM 2264 C CA . GLN B 1 21 ? 50.874 16.625 23.745 1.00 17.22 27 GLN B CA 1
ATOM 2265 C C . GLN B 1 21 ? 50.628 18.042 24.194 1.00 16.55 27 GLN B C 1
ATOM 2266 O O . GLN B 1 21 ? 49.815 18.746 23.597 1.00 16.92 27 GLN B O 1
ATOM 2272 N N . ARG B 1 22 ? 51.348 18.407 25.243 1.00 16.85 28 ARG B N 1
ATOM 2273 C CA . ARG B 1 22 ? 51.222 19.756 25.809 1.00 19.38 28 ARG B CA 1
ATOM 2274 C C . ARG B 1 22 ? 51.964 20.732 24.917 1.00 19.99 28 ARG B C 1
ATOM 2275 O O . ARG B 1 22 ? 52.996 20.449 24.280 1.00 20.22 28 ARG B O 1
ATOM 2283 N N . GLN B 1 23 ? 51.324 21.903 24.795 1.00 20.57 29 GLN B N 1
ATOM 2284 C CA . GLN B 1 23 ? 51.881 23.011 24.024 1.00 21.44 29 GLN B CA 1
ATOM 2285 C C . GLN B 1 23 ? 51.136 24.263 24.494 1.00 21.89 29 GLN B C 1
ATOM 2286 O O . GLN B 1 23 ? 50.182 24.208 25.265 1.00 20.79 29 GLN B O 1
ATOM 2292 N N . ASN B 1 24 ? 51.592 25.436 24.073 1.00 23.64 30 ASN B N 1
ATOM 2293 C CA . ASN B 1 24 ? 51.016 26.696 24.508 1.00 27.17 30 ASN B CA 1
ATOM 2294 C C . ASN B 1 24 ? 49.797 27.126 23.691 1.00 29.57 30 ASN B C 1
ATOM 2295 O O . ASN B 1 24 ? 49.348 28.258 23.957 1.00 31.61 30 ASN B O 1
ATOM 2300 N N . GLU B 1 25 ? 49.285 26.336 22.754 1.00 29.08 31 GLU B N 1
ATOM 2301 C CA . GLU B 1 25 ? 48.165 26.812 21.928 1.00 29.52 31 GLU B CA 1
ATOM 2302 C C . GLU B 1 25 ? 46.813 26.303 22.388 1.00 30.69 31 GLU B C 1
ATOM 2303 O O . GLU B 1 25 ? 45.809 27.026 22.529 1.00 30.87 31 GLU B O 1
ATOM 2309 N N . VAL B 1 26 ? 46.743 24.973 22.595 1.00 30.34 32 VAL B N 1
ATOM 2310 C CA . VAL B 1 26 ? 45.459 24.400 23.001 1.00 29.12 32 VAL B CA 1
ATOM 2311 C C . VAL B 1 26 ? 45.504 23.402 24.147 1.00 27.80 32 VAL B C 1
ATOM 2312 O O . VAL B 1 26 ? 46.549 22.799 24.408 1.00 26.95 32 VAL B O 1
ATOM 2316 N N . ARG B 1 27 ? 44.403 23.144 24.838 1.00 26.69 33 ARG B N 1
ATOM 2317 C CA . ARG B 1 27 ? 44.222 22.215 25.909 1.00 25.31 33 ARG B CA 1
ATOM 2318 C C . ARG B 1 27 ? 44.579 20.773 25.511 1.00 21.90 33 ARG B C 1
ATOM 2319 O O . ARG B 1 27 ? 44.148 20.287 24.461 1.00 21.40 33 ARG B O 1
ATOM 2327 N N . SER B 1 28 ? 45.380 20.163 26.386 1.00 19.02 34 SER B N 1
ATOM 2328 C CA . SER B 1 28 ? 45.845 18.810 26.123 1.00 18.02 34 SER B CA 1
ATOM 2329 C C . SER B 1 28 ? 45.668 17.883 27.317 1.00 16.46 34 SER B C 1
ATOM 2330 O O . SER B 1 28 ? 45.549 18.281 28.469 1.00 16.76 34 SER B O 1
ATOM 2333 N N . VAL B 1 29 ? 45.744 16.581 27.011 1.00 15.98 35 VAL B N 1
ATOM 2334 C CA . VAL B 1 29 ? 45.701 15.582 28.090 1.00 13.78 35 VAL B CA 1
ATOM 2335 C C . VAL B 1 29 ? 46.930 15.711 28.989 1.00 13.56 35 VAL B C 1
ATOM 2336 O O . VAL B 1 29 ? 46.859 15.666 30.212 1.00 13.96 35 VAL B O 1
ATOM 2340 N N . GLN B 1 30 ? 48.148 15.840 28.397 1.00 13.23 36 GLN B N 1
ATOM 2341 C CA . GLN B 1 30 ? 49.374 15.935 29.140 1.00 14.19 36 GLN B CA 1
ATOM 2342 C C . GLN B 1 30 ? 49.368 17.104 30.141 1.00 13.56 36 GLN B C 1
ATOM 2343 O O . GLN B 1 30 ? 49.811 16.933 31.268 1.00 14.31 36 GLN B O 1
ATOM 2349 N N . GLU B 1 31 ? 48.880 18.276 29.674 1.00 15.40 37 GLU B N 1
ATOM 2350 C CA . GLU B 1 31 ? 48.836 19.393 30.629 1.00 16.01 37 GLU B CA 1
ATOM 2351 C C . GLU B 1 31 ? 47.997 19.125 31.875 1.00 15.26 37 GLU B C 1
ATOM 2352 O O . GLU B 1 31 ? 48.433 19.427 32.979 1.00 16.38 37 GLU B O 1
ATOM 2358 N N . LYS B 1 32 ? 46.805 18.522 31.713 1.00 14.76 38 LYS B N 1
ATOM 2359 C CA . LYS B 1 32 ? 45.981 18.234 32.869 1.00 15.15 38 LYS B CA 1
ATOM 2360 C C . LYS B 1 32 ? 46.642 17.208 33.780 1.00 14.70 38 LYS B C 1
ATOM 2361 O O . LYS B 1 32 ? 46.603 17.317 34.997 1.00 16.53 38 LYS B O 1
ATOM 2367 N N . LEU B 1 33 ? 47.242 16.164 33.178 1.00 14.12 39 LEU B N 1
ATOM 2368 C CA . LEU B 1 33 ? 47.930 15.176 33.978 1.00 12.85 39 LEU B CA 1
ATOM 2369 C C . LEU B 1 33 ? 49.114 15.770 34.751 1.00 14.01 39 LEU B C 1
ATOM 2370 O O . LEU B 1 33 ? 49.288 15.516 35.928 1.00 14.79 39 LEU B O 1
ATOM 2375 N N . GLU B 1 34 ? 49.903 16.634 34.102 1.00 14.78 40 GLU B N 1
ATOM 2376 C CA . GLU B 1 34 ? 51.018 17.282 34.788 1.00 15.58 40 GLU B CA 1
ATOM 2377 C C . GLU B 1 34 ? 50.600 18.207 35.903 1.00 15.62 40 GLU B C 1
ATOM 2378 O O . GLU B 1 34 ? 51.207 18.255 36.955 1.00 16.52 40 GLU B O 1
ATOM 2384 N N . LYS B 1 35 ? 49.459 18.900 35.678 1.00 15.42 41 LYS B N 1
ATOM 2385 C CA . LYS B 1 35 ? 48.986 19.760 36.777 1.00 16.18 41 LYS B CA 1
ATOM 2386 C C . LYS B 1 35 ? 48.566 18.927 37.961 1.00 16.54 41 LYS B C 1
ATOM 2387 O O . LYS B 1 35 ? 48.827 19.253 39.119 1.00 17.96 41 LYS B O 1
ATOM 2393 N N . ALA B 1 36 ? 47.874 17.798 37.665 1.00 14.96 42 ALA B N 1
ATOM 2394 C CA . ALA B 1 36 ? 47.453 16.970 38.834 1.00 14.95 42 ALA B CA 1
ATOM 2395 C C . ALA B 1 36 ? 48.602 16.334 39.585 1.00 15.23 42 ALA B C 1
ATOM 2396 O O . ALA B 1 36 ? 48.646 16.251 40.830 1.00 15.55 42 ALA B O 1
ATOM 2398 N N . LEU B 1 37 ? 49.605 15.837 38.801 1.00 14.96 43 LEU B N 1
ATOM 2399 C CA . LEU B 1 37 ? 50.783 15.266 39.458 1.00 15.34 43 LEU B CA 1
ATOM 2400 C C . LEU B 1 37 ? 51.606 16.279 40.254 1.00 15.16 43 LEU B C 1
ATOM 2401 O O . LEU B 1 37 ? 52.066 15.929 41.337 1.00 15.60 43 LEU B O 1
ATOM 2406 N N . SER B 1 38 ? 51.697 17.492 39.708 1.00 15.91 44 SER B N 1
ATOM 2407 C CA . SER B 1 38 ? 52.440 18.528 40.439 1.00 16.95 44 SER B CA 1
ATOM 2408 C C . SER B 1 38 ? 51.745 18.889 41.756 1.00 17.99 44 SER B C 1
ATOM 2409 O O . SER B 1 38 ? 52.454 19.177 42.726 1.00 18.02 44 SER B O 1
ATOM 2412 N N . GLN B 1 39 ? 50.398 18.844 41.744 1.00 17.76 45 GLN B N 1
ATOM 2413 C CA . GLN B 1 39 ? 49.706 19.156 43.004 1.00 17.52 45 GLN B CA 1
ATOM 2414 C C . GLN B 1 39 ? 50.053 18.137 44.077 1.00 16.71 45 GLN B C 1
ATOM 2415 O O . GLN B 1 39 ? 50.396 18.468 45.206 1.00 18.51 45 GLN B O 1
ATOM 2421 N N . VAL B 1 40 ? 50.062 16.835 43.693 1.00 16.85 46 VAL B N 1
ATOM 2422 C CA . VAL B 1 40 ? 50.358 15.765 44.624 1.00 16.80 46 VAL B CA 1
ATOM 2423 C C . VAL B 1 40 ? 51.813 15.792 45.082 1.00 18.52 46 VAL B C 1
ATOM 2424 O O . VAL B 1 40 ? 52.153 15.581 46.255 1.00 19.03 46 VAL B O 1
ATOM 2428 N N . ALA B 1 41 ? 52.686 16.069 44.107 1.00 18.44 47 ALA B N 1
ATOM 2429 C CA . ALA B 1 41 ? 54.122 16.042 44.371 1.00 20.21 47 ALA B CA 1
ATOM 2430 C C . ALA B 1 41 ? 54.670 17.290 45.031 1.00 21.93 47 ALA B C 1
ATOM 2431 O O . ALA B 1 41 ? 55.816 17.230 45.469 1.00 22.90 47 ALA B O 1
ATOM 2433 N N . ASN B 1 42 ? 53.951 18.398 44.979 1.00 22.47 48 ASN B N 1
ATOM 2434 C CA . ASN B 1 42 ? 54.386 19.675 45.529 1.00 24.44 48 ASN B CA 1
ATOM 2435 C C . ASN B 1 42 ? 55.632 20.205 44.828 1.00 25.10 48 ASN B C 1
ATOM 2436 O O . ASN B 1 42 ? 56.537 20.847 45.400 1.00 26.01 48 ASN B O 1
ATOM 2441 N N . GLU B 1 43 ? 55.706 19.931 43.525 1.00 23.38 49 GLU B N 1
ATOM 2442 C CA . GLU B 1 43 ? 56.779 20.402 42.659 1.00 22.42 49 GLU B CA 1
ATOM 2443 C C . GLU B 1 43 ? 56.338 20.231 41.214 1.00 21.95 49 GLU B C 1
ATOM 2444 O O . GLU B 1 43 ? 55.478 19.390 40.922 1.00 20.89 49 GLU B O 1
ATOM 2450 N N . PRO B 1 44 ? 56.943 20.930 40.272 1.00 22.06 50 PRO B N 1
ATOM 2451 C CA . PRO B 1 44 ? 56.579 20.818 38.868 1.00 22.45 50 PRO B CA 1
ATOM 2452 C C . PRO B 1 44 ? 56.867 19.439 38.299 1.00 22.97 50 PRO B C 1
ATOM 2453 O O . PRO B 1 44 ? 58.032 19.019 38.391 1.00 24.48 50 PRO B O 1
ATOM 2457 N N . ILE B 1 45 ? 55.914 18.695 37.748 1.00 20.20 51 ILE B N 1
ATOM 2458 C CA . ILE B 1 45 ? 56.215 17.349 37.230 1.00 17.91 51 ILE B CA 1
ATOM 2459 C C . ILE B 1 45 ? 56.054 17.331 35.725 1.00 17.64 51 ILE B C 1
ATOM 2460 O O . ILE B 1 45 ? 55.129 17.914 35.137 1.00 18.46 51 ILE B O 1
ATOM 2465 N N . THR B 1 46 ? 56.973 16.662 35.012 1.00 17.38 52 THR B N 1
ATOM 2466 C CA . THR B 1 46 ? 56.894 16.484 33.582 1.00 17.64 52 THR B CA 1
ATOM 2467 C C . THR B 1 46 ? 56.731 14.978 33.287 1.00 17.26 52 THR B C 1
ATOM 2468 O O . THR B 1 46 ? 57.434 14.130 33.826 1.00 17.16 52 THR B O 1
ATOM 2472 N N . VAL B 1 47 ? 55.745 14.649 32.436 1.00 16.31 53 VAL B N 1
ATOM 2473 C CA . VAL B 1 47 ? 55.508 13.267 32.051 1.00 15.87 53 VAL B CA 1
ATOM 2474 C C . VAL B 1 47 ? 55.977 12.996 30.628 1.00 15.75 53 VAL B C 1
A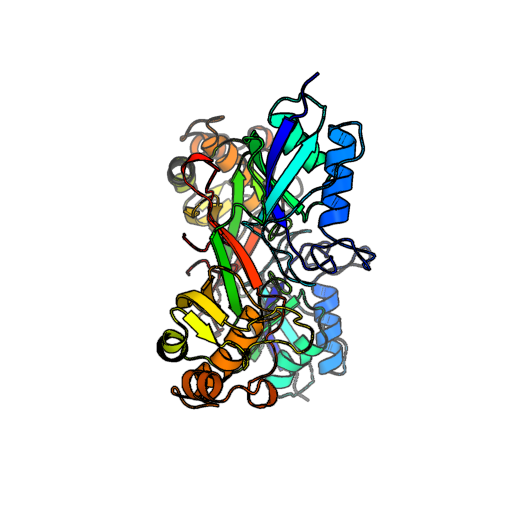TOM 2475 O O . VAL B 1 47 ? 56.068 13.863 29.765 1.00 16.86 53 VAL B O 1
ATOM 2479 N N . PHE B 1 48 ? 56.300 11.729 30.374 1.00 15.45 54 PHE B N 1
ATOM 2480 C CA . PHE B 1 48 ? 56.746 11.203 29.084 1.00 15.43 54 PHE B CA 1
ATOM 2481 C C . PHE B 1 48 ? 55.825 10.034 28.751 1.00 14.98 54 PHE B C 1
ATOM 2482 O O . PHE B 1 48 ? 55.625 9.121 29.568 1.00 17.08 54 PHE B O 1
ATOM 2490 N N . CYS B 1 49 ? 55.230 10.003 27.576 1.00 15.37 55 CYS B N 1
ATOM 2491 C CA . CYS B 1 49 ? 54.236 9.010 27.189 1.00 15.33 55 CYS B CA 1
ATOM 2492 C C . CYS B 1 49 ? 54.717 7.980 26.191 1.00 14.56 55 CYS B C 1
ATOM 2493 O O . CYS B 1 49 ? 55.648 8.180 25.426 1.00 15.94 55 CYS B O 1
ATOM 2496 N N . ALA B 1 50 ? 54.078 6.807 26.217 1.00 15.18 56 ALA B N 1
ATOM 2497 C CA . ALA B 1 50 ? 54.379 5.716 25.308 1.00 16.33 56 ALA B CA 1
ATOM 2498 C C . ALA B 1 50 ? 54.072 6.073 23.867 1.00 17.11 56 ALA B C 1
ATOM 2499 O O . ALA B 1 50 ? 54.786 5.754 22.914 1.00 18.52 56 ALA B O 1
ATOM 2501 N N . GLY B 1 51 ? 52.894 6.690 23.613 1.00 16.55 57 GLY B N 1
ATOM 2502 C CA . GLY B 1 51 ? 52.502 7.041 22.268 1.00 17.64 57 GLY B CA 1
ATOM 2503 C C . GLY B 1 51 ? 51.640 8.286 22.237 1.00 17.91 57 GLY B C 1
ATOM 2504 O O . GLY B 1 51 ? 50.532 8.241 22.765 1.00 19.09 57 GLY B O 1
ATOM 2505 N N . ARG B 1 52 ? 52.081 9.377 21.676 1.00 17.70 58 ARG B N 1
ATOM 2506 C CA . ARG B 1 52 ? 51.253 10.590 21.594 1.00 19.35 58 ARG B CA 1
ATOM 2507 C C . ARG B 1 52 ? 50.053 10.282 20.714 1.00 18.76 58 ARG B C 1
ATOM 2508 O O . ARG B 1 52 ? 50.118 9.599 19.692 1.00 20.44 58 ARG B O 1
ATOM 2516 N N . THR B 1 53 ? 48.885 10.733 21.189 1.00 17.16 59 THR B N 1
ATOM 2517 C CA . THR B 1 53 ? 47.643 10.594 20.430 1.00 15.25 59 THR B CA 1
ATOM 2518 C C . THR B 1 53 ? 47.137 11.946 19.900 1.00 14.56 59 THR B C 1
ATOM 2519 O O . THR B 1 53 ? 47.352 12.963 20.550 1.00 15.16 59 THR B O 1
ATOM 2523 N N . ASP B 1 54 ? 46.609 11.924 18.682 1.00 15.11 60 ASP B N 1
ATOM 2524 C CA . ASP B 1 54 ? 46.143 13.162 18.044 1.00 15.90 60 ASP B CA 1
ATOM 2525 C C . ASP B 1 54 ? 44.843 13.678 18.635 1.00 16.17 60 ASP B C 1
ATOM 2526 O O . ASP B 1 54 ? 44.235 12.979 19.465 1.00 15.62 60 ASP B O 1
ATOM 2531 N N . ALA B 1 55 ? 44.377 14.855 18.216 1.00 16.55 61 ALA B N 1
ATOM 2532 C CA . ALA B 1 55 ? 43.133 15.399 18.729 1.00 15.48 61 ALA B CA 1
ATOM 2533 C C . ALA B 1 55 ? 41.953 14.464 18.489 1.00 14.19 61 ALA B C 1
ATOM 2534 O O . ALA B 1 55 ? 41.718 13.939 17.404 1.00 16.12 61 ALA B O 1
ATOM 2536 N N . GLY B 1 56 ? 41.211 14.273 19.607 1.00 13.80 62 GLY B N 1
ATOM 2537 C CA . GLY B 1 56 ? 40.006 13.443 19.524 1.00 14.35 62 GLY B CA 1
ATOM 2538 C C . GLY B 1 56 ? 40.230 11.972 19.834 1.00 14.00 62 GLY B C 1
ATOM 2539 O O . GLY B 1 56 ? 39.203 11.270 19.969 1.00 14.98 62 GLY B O 1
ATOM 2540 N N . VAL B 1 57 ? 41.458 11.497 19.789 1.00 12.88 63 VAL B N 1
ATOM 2541 C CA . VAL B 1 57 ? 41.760 10.084 20.055 1.00 11.47 63 VAL B CA 1
ATOM 2542 C C . VAL B 1 57 ? 41.782 9.850 21.567 1.00 11.14 63 VAL B C 1
ATOM 2543 O O . VAL B 1 57 ? 42.224 10.639 22.378 1.00 12.73 63 VAL B O 1
ATOM 2547 N N . HIS B 1 58 ? 41.350 8.630 21.937 1.00 12.16 64 HIS B N 1
ATOM 2548 C CA . HIS B 1 58 ? 41.176 8.198 23.308 1.00 12.23 64 HIS B CA 1
ATOM 2549 C C . HIS B 1 58 ? 42.264 7.196 23.684 1.00 11.24 64 HIS B C 1
ATOM 2550 O O . HIS B 1 58 ? 43.000 6.640 22.830 1.00 12.86 64 HIS B O 1
ATOM 2557 N N . GLY B 1 59 ? 42.321 6.955 24.991 1.00 11.62 65 GLY B N 1
ATOM 2558 C CA . GLY B 1 59 ? 43.272 5.957 25.477 1.00 12.34 65 GLY B CA 1
ATOM 2559 C C . GLY B 1 59 ? 42.727 5.118 26.594 1.00 12.21 65 GLY B C 1
ATOM 2560 O O . GLY B 1 59 ? 42.067 5.669 27.494 1.00 12.85 65 GLY B O 1
ATOM 2561 N N . THR B 1 60 ? 42.992 3.810 26.618 1.00 12.12 66 THR B N 1
ATOM 2562 C CA . THR B 1 60 ? 42.764 3.007 27.788 1.00 11.48 66 THR B CA 1
ATOM 2563 C C . THR B 1 60 ? 44.103 2.421 28.291 1.00 10.62 66 THR B C 1
ATOM 2564 O O . THR B 1 60 ? 44.215 2.132 29.476 1.00 12.65 66 THR B O 1
ATOM 2568 N N . GLY B 1 61 ? 45.059 2.276 27.369 1.00 11.96 67 GLY B N 1
ATOM 2569 C CA . GLY B 1 61 ? 46.328 1.591 27.689 1.00 11.73 67 GLY B CA 1
ATOM 2570 C C . GLY B 1 61 ? 47.511 2.526 27.624 1.00 12.20 67 GLY B C 1
ATOM 2571 O O . GLY B 1 61 ? 48.645 2.040 27.496 1.00 12.23 67 GLY B O 1
ATOM 2572 N N . GLN B 1 62 ? 47.312 3.839 27.644 1.00 11.71 68 GLN B N 1
ATOM 2573 C CA . GLN B 1 62 ? 48.460 4.751 27.658 1.00 12.46 68 GLN B CA 1
ATOM 2574 C C . GLN B 1 62 ? 49.316 4.523 28.878 1.00 13.42 68 GLN B C 1
ATOM 2575 O O . GLN B 1 62 ? 48.822 4.124 29.938 1.00 13.21 68 GLN B O 1
ATOM 2581 N N . VAL B 1 63 ? 50.648 4.711 28.746 1.00 13.85 69 VAL B N 1
ATOM 2582 C CA . VAL B 1 63 ? 51.530 4.582 29.921 1.00 12.33 69 VAL B CA 1
ATOM 2583 C C . VAL B 1 63 ? 52.442 5.810 29.909 1.00 12.60 69 VAL B C 1
ATOM 2584 O O . VAL B 1 63 ? 52.887 6.257 28.815 1.00 13.49 69 VAL B O 1
ATOM 2588 N N . VAL B 1 64 ? 52.679 6.370 31.076 1.00 12.82 70 VAL B N 1
ATOM 2589 C CA . VAL B 1 64 ? 53.651 7.467 31.180 1.00 13.66 70 VAL B CA 1
ATOM 2590 C C . VAL B 1 64 ? 54.655 7.110 32.270 1.00 14.06 70 VAL B C 1
ATOM 2591 O O . VAL B 1 64 ? 54.429 6.258 33.100 1.00 13.58 70 VAL B O 1
ATOM 2595 N N . HIS B 1 65 ? 55.789 7.822 32.244 1.00 13.81 71 HIS B N 1
ATOM 2596 C CA . HIS B 1 65 ? 56.676 7.813 33.408 1.00 13.16 71 HIS B CA 1
ATOM 2597 C C . HIS B 1 65 ? 56.931 9.300 33.767 1.00 12.92 71 HIS B C 1
ATOM 2598 O O . HIS B 1 65 ? 56.789 10.195 32.937 1.00 14.30 71 HIS B O 1
ATOM 2605 N N . PHE B 1 66 ? 57.423 9.475 34.999 1.00 14.07 72 PHE B N 1
ATOM 2606 C CA . PHE B 1 66 ? 57.854 10.806 35.433 1.00 15.08 72 PHE B CA 1
ATOM 2607 C C . PHE B 1 66 ? 58.872 10.618 36.553 1.00 14.54 72 PHE B C 1
ATOM 2608 O O . PHE B 1 66 ? 58.908 9.537 37.142 1.00 13.66 72 PHE B O 1
ATOM 2616 N N 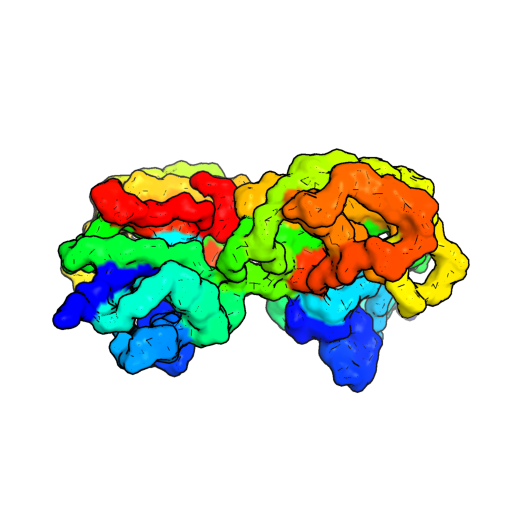. GLU B 1 67 ? 59.684 11.653 36.821 1.00 15.58 73 GLU B N 1
ATOM 2617 C CA . GLU B 1 67 ? 60.577 11.644 37.959 1.00 17.64 73 GLU B CA 1
ATOM 2618 C C . GLU B 1 67 ? 60.057 12.645 39.007 1.00 19.06 73 GLU B C 1
ATOM 2619 O O . GLU B 1 67 ? 59.461 13.641 38.632 1.00 19.57 73 GLU B O 1
ATOM 2625 N N . THR B 1 68 ? 60.306 12.324 40.277 1.00 19.74 74 THR B N 1
ATOM 2626 C CA . THR B 1 68 ? 59.904 13.238 41.336 1.00 20.26 74 THR B CA 1
ATOM 2627 C C . THR B 1 68 ? 60.821 13.040 42.523 1.00 21.26 74 THR B C 1
ATOM 2628 O O . THR B 1 68 ? 61.368 11.949 42.717 1.00 20.28 74 THR B O 1
ATOM 2632 N N . THR B 1 69 ? 60.975 14.069 43.347 1.00 22.25 75 THR B N 1
ATOM 2633 C CA . THR B 1 69 ? 61.708 13.957 44.591 1.00 23.65 75 THR B CA 1
ATOM 2634 C C . THR B 1 69 ? 60.724 13.596 45.698 1.00 24.49 75 THR B C 1
ATOM 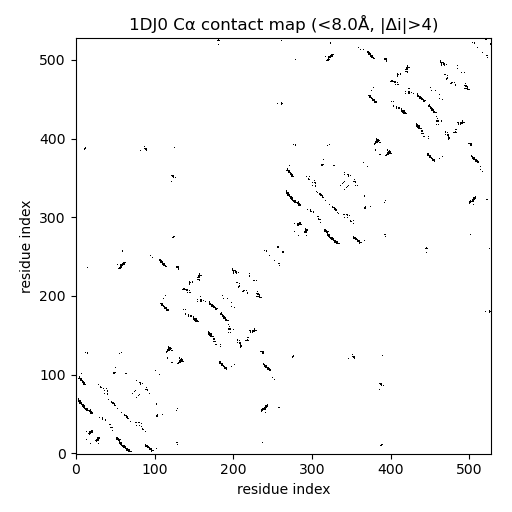2635 O O . THR B 1 69 ? 61.146 13.351 46.833 1.00 25.82 75 THR B O 1
ATOM 2639 N N . ALA B 1 70 ? 59.430 13.588 45.355 1.00 23.83 76 ALA B N 1
ATOM 2640 C CA . ALA B 1 70 ? 58.405 13.285 46.346 1.00 24.32 76 ALA B CA 1
ATOM 2641 C C . ALA B 1 70 ? 58.255 11.801 46.633 1.00 23.86 76 ALA B C 1
ATOM 2642 O O . ALA B 1 70 ? 57.860 10.964 45.801 1.00 24.55 76 ALA B O 1
ATOM 2644 N N . LEU B 1 71 ? 58.468 11.446 47.888 1.00 24.44 77 LEU B N 1
ATOM 2645 C CA . LEU B 1 71 ? 58.213 10.104 48.388 1.00 26.17 77 LEU B CA 1
ATOM 2646 C C . LEU B 1 71 ? 56.755 10.044 48.839 1.00 27.79 77 LEU B C 1
ATOM 2647 O O . LEU B 1 71 ? 56.277 10.962 49.539 1.00 27.62 77 LEU B O 1
ATOM 2652 N N . ARG B 1 72 ? 56.002 9.066 48.322 1.00 28.59 78 ARG B N 1
ATOM 2653 C CA . ARG B 1 72 ? 54.594 8.920 48.643 1.00 28.90 78 ARG B CA 1
ATOM 2654 C C . ARG B 1 72 ? 54.051 7.501 48.561 1.00 29.44 78 ARG B C 1
ATOM 2655 O O . ARG B 1 72 ? 54.554 6.696 47.792 1.00 30.58 78 ARG B O 1
ATOM 2663 N N . LYS B 1 73 ? 52.925 7.243 49.239 1.00 28.31 79 LYS B N 1
ATOM 2664 C CA . LYS B 1 73 ? 52.303 5.926 49.139 1.00 26.43 79 LYS B CA 1
ATOM 2665 C C . LYS B 1 73 ? 51.600 5.844 47.771 1.00 23.17 79 LYS B C 1
ATOM 2666 O O . LYS B 1 73 ? 51.274 6.871 47.190 1.00 22.14 79 LYS B O 1
ATOM 2672 N N . ASP B 1 74 ? 51.269 4.631 47.370 1.00 22.47 80 ASP B N 1
ATOM 2673 C CA . ASP B 1 74 ? 50.597 4.425 46.083 1.00 23.66 80 ASP B CA 1
ATOM 2674 C C . ASP B 1 74 ? 49.266 5.153 46.012 1.00 23.93 80 ASP B C 1
ATOM 2675 O O . ASP B 1 74 ? 48.919 5.675 44.937 1.00 22.76 80 ASP B O 1
ATOM 2680 N N . ALA B 1 75 ? 48.576 5.409 47.116 1.00 23.83 81 ALA B N 1
ATOM 2681 C CA . ALA B 1 75 ? 47.329 6.142 47.172 1.00 22.29 81 ALA B CA 1
ATOM 2682 C C . ALA B 1 75 ? 47.472 7.539 46.589 1.00 20.77 81 ALA B C 1
ATOM 2683 O O . ALA B 1 75 ? 46.561 7.982 45.878 1.00 20.41 81 ALA B O 1
ATOM 2685 N N . ALA B 1 76 ? 48.597 8.200 46.822 1.00 19.72 82 ALA B N 1
ATOM 2686 C CA . ALA B 1 76 ? 48.774 9.550 46.314 1.00 19.31 82 ALA B CA 1
ATOM 2687 C C . ALA B 1 76 ? 48.738 9.661 44.797 1.00 18.42 82 ALA B C 1
ATOM 2688 O O . ALA B 1 76 ? 48.201 10.570 44.177 1.00 17.85 82 ALA B O 1
ATOM 2690 N N . TRP B 1 77 ? 49.393 8.653 44.191 1.00 17.32 83 TRP B N 1
ATOM 2691 C CA . TRP B 1 77 ? 49.557 8.642 42.760 1.00 17.47 83 TRP B CA 1
ATOM 2692 C C . TRP B 1 77 ? 48.340 8.104 42.018 1.00 17.36 83 TRP B C 1
ATOM 2693 O O . TRP B 1 77 ? 48.304 8.193 40.778 1.00 18.57 83 TRP B O 1
ATOM 2704 N N . THR B 1 78 ? 47.367 7.550 42.748 1.00 16.68 84 THR B N 1
ATOM 2705 C CA . THR B 1 78 ? 46.180 6.958 42.150 1.00 15.05 84 THR B CA 1
ATOM 2706 C C . THR B 1 78 ? 44.949 7.723 42.627 1.00 14.64 84 THR B C 1
ATOM 2707 O O . THR B 1 78 ? 44.463 8.566 41.887 1.00 14.36 84 THR B O 1
ATOM 2711 N N . LEU B 1 79 ? 44.530 7.534 43.891 1.00 15.70 85 LEU B N 1
ATOM 2712 C CA . LEU B 1 79 ? 43.395 8.322 44.392 1.00 16.43 85 LEU B CA 1
ATOM 2713 C C . LEU B 1 79 ? 43.693 9.815 44.355 1.00 16.10 85 LEU B C 1
ATOM 2714 O O . LEU B 1 79 ? 42.825 10.632 44.026 1.00 16.54 85 LEU B O 1
ATOM 2719 N N . GLY B 1 80 ? 44.884 10.213 44.807 1.00 15.63 86 GLY B N 1
ATOM 2720 C CA . GLY B 1 80 ? 45.262 11.612 44.889 1.00 15.58 86 GLY B CA 1
ATOM 2721 C C . GLY B 1 80 ? 45.311 12.286 43.531 1.00 15.36 86 GLY B C 1
ATOM 2722 O O . GLY B 1 80 ? 44.716 13.345 43.295 1.00 15.59 86 GLY B O 1
ATOM 2723 N N . VAL B 1 81 ? 46.003 11.681 42.562 1.00 13.90 87 VAL B N 1
ATOM 2724 C CA . VAL B 1 81 ? 46.033 12.295 41.216 1.00 13.88 87 VAL B CA 1
ATOM 2725 C C . VAL B 1 81 ? 44.613 12.359 40.649 1.00 13.58 87 VAL B C 1
ATOM 2726 O O . VAL B 1 81 ? 44.225 13.333 40.038 1.00 15.37 87 VAL B O 1
ATOM 2730 N N . ASN B 1 82 ? 43.841 11.247 40.778 1.00 14.00 88 ASN B N 1
ATOM 2731 C CA . ASN B 1 82 ? 42.482 11.237 40.224 1.00 14.27 88 ASN B CA 1
ATOM 2732 C C . ASN B 1 82 ? 41.574 12.302 40.851 1.00 14.72 88 ASN B C 1
ATOM 2733 O O . ASN B 1 82 ? 40.721 12.829 40.097 1.00 15.65 88 ASN B O 1
ATOM 2738 N N . ALA B 1 83 ? 41.766 12.583 42.149 1.00 15.04 89 ALA B N 1
ATOM 2739 C CA . ALA B 1 83 ? 40.973 13.658 42.763 1.00 15.69 89 ALA B CA 1
ATOM 2740 C C . ALA B 1 83 ? 41.278 15.027 42.166 1.00 15.94 89 ALA B C 1
ATOM 2741 O O . ALA B 1 83 ? 40.445 15.945 42.125 1.00 17.06 89 ALA B O 1
ATOM 2743 N N . ASN B 1 84 ? 42.496 15.221 41.677 1.00 15.66 90 ASN B N 1
ATOM 2744 C CA . ASN B 1 84 ? 42.943 16.457 41.053 1.00 15.24 90 ASN B CA 1
ATOM 2745 C C . ASN B 1 84 ? 42.710 16.504 39.551 1.00 16.63 90 ASN B C 1
ATOM 2746 O O . ASN B 1 84 ? 42.824 17.569 38.953 1.00 20.47 90 ASN B O 1
ATOM 2751 N N . LEU B 1 85 ? 42.379 15.408 38.888 1.00 14.68 91 LEU B N 1
ATOM 2752 C CA . LEU B 1 85 ? 42.151 15.394 37.459 1.00 13.74 91 LEU B CA 1
ATOM 2753 C C . LEU B 1 85 ? 40.674 15.653 37.088 1.00 13.61 91 LEU B C 1
ATOM 2754 O O . LEU B 1 85 ? 39.775 15.421 37.920 1.00 17.31 91 LEU B O 1
ATOM 2759 N N . PRO B 1 86 ? 40.436 16.151 35.885 1.00 14.68 92 PRO B N 1
ATOM 2760 C CA . PRO B 1 86 ? 39.076 16.259 35.361 1.00 15.27 92 PRO B CA 1
ATOM 2761 C C . PRO B 1 86 ? 38.470 14.850 35.248 1.00 14.32 92 PRO B C 1
ATOM 2762 O O . PRO B 1 86 ? 39.167 13.816 35.246 1.00 14.63 92 PRO B O 1
ATOM 2766 N N . GLY B 1 87 ? 37.157 14.715 35.109 1.00 14.41 93 GLY B N 1
ATOM 2767 C CA . GLY B 1 87 ? 36.479 13.426 35.091 1.00 14.99 93 GLY B CA 1
ATOM 2768 C C . GLY B 1 87 ? 36.719 12.596 33.838 1.00 14.09 93 GLY B C 1
ATOM 2769 O O . GLY B 1 87 ? 36.294 11.429 33.836 1.00 14.74 93 GLY B O 1
ATOM 2770 N N . ASP B 1 88 ? 37.291 13.156 32.813 1.00 13.30 94 ASP B N 1
ATOM 2771 C CA . ASP B 1 88 ? 37.554 12.457 31.540 1.00 12.86 94 ASP B CA 1
ATOM 2772 C C . ASP B 1 88 ? 39.010 11.996 31.411 1.00 12.59 94 ASP B C 1
ATOM 2773 O O . ASP B 1 88 ? 39.410 11.546 30.333 1.00 13.37 94 ASP B O 1
ATOM 2778 N N . ILE B 1 89 ? 39.786 12.063 32.501 1.00 12.48 95 ILE B N 1
ATOM 2779 C CA . ILE B 1 89 ? 41.151 11.505 32.520 1.00 11.67 95 ILE B CA 1
ATOM 2780 C C . ILE B 1 89 ? 41.264 10.710 33.829 1.00 12.00 95 ILE B C 1
ATOM 2781 O O . ILE B 1 89 ? 40.745 11.156 34.878 1.00 12.58 95 ILE B O 1
ATOM 2786 N N . ALA B 1 90 ? 41.939 9.556 33.862 1.00 11.43 96 ALA B N 1
ATOM 2787 C CA . ALA B 1 90 ? 42.124 8.830 35.103 1.00 12.44 96 ALA B CA 1
ATOM 2788 C C . ALA B 1 90 ? 43.398 7.959 35.098 1.00 12.06 96 ALA B C 1
ATOM 2789 O O . ALA B 1 90 ? 43.750 7.411 34.054 1.00 14.02 96 ALA B O 1
ATOM 2791 N N . VAL B 1 91 ? 43.973 7.849 36.278 1.00 11.88 97 VAL B N 1
ATOM 2792 C CA . VAL B 1 91 ? 45.016 6.851 36.497 1.00 12.03 97 VAL B CA 1
ATOM 2793 C C . VAL B 1 91 ? 44.368 5.497 36.740 1.00 13.04 97 VAL B C 1
ATOM 2794 O O . VAL B 1 91 ? 43.410 5.378 37.508 1.00 13.49 97 VAL B O 1
ATOM 2798 N N . ARG B 1 92 ? 44.921 4.444 36.111 1.00 13.63 98 ARG B N 1
ATOM 2799 C CA . ARG B 1 92 ? 44.459 3.072 36.298 1.00 12.95 98 ARG B CA 1
ATOM 2800 C C . ARG B 1 92 ? 45.355 2.328 37.288 1.00 13.93 98 ARG B C 1
ATOM 2801 O O . ARG B 1 92 ? 44.867 1.350 37.880 1.00 14.64 98 ARG B O 1
ATOM 2809 N N . TRP B 1 93 ? 46.641 2.696 37.365 1.00 13.82 99 TRP B N 1
ATOM 2810 C CA . TRP B 1 93 ? 47.566 1.991 38.247 1.00 13.24 99 TRP B CA 1
ATOM 2811 C C . TRP B 1 93 ? 48.884 2.762 38.348 1.00 13.45 99 TRP B C 1
ATOM 2812 O O . TRP B 1 93 ? 49.107 3.652 37.503 1.00 13.16 99 TRP B O 1
ATOM 2823 N N . VAL B 1 94 ? 49.631 2.494 39.392 1.00 14.90 100 VAL B N 1
ATOM 2824 C CA . VAL B 1 94 ? 50.962 3.072 39.569 1.00 15.16 100 VAL B CA 1
ATOM 2825 C C . VAL B 1 94 ? 52.000 1.969 39.814 1.00 16.82 100 VAL B C 1
ATOM 2826 O O . VAL B 1 94 ? 51.650 0.949 40.398 1.00 17.55 100 VAL B O 1
ATOM 2830 N N . LYS B 1 95 ? 53.223 2.167 39.288 1.00 15.72 101 LYS B N 1
ATOM 2831 C CA . LYS B 1 95 ? 54.291 1.210 39.577 1.00 17.68 101 LYS B CA 1
ATOM 2832 C C . LYS B 1 95 ? 55.604 1.978 39.652 1.00 18.14 101 LYS B C 1
ATOM 2833 O O . LYS B 1 95 ? 55.936 2.669 38.691 1.00 19.29 101 LYS B O 1
ATOM 2839 N N . THR B 1 96 ? 56.376 1.881 40.723 1.00 19.65 102 THR B N 1
ATOM 2840 C CA . THR B 1 96 ? 57.705 2.535 40.733 1.00 21.30 102 THR B CA 1
ATOM 2841 C C . THR B 1 96 ? 58.601 1.697 39.835 1.00 21.36 102 THR B C 1
ATOM 2842 O O . THR B 1 96 ? 58.472 0.476 39.912 1.00 23.29 102 THR B O 1
ATOM 2846 N N . VAL B 1 97 ? 59.459 2.261 39.025 1.00 18.71 103 VAL B N 1
ATOM 2847 C CA . VAL B 1 97 ? 60.256 1.537 38.049 1.00 17.97 103 VAL B CA 1
ATOM 2848 C C . VAL B 1 97 ? 61.712 1.937 38.170 1.00 18.40 103 VAL B C 1
ATOM 2849 O O . VAL B 1 97 ? 62.041 2.985 38.735 1.00 17.99 103 VAL B O 1
ATOM 2853 N N . PRO B 1 98 ? 62.616 1.100 37.665 1.00 19.43 104 PRO B N 1
ATOM 2854 C CA . PRO B 1 98 ? 64.027 1.481 37.662 1.00 19.04 104 PRO B CA 1
ATOM 2855 C C . PRO B 1 98 ? 64.359 2.694 36.828 1.00 18.99 104 PRO B C 1
ATOM 2856 O O . PRO B 1 98 ? 63.645 3.143 35.924 1.00 18.53 104 PRO B O 1
ATOM 2860 N N . ASP B 1 99 ? 65.541 3.299 37.046 1.00 19.01 105 ASP B N 1
ATOM 2861 C CA . ASP B 1 99 ? 66.013 4.476 36.361 1.00 17.63 105 ASP B CA 1
ATOM 2862 C C . ASP B 1 99 ? 66.120 4.198 34.856 1.00 16.77 105 ASP B C 1
ATOM 2863 O O . ASP B 1 99 ? 66.017 5.176 34.115 1.00 18.23 105 ASP B O 1
ATOM 2868 N N . ASP B 1 100 ? 66.355 2.966 34.423 1.00 17.33 106 ASP B N 1
ATOM 2869 C CA . ASP B 1 100 ? 66.498 2.735 32.994 1.00 18.04 106 ASP B CA 1
ATOM 2870 C C . ASP B 1 100 ? 65.177 2.612 32.249 1.00 17.66 106 ASP B C 1
ATOM 2871 O O . ASP B 1 100 ? 65.190 2.559 31.028 1.00 18.62 106 ASP B O 1
ATOM 2876 N N . PHE B 1 101 ? 64.031 2.688 32.945 1.00 17.68 107 PHE B N 1
ATOM 2877 C CA . PHE B 1 101 ? 62.737 2.670 32.233 1.00 16.63 107 PHE B CA 1
ATOM 2878 C C . PHE B 1 101 ? 62.430 3.983 31.528 1.00 15.73 107 PHE B C 1
ATOM 2879 O O . PHE B 1 101 ? 62.689 5.061 32.057 1.00 16.10 107 PHE B O 1
ATOM 2887 N N . HIS B 1 102 ? 61.842 3.910 30.338 1.00 14.39 108 HIS B N 1
ATOM 2888 C CA . HIS B 1 102 ? 61.395 5.100 29.609 1.00 13.36 108 HIS B CA 1
ATOM 2889 C C . HIS B 1 102 ? 60.080 4.722 28.958 1.00 13.98 108 HIS B C 1
ATOM 2890 O O . HIS B 1 102 ? 60.009 3.762 28.180 1.00 14.92 108 HIS B O 1
ATOM 2897 N N . ALA B 1 103 ? 58.988 5.430 29.273 1.00 14.30 109 ALA B N 1
ATOM 2898 C CA . ALA B 1 103 ? 57.698 5.036 28.716 1.00 13.75 109 ALA B CA 1
ATOM 2899 C C . ALA B 1 103 ? 57.693 4.951 27.202 1.00 13.23 109 ALA B C 1
ATOM 2900 O O . ALA B 1 103 ? 56.962 4.133 26.617 1.00 12.87 109 ALA B O 1
ATOM 2902 N N . ARG B 1 104 ? 58.495 5.765 26.489 1.00 14.60 110 ARG B N 1
ATOM 2903 C CA . ARG B 1 104 ? 58.534 5.673 25.040 1.00 15.19 110 ARG B CA 1
ATOM 2904 C C . ARG B 1 104 ? 59.607 4.664 24.607 1.00 14.62 110 ARG B C 1
ATOM 2905 O O . ARG B 1 104 ? 59.344 3.659 23.924 1.00 15.25 110 ARG B O 1
ATOM 2913 N N . PHE B 1 105 ? 60.844 4.915 25.106 1.00 14.74 111 PHE B N 1
ATOM 2914 C CA . PHE B 1 105 ? 61.941 4.126 24.534 1.00 14.71 111 PHE B CA 1
ATOM 2915 C C . PHE B 1 105 ? 62.066 2.706 24.984 1.00 15.07 111 PHE B C 1
ATOM 2916 O O . PHE B 1 105 ? 62.724 1.823 24.388 1.00 17.11 111 PHE B O 1
ATOM 2924 N N . SER B 1 106 ? 61.438 2.348 26.119 1.00 14.55 112 SER B N 1
ATOM 2925 C CA . SER B 1 106 ? 61.385 0.979 26.607 1.00 13.44 112 SER B CA 1
ATOM 2926 C C . SER B 1 106 ? 60.261 0.158 25.916 1.00 14.36 112 SER B C 1
ATOM 2927 O O . SER B 1 106 ? 60.275 -1.070 26.007 1.00 16.51 112 SER B O 1
ATOM 2930 N N . ALA B 1 107 ? 59.309 0.842 25.290 1.00 14.24 113 ALA B N 1
ATOM 2931 C CA . ALA B 1 107 ? 58.179 0.153 24.679 1.00 16.02 113 ALA B CA 1
ATOM 2932 C C . ALA B 1 107 ? 58.624 -0.539 23.392 1.00 17.12 113 ALA B C 1
ATOM 2933 O O . ALA B 1 107 ? 59.516 -0.053 22.672 1.00 19.04 113 ALA B O 1
ATOM 2935 N N . THR B 1 108 ? 58.055 -1.718 23.159 1.00 16.07 114 THR B N 1
ATOM 2936 C CA . THR B 1 108 ? 58.388 -2.463 21.952 1.00 17.01 114 THR B CA 1
ATOM 2937 C C . THR B 1 108 ? 57.193 -2.615 21.032 1.00 17.68 114 THR B C 1
ATOM 2938 O O . THR B 1 108 ? 57.439 -3.078 19.880 1.00 19.40 114 THR B O 1
ATOM 2942 N N . ALA B 1 109 ? 55.959 -2.320 21.427 1.00 15.95 115 ALA B N 1
ATOM 2943 C CA . ALA B 1 109 ? 54.857 -2.393 20.486 1.00 15.29 115 ALA B CA 1
ATOM 2944 C C . ALA B 1 109 ? 53.696 -1.579 21.066 1.00 15.27 115 ALA B C 1
ATOM 2945 O O . ALA B 1 109 ? 53.657 -1.319 22.275 1.00 14.67 115 ALA B O 1
ATOM 2947 N N . ARG B 1 110 ? 52.798 -1.154 20.171 1.00 14.25 116 ARG B N 1
ATOM 2948 C CA . ARG B 1 110 ? 51.586 -0.477 20.605 1.00 14.23 116 ARG B CA 1
ATOM 2949 C C . ARG B 1 110 ? 50.384 -1.110 19.894 1.00 14.13 116 ARG B C 1
ATOM 2950 O O . ARG B 1 110 ? 50.500 -1.546 18.780 1.00 14.68 116 ARG B O 1
ATOM 2958 N N . ARG B 1 111 ? 49.232 -1.095 20.543 1.00 13.88 117 ARG B N 1
ATOM 2959 C CA . ARG B 1 111 ? 48.038 -1.719 20.006 1.00 13.16 117 ARG B CA 1
ATOM 2960 C C . ARG B 1 111 ? 46.850 -0.734 20.175 1.00 12.48 117 ARG B C 1
ATOM 2961 O O . ARG B 1 111 ? 46.669 -0.100 21.207 1.00 12.87 117 ARG B O 1
ATOM 2969 N N . TYR B 1 112 ? 46.082 -0.681 19.081 1.00 12.36 118 TYR B N 1
ATOM 2970 C CA . TYR B 1 112 ? 44.933 0.196 18.978 1.00 12.33 118 TYR B CA 1
ATOM 2971 C C . TYR B 1 112 ? 43.648 -0.557 18.613 1.00 13.16 118 TYR B C 1
ATOM 2972 O O . TYR B 1 112 ? 43.691 -1.558 17.888 1.00 12.65 118 TYR B O 1
ATOM 2981 N N . ARG B 1 113 ? 42.516 -0.040 19.144 1.00 12.18 119 ARG B N 1
ATOM 2982 C CA . ARG B 1 113 ? 41.234 -0.583 18.728 1.00 12.61 119 ARG B CA 1
ATOM 2983 C C . ARG B 1 113 ? 40.447 0.584 18.113 1.00 13.22 119 ARG B C 1
ATOM 2984 O O . ARG B 1 113 ? 40.441 1.675 18.711 1.00 15.15 119 ARG B O 1
ATOM 2992 N N . TYR B 1 114 ? 39.773 0.370 17.008 1.00 12.60 120 TYR B N 1
ATOM 2993 C CA . TYR B 1 114 ? 39.025 1.420 16.295 1.00 13.19 120 TYR B CA 1
ATOM 2994 C C . TYR B 1 114 ? 37.564 0.963 16.262 1.00 14.19 120 TYR B C 1
ATOM 2995 O O . TYR B 1 114 ? 37.278 -0.147 15.783 1.00 14.80 120 TYR B O 1
ATOM 3004 N N . ILE B 1 115 ? 36.675 1.775 16.809 1.00 13.79 121 ILE B N 1
ATOM 3005 C CA . ILE B 1 115 ? 35.280 1.402 17.003 1.00 13.48 121 ILE B CA 1
ATOM 3006 C C . ILE B 1 115 ? 34.381 2.127 15.989 1.00 12.79 121 ILE B C 1
ATOM 3007 O O . ILE B 1 115 ? 34.382 3.344 16.013 1.00 15.03 121 ILE B O 1
ATOM 3012 N N . ILE B 1 116 ? 33.784 1.364 15.095 1.00 13.62 122 ILE B N 1
ATOM 3013 C CA . ILE B 1 116 ? 32.893 1.977 14.095 1.00 13.76 122 ILE B CA 1
ATOM 3014 C C . ILE B 1 116 ? 31.464 1.607 14.479 1.00 14.53 122 ILE B C 1
ATOM 3015 O O . ILE B 1 116 ? 31.131 0.438 14.742 1.00 14.73 122 ILE B O 1
ATOM 3020 N N . TYR B 1 117 ? 30.546 2.573 14.468 1.00 15.07 123 TYR B N 1
ATOM 3021 C CA . TYR B 1 117 ? 29.103 2.337 14.639 1.00 15.61 123 TYR B CA 1
ATOM 3022 C C . TYR B 1 117 ? 28.494 2.364 13.230 1.00 15.32 123 TYR B C 1
ATOM 3023 O O . TYR B 1 117 ? 28.617 3.375 12.526 1.00 15.45 123 TYR B O 1
ATOM 3032 N N . ASN B 1 118 ? 28.003 1.226 12.777 1.00 15.93 124 ASN B N 1
ATOM 3033 C CA . ASN B 1 118 ? 27.569 1.110 11.375 1.00 15.90 124 ASN B CA 1
ATOM 3034 C C . ASN B 1 118 ? 26.056 1.091 11.245 1.00 18.34 124 ASN B C 1
ATOM 3035 O O . ASN B 1 118 ? 25.406 0.105 11.546 1.00 18.35 124 ASN B O 1
ATOM 3040 N N . HIS B 1 119 ? 25.501 2.201 10.788 1.00 20.40 125 HIS B N 1
ATOM 3041 C CA . HIS B 1 119 ? 24.038 2.303 10.628 1.00 19.23 125 HIS B CA 1
ATOM 3042 C C . HIS B 1 119 ? 23.798 3.474 9.713 1.00 18.76 125 HIS B C 1
ATOM 3043 O O . HIS B 1 119 ? 24.612 4.417 9.779 1.00 20.02 125 HIS B O 1
ATOM 3050 N N . ARG B 1 120 ? 22.637 3.508 9.046 1.00 18.54 126 ARG B N 1
ATOM 3051 C CA . ARG B 1 120 ? 22.279 4.694 8.288 1.00 19.47 126 ARG B CA 1
ATOM 3052 C C . ARG B 1 120 ? 22.217 5.905 9.203 1.00 19.30 126 ARG B C 1
ATOM 3053 O O . ARG B 1 120 ? 22.629 7.002 8.819 1.00 22.42 126 ARG B O 1
ATOM 3061 N N . LEU B 1 121 ? 21.665 5.786 10.407 1.00 17.75 127 LEU B N 1
ATOM 3062 C CA . LEU B 1 121 ? 21.485 6.920 11.291 1.00 16.54 127 LEU B CA 1
ATOM 3063 C C . LEU B 1 121 ? 22.552 7.002 12.372 1.00 15.08 127 LEU B C 1
ATOM 3064 O O . LEU B 1 121 ? 22.941 5.958 12.944 1.00 17.19 127 LEU B O 1
ATOM 3069 N N . ARG B 1 122 ? 22.993 8.217 12.676 1.00 15.30 128 ARG B N 1
ATOM 3070 C CA . ARG B 1 122 ? 24.100 8.351 13.623 1.00 15.02 128 ARG B CA 1
ATOM 3071 C C . ARG B 1 122 ? 23.736 7.965 15.046 1.00 15.39 128 ARG B C 1
ATOM 3072 O O . ARG B 1 122 ? 22.579 8.092 15.492 1.00 14.87 128 ARG B O 1
ATOM 3080 N N . PRO B 1 123 ? 24.719 7.572 15.849 1.00 14.53 129 PRO B N 1
ATOM 3081 C CA . PRO B 1 123 ? 24.460 7.225 17.237 1.00 14.05 129 PRO B CA 1
ATOM 3082 C C . PRO B 1 123 ? 24.451 8.424 18.163 1.00 15.32 129 PRO B C 1
ATOM 3083 O O . PRO B 1 123 ? 25.205 9.375 17.930 1.00 18.67 129 PRO B O 1
ATOM 3087 N N . ALA B 1 124 ? 23.748 8.287 19.302 1.00 13.34 130 ALA B N 1
ATOM 3088 C CA . ALA B 1 124 ? 23.812 9.362 20.287 1.00 13.34 130 ALA B CA 1
ATOM 3089 C C . ALA B 1 124 ? 24.609 8.946 21.515 1.00 13.29 130 ALA B C 1
ATOM 3090 O O . ALA B 1 124 ? 25.179 9.815 22.184 1.00 15.06 130 ALA B O 1
ATOM 3092 N N . VAL B 1 125 ? 24.653 7.655 21.845 1.00 13.81 131 VAL B N 1
ATOM 3093 C CA . VAL B 1 125 ? 25.431 7.190 23.016 1.00 14.12 131 VAL B CA 1
ATOM 3094 C C . VAL B 1 125 ? 26.899 7.082 22.612 1.00 13.60 131 VAL B C 1
ATOM 3095 O O . VAL B 1 125 ? 27.173 6.556 21.511 1.00 14.02 131 VAL B O 1
ATOM 3099 N N . LEU B 1 126 ? 27.816 7.655 23.357 1.00 13.52 132 LEU B N 1
ATOM 3100 C CA . LEU B 1 126 ? 29.230 7.671 23.054 1.00 13.36 132 LEU B CA 1
ATOM 3101 C C . LEU B 1 126 ? 29.464 8.262 21.684 1.00 13.02 132 LEU B C 1
ATOM 3102 O O . LEU B 1 126 ? 30.292 7.798 20.883 1.00 12.91 132 LEU B O 1
ATOM 3107 N N . SER B 1 127 ? 28.752 9.350 21.309 1.00 14.38 133 SER B N 1
ATOM 3108 C CA . SER B 1 127 ? 28.844 9.923 19.971 1.00 13.03 133 SER B CA 1
ATOM 3109 C C . SER B 1 127 ? 30.238 10.418 19.567 1.00 13.23 133 SER B C 1
ATOM 3110 O O . SER B 1 127 ? 30.490 10.467 18.357 1.00 14.91 133 SER B O 1
ATOM 3113 N N . LYS B 1 128 ? 31.061 10.842 20.509 1.00 14.28 134 LYS B N 1
ATOM 3114 C CA . LYS B 1 128 ? 32.412 11.270 20.192 1.00 14.68 134 LYS B CA 1
ATOM 3115 C C . LYS B 1 128 ? 33.416 10.172 20.578 1.00 14.29 134 LYS B C 1
ATOM 3116 O O . LYS B 1 128 ? 34.628 10.428 20.557 1.00 14.44 134 LYS B O 1
ATOM 3122 N N . GLY B 1 129 ? 32.939 8.951 20.817 1.00 13.26 135 GLY B N 1
ATOM 3123 C CA . GLY B 1 129 ? 33.843 7.841 21.147 1.00 13.10 135 GLY B CA 1
ATOM 3124 C C . GLY B 1 129 ? 33.715 6.683 20.191 1.00 12.90 135 GLY B C 1
ATOM 3125 O O . GLY B 1 129 ? 34.274 5.595 20.422 1.00 13.57 135 GLY B O 1
ATOM 3126 N N . VAL B 1 130 ? 32.960 6.818 19.089 1.00 12.96 136 VAL B N 1
ATOM 3127 C CA . VAL B 1 130 ? 32.753 5.842 18.043 1.00 14.29 136 VAL B CA 1
ATOM 3128 C C . VAL B 1 130 ? 32.760 6.630 16.722 1.00 15.04 136 VAL B C 1
ATOM 3129 O O . VAL B 1 130 ? 32.425 7.814 16.746 1.00 14.90 136 VAL B O 1
ATOM 3133 N N . THR B 1 131 ? 33.133 5.990 15.634 1.00 13.97 137 THR B N 1
ATOM 3134 C CA . THR B 1 131 ? 33.053 6.616 14.309 1.00 14.03 137 THR B CA 1
ATOM 3135 C C . THR B 1 131 ? 31.835 6.084 13.581 1.00 14.62 137 THR B C 1
ATOM 3136 O O . THR B 1 131 ? 31.654 4.881 13.397 1.00 15.52 137 THR B O 1
ATOM 3140 N N . HIS B 1 132 ? 30.926 6.982 13.204 1.00 15.54 138 HIS B N 1
ATOM 3141 C CA . HIS B 1 132 ? 29.755 6.621 12.417 1.00 15.90 138 HIS B CA 1
ATOM 3142 C C . HIS B 1 132 ? 30.153 6.400 10.950 1.00 15.50 138 HIS B C 1
ATOM 3143 O O . HIS B 1 132 ? 30.767 7.305 10.381 1.00 17.31 138 HIS B O 1
ATOM 3150 N N . PHE B 1 133 ? 29.752 5.246 10.449 1.00 16.12 139 PHE B N 1
ATOM 3151 C CA . PHE B 1 133 ? 29.985 4.923 9.041 1.00 16.40 139 PHE B CA 1
ATOM 3152 C C . PHE B 1 133 ? 28.606 4.558 8.500 1.00 17.49 139 PHE B C 1
ATOM 3153 O O . PHE B 1 133 ? 27.958 3.631 8.967 1.00 17.52 139 PHE B O 1
ATOM 3161 N N . TYR B 1 134 ? 28.128 5.267 7.485 1.00 17.30 140 TYR B N 1
ATOM 3162 C CA . TYR B 1 134 ? 26.766 5.162 6.945 1.00 18.97 140 TYR B CA 1
ATOM 3163 C C . TYR B 1 134 ? 26.394 3.959 6.116 1.00 19.96 140 TYR B C 1
ATOM 3164 O O . TYR B 1 134 ? 25.387 3.314 6.423 1.00 21.11 140 TYR B O 1
ATOM 3173 N N . GLU B 1 135 ? 27.162 3.610 5.090 1.00 20.10 141 GLU B N 1
ATOM 3174 C CA . GLU B 1 135 ? 26.842 2.486 4.224 1.00 20.84 141 GLU B CA 1
ATOM 3175 C C . GLU B 1 135 ? 27.182 1.187 4.930 1.00 20.38 141 GLU B C 1
ATOM 3176 O O . GLU B 1 135 ? 28.103 1.160 5.755 1.00 19.87 141 GLU B O 1
ATOM 3182 N N . PRO B 1 136 ? 26.497 0.094 4.663 1.00 21.03 142 PRO B N 1
ATOM 3183 C CA . PRO B 1 136 ? 26.745 -1.169 5.334 1.00 20.88 142 PRO B CA 1
ATOM 3184 C C . PRO B 1 136 ? 28.161 -1.693 5.099 1.00 20.70 142 PRO B C 1
ATOM 3185 O O . PRO B 1 136 ? 28.679 -1.593 3.970 1.00 21.82 142 PRO B O 1
ATOM 3189 N N . LEU B 1 137 ? 28.773 -2.253 6.125 1.00 19.97 143 LEU B N 1
ATOM 3190 C CA . LEU B 1 137 ? 30.115 -2.773 6.143 1.00 20.32 143 LEU B CA 1
ATOM 3191 C C . LEU B 1 137 ? 30.105 -4.295 6.334 1.00 21.40 143 LEU B C 1
ATOM 3192 O O . LEU B 1 137 ? 29.368 -4.838 7.140 1.00 21.30 143 LEU B O 1
ATOM 3197 N N . ASP B 1 138 ?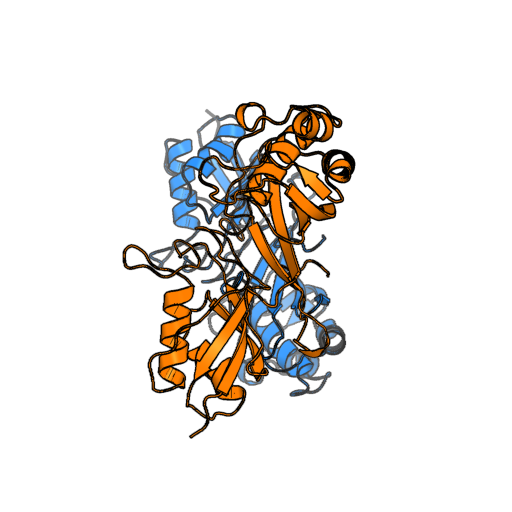 30.943 -4.963 5.540 1.00 22.65 144 ASP B N 1
ATOM 3198 C CA . ASP B 1 138 ? 31.102 -6.417 5.641 1.00 23.25 144 ASP B CA 1
ATOM 3199 C C . ASP B 1 138 ? 32.373 -6.623 6.469 1.00 22.40 144 ASP B C 1
ATOM 3200 O O . ASP B 1 138 ? 33.466 -6.480 5.929 1.00 21.41 144 ASP B O 1
ATOM 3205 N N . ALA B 1 139 ? 32.248 -6.915 7.755 1.00 21.97 145 ALA B N 1
ATOM 3206 C CA . ALA B 1 139 ? 33.403 -7.059 8.641 1.00 23.47 145 ALA B CA 1
ATOM 3207 C C . ALA B 1 139 ? 34.288 -8.252 8.302 1.00 25.23 145 ALA B C 1
ATOM 3208 O O . ALA B 1 139 ? 35.510 -8.127 8.476 1.00 24.44 145 ALA B O 1
ATOM 3210 N N . GLU B 1 140 ? 33.703 -9.359 7.825 1.00 26.93 146 GLU B N 1
ATOM 3211 C CA . GLU B 1 140 ? 34.529 -10.535 7.511 1.00 28.65 146 GLU B CA 1
ATOM 3212 C C . GLU B 1 140 ? 35.427 -10.289 6.321 1.00 28.22 146 GLU B C 1
ATOM 3213 O O . GLU B 1 140 ? 36.616 -10.640 6.271 1.00 28.69 146 GLU B O 1
ATOM 3219 N N . ARG B 1 141 ? 34.897 -9.597 5.324 1.00 27.12 147 ARG B N 1
ATOM 3220 C CA . ARG B 1 141 ? 35.649 -9.177 4.159 1.00 25.42 147 ARG B CA 1
ATOM 3221 C C . ARG B 1 141 ? 36.756 -8.208 4.533 1.00 24.73 147 ARG B C 1
ATOM 3222 O O . ARG B 1 141 ? 37.897 -8.257 4.061 1.00 24.33 147 ARG B O 1
ATOM 3230 N N . MET B 1 142 ? 36.482 -7.293 5.477 1.00 24.17 148 MET B N 1
ATOM 3231 C CA . MET B 1 142 ? 37.547 -6.401 5.949 1.00 23.22 148 MET B CA 1
ATOM 3232 C C . MET B 1 142 ? 38.624 -7.234 6.655 1.00 22.23 148 MET B C 1
ATOM 3233 O O . MET B 1 142 ? 39.813 -6.992 6.458 1.00 22.09 148 MET B O 1
ATOM 3238 N N . HIS B 1 143 ? 38.211 -8.201 7.472 1.00 22.23 149 HIS B N 1
ATOM 3239 C CA . HIS B 1 143 ? 39.183 -9.033 8.194 1.00 23.55 149 HIS B CA 1
ATOM 3240 C C . HIS B 1 143 ? 40.130 -9.756 7.239 1.00 25.20 149 HIS B C 1
ATOM 3241 O O . HIS B 1 143 ? 41.367 -9.671 7.320 1.00 25.90 149 HIS B O 1
ATOM 3248 N N . ARG B 1 144 ? 39.485 -10.521 6.341 1.00 24.65 150 ARG B N 1
ATOM 3249 C CA . ARG B 1 144 ? 40.290 -11.269 5.356 1.00 22.71 150 ARG B CA 1
ATOM 3250 C C . ARG B 1 144 ? 41.143 -10.315 4.573 1.00 21.95 150 ARG B C 1
ATOM 3251 O O . ARG B 1 144 ? 42.364 -10.600 4.432 1.00 24.89 150 ARG B O 1
ATOM 3259 N N . ALA B 1 145 ? 40.720 -9.161 4.067 1.00 21.91 151 ALA B N 1
ATOM 3260 C CA . ALA B 1 145 ? 41.527 -8.196 3.359 1.00 21.64 151 ALA B CA 1
ATOM 3261 C C . ALA B 1 145 ? 42.702 -7.615 4.147 1.00 21.64 151 ALA B C 1
ATOM 3262 O O . ALA B 1 145 ? 43.687 -7.223 3.517 1.00 22.20 151 ALA B O 1
ATOM 3264 N N . ALA B 1 146 ? 42.576 -7.565 5.478 1.00 21.79 152 ALA B N 1
ATOM 3265 C CA . ALA B 1 146 ? 43.642 -6.984 6.281 1.00 22.19 152 ALA B CA 1
ATOM 3266 C C . ALA B 1 146 ? 44.792 -7.936 6.578 1.00 22.06 152 ALA B C 1
ATOM 3267 O O . ALA B 1 146 ? 45.818 -7.391 6.974 1.00 20.98 152 ALA B O 1
ATOM 3269 N N . GLN B 1 147 ? 44.626 -9.242 6.402 1.00 22.16 153 GLN B N 1
ATOM 3270 C CA . GLN B 1 147 ? 45.683 -10.167 6.828 1.00 22.57 153 GLN B CA 1
ATOM 3271 C C . GLN B 1 147 ? 46.987 -10.014 6.080 1.00 23.41 153 GLN B C 1
ATOM 3272 O O . GLN B 1 147 ? 48.052 -10.301 6.695 1.00 24.49 153 GLN B O 1
ATOM 3278 N N . CYS B 1 148 ? 46.982 -9.513 4.857 1.00 22.87 154 CYS B N 1
ATOM 3279 C CA . CYS B 1 148 ? 48.164 -9.253 4.071 1.00 24.52 154 CYS B CA 1
ATOM 3280 C C . CYS B 1 148 ? 49.061 -8.200 4.697 1.00 25.68 154 CYS B C 1
ATOM 3281 O O . CYS B 1 148 ? 50.259 -8.147 4.414 1.00 26.44 154 CYS B O 1
ATOM 3284 N N . LEU B 1 149 ? 48.563 -7.360 5.616 1.00 24.98 155 LEU B N 1
ATOM 3285 C CA . LEU B 1 149 ? 49.378 -6.384 6.310 1.00 24.39 155 LEU B CA 1
ATOM 3286 C C . LEU B 1 149 ? 50.293 -6.981 7.377 1.00 23.41 155 LEU B C 1
ATOM 3287 O O . LEU B 1 149 ? 51.145 -6.253 7.890 1.00 23.33 155 LEU B O 1
ATOM 3292 N N . LEU B 1 150 ? 50.069 -8.256 7.730 1.00 23.28 156 LEU B N 1
ATOM 3293 C CA . LEU B 1 150 ? 50.953 -8.824 8.742 1.00 23.24 156 LEU B CA 1
ATOM 3294 C C . LEU B 1 150 ? 52.414 -8.848 8.334 1.00 23.94 156 LEU B C 1
ATOM 3295 O O . LEU B 1 150 ? 52.830 -9.024 7.182 1.00 25.23 156 LEU B O 1
ATOM 3300 N N . GLY B 1 151 ? 53.250 -8.673 9.369 1.00 23.59 157 GLY B N 1
ATOM 3301 C CA . GLY B 1 151 ? 54.692 -8.727 9.241 1.00 21.83 157 GLY B CA 1
ATOM 3302 C C . GLY B 1 151 ? 55.331 -7.413 8.852 1.00 22.00 157 GLY B C 1
ATOM 3303 O O . GLY B 1 151 ? 54.726 -6.335 8.841 1.00 22.18 157 GLY B O 1
ATOM 3304 N N . GLU B 1 152 ? 56.617 -7.499 8.484 1.00 22.19 158 GLU B N 1
ATOM 3305 C CA . GLU B 1 152 ? 57.408 -6.380 8.030 1.00 22.36 158 GLU B CA 1
ATOM 3306 C C . GLU B 1 152 ? 56.901 -5.878 6.692 1.00 24.22 158 GLU B C 1
ATOM 3307 O O . GLU B 1 152 ? 56.780 -6.696 5.748 1.00 26.06 158 GLU B O 1
ATOM 3313 N N . ASN B 1 153 ? 56.522 -4.616 6.542 1.00 24.11 159 ASN B N 1
ATOM 3314 C CA . ASN B 1 153 ? 55.995 -4.174 5.248 1.00 24.65 159 ASN B CA 1
ATOM 3315 C C . ASN B 1 153 ? 56.216 -2.677 5.077 1.00 25.85 159 ASN B C 1
ATOM 3316 O O . ASN B 1 153 ? 56.443 -1.949 6.045 1.00 25.94 159 ASN B O 1
ATOM 3321 N N . ASP B 1 154 ? 56.291 -2.243 3.828 1.00 26.80 160 ASP B N 1
ATOM 3322 C CA . ASP B 1 154 ? 56.445 -0.841 3.470 1.00 27.47 160 ASP B CA 1
ATOM 3323 C C . ASP B 1 154 ? 55.038 -0.243 3.525 1.00 28.05 160 ASP B C 1
ATOM 3324 O O . ASP B 1 154 ? 54.184 -0.608 2.713 1.00 28.99 160 ASP B O 1
ATOM 3329 N N . PHE B 1 155 ? 54.787 0.633 4.490 1.00 27.20 161 PHE B N 1
ATOM 3330 C CA . PHE B 1 155 ? 53.464 1.233 4.666 1.00 26.41 161 PHE B CA 1
ATOM 3331 C C . PHE B 1 155 ? 53.315 2.590 4.022 1.00 26.92 161 PHE B C 1
ATOM 3332 O O . PHE B 1 155 ? 52.501 3.442 4.376 1.00 26.96 161 PHE B O 1
ATOM 3340 N N . THR B 1 156 ? 54.052 2.842 2.934 1.00 26.85 162 THR B N 1
ATOM 3341 C CA . THR B 1 156 ? 54.011 4.082 2.179 1.00 26.58 162 THR B CA 1
ATOM 3342 C C . THR B 1 156 ? 52.586 4.404 1.744 1.00 26.42 162 THR B C 1
ATOM 3343 O O . THR B 1 156 ? 52.208 5.582 1.830 1.00 26.66 162 THR B O 1
ATOM 3347 N N . SER B 1 157 ? 51.767 3.434 1.354 1.00 27.62 163 SER B N 1
ATOM 3348 C CA . SER B 1 157 ? 50.406 3.745 0.924 1.00 28.94 163 SER B CA 1
ATOM 3349 C C . SER B 1 157 ? 49.503 4.180 2.079 1.00 29.51 163 SER B C 1
ATOM 3350 O O . SER B 1 157 ? 48.456 4.765 1.822 1.00 28.96 163 SER B O 1
ATOM 3353 N N . PHE B 1 158 ? 49.870 3.926 3.324 1.00 28.57 164 PHE B N 1
ATOM 3354 C CA . PHE B 1 158 ? 49.080 4.337 4.492 1.00 26.35 164 PHE B CA 1
ATOM 3355 C C . PHE B 1 158 ? 49.784 5.382 5.313 1.00 25.50 164 PHE B C 1
ATOM 3356 O O . PHE B 1 158 ? 49.538 5.579 6.515 1.00 26.06 164 PHE B O 1
ATOM 3364 N N . ARG B 1 159 ? 50.743 6.100 4.735 1.00 25.35 165 ARG B N 1
ATOM 3365 C CA . ARG B 1 159 ? 51.541 7.083 5.446 1.00 26.57 165 ARG B CA 1
ATOM 3366 C C . ARG B 1 159 ? 51.144 8.507 5.157 1.00 28.52 165 ARG B C 1
ATOM 3367 O O . ARG B 1 159 ? 51.021 8.837 3.970 1.00 29.47 165 ARG B O 1
ATOM 3375 N N . ALA B 1 160 ? 50.995 9.359 6.169 1.00 29.66 166 ALA B N 1
ATOM 3376 C CA . ALA B 1 160 ? 50.626 10.758 5.911 1.00 31.39 166 ALA B CA 1
ATOM 3377 C C . ALA B 1 160 ? 51.803 11.557 5.372 1.00 33.34 166 ALA B C 1
ATOM 3378 O O . ALA B 1 160 ? 52.933 11.325 5.827 1.00 32.49 166 ALA B O 1
ATOM 3380 N N . VAL B 1 161 ? 51.526 12.595 4.569 1.00 35.43 167 VAL B N 1
ATOM 3381 C CA . VAL B 1 161 ? 52.619 13.434 4.063 1.00 37.68 167 VAL B CA 1
ATOM 3382 C C . VAL B 1 161 ? 53.392 14.127 5.167 1.00 39.28 167 VAL B C 1
ATOM 3383 O O . VAL B 1 161 ? 54.596 14.397 4.988 1.00 40.34 167 VAL B O 1
ATOM 3387 N N . GLN B 1 162 ? 52.794 14.394 6.324 1.00 39.36 168 GLN B N 1
ATOM 3388 C CA . GLN B 1 162 ? 53.536 15.017 7.404 1.00 40.30 168 GLN B CA 1
ATOM 3389 C C . GLN B 1 162 ? 54.465 14.096 8.180 1.00 39.42 168 GLN B C 1
ATOM 3390 O O . GLN B 1 162 ? 55.255 14.658 8.966 1.00 40.01 168 GLN B O 1
ATOM 3396 N N . CYS B 1 163 ? 54.487 12.783 8.052 1.00 37.79 169 CYS B N 1
ATOM 3397 C CA . CYS B 1 163 ? 55.386 11.929 8.838 1.00 36.11 169 CYS B CA 1
ATOM 3398 C C . CYS B 1 163 ? 56.853 12.264 8.651 1.00 35.95 169 CYS B C 1
ATOM 3399 O O . CYS B 1 163 ? 57.234 12.337 7.473 1.00 35.55 169 CYS B O 1
ATOM 3402 N N . GLN B 1 164 ? 57.681 12.427 9.671 1.00 36.45 170 GLN B N 1
ATOM 3403 C CA . GLN B 1 164 ? 59.095 12.705 9.447 1.00 37.93 170 GLN B CA 1
ATOM 3404 C C . GLN B 1 164 ? 59.996 11.486 9.587 1.00 39.28 170 GLN B C 1
ATOM 3405 O O . GLN B 1 164 ? 61.219 11.735 9.603 1.00 39.02 170 GLN B O 1
ATOM 3411 N N . SER B 1 165 ? 59.501 10.255 9.737 1.00 40.91 171 SER B N 1
ATOM 3412 C CA . SER B 1 165 ? 60.462 9.155 9.900 1.00 42.40 171 SER B CA 1
ATOM 3413 C C . SER B 1 165 ? 61.268 9.000 8.618 1.00 42.56 171 SER B C 1
ATOM 3414 O O . SER B 1 165 ? 60.681 9.362 7.583 1.00 42.78 171 SER B O 1
ATOM 3417 N N . ARG B 1 166 ? 62.496 8.440 8.644 1.00 42.26 172 ARG B N 1
ATOM 3418 C CA . ARG B 1 166 ? 63.086 8.340 7.311 1.00 42.16 172 ARG B CA 1
ATOM 3419 C C . ARG B 1 166 ? 62.760 6.997 6.671 1.00 40.18 172 ARG B C 1
ATOM 3420 O O . ARG B 1 166 ? 63.055 6.888 5.474 1.00 40.25 172 ARG B O 1
ATOM 3428 N N . THR B 1 167 ? 62.108 6.063 7.354 1.00 38.24 173 THR B N 1
ATOM 3429 C CA . THR B 1 167 ? 61.727 4.829 6.660 1.00 35.92 173 THR B CA 1
ATOM 3430 C C . THR B 1 167 ? 60.244 4.577 6.857 1.00 33.71 173 THR B C 1
ATOM 3431 O O . THR B 1 167 ? 59.754 4.761 7.972 1.00 34.74 173 THR B O 1
ATOM 3435 N N . PRO B 1 168 ? 59.518 4.078 5.870 1.00 30.65 174 PRO B N 1
ATOM 3436 C CA . PRO B 1 168 ? 58.104 3.759 6.002 1.00 28.13 174 PRO B CA 1
ATOM 3437 C C . PRO B 1 168 ? 57.798 2.338 6.437 1.00 26.58 174 PRO B C 1
ATOM 3438 O O . PRO B 1 168 ? 56.655 1.854 6.434 1.00 25.81 174 PRO B O 1
ATOM 3442 N N . TRP B 1 169 ? 58.853 1.558 6.732 1.00 25.44 175 TRP B N 1
ATOM 3443 C CA . TRP B 1 169 ? 58.722 0.150 7.067 1.00 24.23 175 TRP B CA 1
ATOM 3444 C C . TRP B 1 169 ? 58.354 -0.063 8.525 1.00 23.94 175 TRP B C 1
ATOM 3445 O O . TRP B 1 169 ? 58.972 0.538 9.422 1.00 24.81 175 TRP B O 1
ATOM 3456 N N . ARG B 1 170 ? 57.354 -0.873 8.816 1.00 23.29 176 ARG B N 1
ATOM 3457 C CA . ARG B 1 170 ? 56.981 -1.239 10.176 1.00 22.89 176 ARG B CA 1
ATOM 3458 C C . ARG B 1 170 ? 56.572 -2.703 10.217 1.00 21.62 176 ARG B C 1
ATOM 3459 O O . ARG B 1 170 ? 56.389 -3.326 9.143 1.00 23.81 176 ARG B O 1
ATOM 3467 N N . ASN B 1 171 ? 56.412 -3.297 11.382 1.00 19.49 177 ASN B N 1
ATOM 3468 C CA . ASN B 1 171 ? 56.006 -4.686 11.521 1.00 19.19 177 ASN B CA 1
ATOM 3469 C C . ASN B 1 171 ? 54.654 -4.803 12.212 1.00 19.23 177 ASN B C 1
ATOM 3470 O O . ASN B 1 171 ? 54.590 -4.576 13.431 1.00 19.19 177 ASN B O 1
ATOM 3475 N N . VAL B 1 172 ? 53.611 -5.200 11.497 1.00 19.75 178 VAL B N 1
ATOM 3476 C CA . VAL B 1 172 ? 52.288 -5.397 12.110 1.00 19.24 178 VAL B CA 1
ATOM 3477 C C . VAL B 1 172 ? 52.217 -6.805 12.657 1.00 19.71 178 VAL B C 1
ATOM 3478 O O . VAL B 1 172 ? 52.374 -7.808 11.929 1.00 21.82 178 VAL B O 1
ATOM 3482 N N . MET B 1 173 ? 52.029 -6.949 13.937 1.00 20.65 179 MET B N 1
ATOM 3483 C CA . MET B 1 173 ? 52.006 -8.140 14.732 1.00 20.52 179 MET B CA 1
ATOM 3484 C C . MET B 1 173 ? 50.656 -8.823 14.759 1.00 23.07 179 MET B C 1
ATOM 3485 O O . MET B 1 173 ? 50.550 -10.030 15.030 1.00 26.21 179 MET B O 1
ATOM 3490 N N . HIS B 1 174 ? 49.612 -8.007 14.538 1.00 21.64 180 HIS B N 1
ATOM 3491 C CA . HIS B 1 174 ? 48.328 -8.663 14.375 1.00 22.40 180 HIS B CA 1
ATOM 3492 C C . HIS B 1 174 ? 47.294 -7.625 13.930 1.00 22.18 180 HIS B C 1
ATOM 3493 O O . HIS B 1 174 ? 47.427 -6.453 14.240 1.00 20.82 180 HIS B O 1
ATOM 3500 N N . ILE B 1 175 ? 46.274 -8.211 13.326 1.00 21.10 181 ILE B N 1
ATOM 3501 C CA . ILE B 1 175 ? 45.190 -7.361 12.831 1.00 21.42 181 ILE B CA 1
ATOM 3502 C C . ILE B 1 175 ? 43.952 -8.222 12.792 1.00 22.60 181 ILE B C 1
ATOM 3503 O O . ILE B 1 175 ? 43.937 -9.394 12.394 1.00 23.93 181 ILE B O 1
ATOM 3508 N N . ASN B 1 176 ? 42.869 -7.630 13.337 1.00 21.47 182 ASN B N 1
ATOM 3509 C CA . ASN B 1 176 ? 41.624 -8.385 13.385 1.00 20.96 182 ASN B CA 1
ATOM 3510 C C . ASN B 1 176 ? 40.462 -7.422 13.177 1.00 21.02 182 ASN B C 1
ATOM 3511 O O . ASN B 1 176 ? 40.585 -6.270 13.561 1.00 21.46 182 ASN B O 1
ATOM 3516 N N . VAL B 1 177 ? 39.459 -7.876 12.441 1.00 20.14 183 VAL B N 1
ATOM 3517 C CA . VAL B 1 177 ? 38.271 -7.033 12.248 1.00 20.00 183 VAL B CA 1
ATOM 3518 C C . VAL B 1 177 ? 37.102 -7.927 12.647 1.00 20.56 183 VAL B C 1
ATOM 3519 O O . VAL B 1 177 ? 36.938 -9.019 12.090 1.00 21.37 183 VAL B O 1
ATOM 3523 N N . THR B 1 178 ? 36.299 -7.449 13.591 1.00 20.66 184 THR B N 1
ATOM 3524 C CA . THR B 1 178 ? 35.175 -8.227 14.053 1.00 20.90 184 THR B CA 1
ATOM 3525 C C . THR B 1 178 ? 33.920 -7.376 14.225 1.00 22.80 184 THR B C 1
ATOM 3526 O O . THR B 1 178 ? 34.046 -6.223 14.648 1.00 22.95 184 THR B O 1
ATOM 3530 N N . ARG B 1 179 ? 32.753 -7.959 13.963 1.00 22.67 185 ARG B N 1
ATOM 3531 C CA . ARG B 1 179 ? 31.493 -7.283 14.235 1.00 21.85 185 ARG B CA 1
ATOM 3532 C C . ARG B 1 179 ? 30.921 -7.689 15.583 1.00 22.27 185 ARG B C 1
ATOM 3533 O O . ARG B 1 179 ? 30.946 -8.825 16.054 1.00 23.00 185 ARG B O 1
ATOM 3541 N N . HIS B 1 180 ? 30.371 -6.720 16.300 1.00 21.50 186 HIS B N 1
ATOM 3542 C CA . HIS B 1 180 ? 29.721 -6.839 17.594 1.00 20.80 186 HIS B CA 1
ATOM 3543 C C . HIS B 1 180 ? 28.385 -6.085 17.458 1.00 22.08 186 HIS B C 1
ATOM 3544 O O . HIS B 1 180 ? 28.381 -4.863 17.630 1.00 20.88 186 HIS B O 1
ATOM 3551 N N . GLY B 1 181 ? 27.302 -6.770 17.113 1.00 22.23 187 GLY B N 1
ATOM 3552 C CA . GLY B 1 181 ? 26.027 -6.028 16.907 1.00 21.30 187 GLY B CA 1
ATOM 3553 C C . GLY B 1 181 ? 26.213 -5.048 15.756 1.00 19.80 187 GLY B C 1
ATOM 3554 O O . GLY B 1 181 ? 26.708 -5.408 14.698 1.00 19.90 187 GLY B O 1
ATOM 3555 N N . PRO B 1 182 ? 25.846 -3.779 15.949 1.00 18.17 188 PRO B N 1
ATOM 3556 C CA . PRO B 1 182 ? 25.972 -2.779 14.902 1.00 17.94 188 PRO B CA 1
ATOM 3557 C C . PRO B 1 182 ? 27.380 -2.190 14.826 1.00 16.44 188 PRO B C 1
ATOM 3558 O O . PRO B 1 182 ? 27.631 -1.336 13.944 1.00 18.27 188 PRO B O 1
ATOM 3562 N N . TYR B 1 183 ? 28.272 -2.682 15.689 1.00 16.45 189 TYR B N 1
ATOM 3563 C CA . TYR B 1 183 ? 29.629 -2.149 15.680 1.00 15.54 189 TYR B CA 1
ATOM 3564 C C . TYR B 1 183 ? 30.619 -3.011 14.905 1.00 15.41 189 TYR B C 1
ATOM 3565 O O . TYR B 1 183 ? 30.491 -4.230 14.839 1.00 17.65 189 TYR B O 1
ATOM 3574 N N . VAL B 1 184 ? 31.604 -2.368 14.293 1.00 15.23 190 VAL B N 1
ATOM 3575 C CA . VAL B 1 184 ? 32.677 -3.076 13.613 1.00 15.58 190 VAL B CA 1
ATOM 3576 C C . VAL B 1 184 ? 33.945 -2.568 14.315 1.00 16.13 190 VAL B C 1
ATOM 3577 O O . VAL B 1 184 ? 34.173 -1.353 14.421 1.00 16.93 190 VAL B O 1
ATOM 3581 N N . VAL B 1 185 ? 34.784 -3.491 14.789 1.00 16.49 191 VAL B N 1
ATOM 3582 C CA . VAL B 1 185 ? 35.979 -3.116 15.548 1.00 15.59 191 VAL B CA 1
ATOM 3583 C C . VAL B 1 185 ? 37.256 -3.578 14.850 1.00 16.66 191 VAL B C 1
ATOM 3584 O O . VAL B 1 185 ? 37.370 -4.763 14.532 1.00 19.45 191 VAL B O 1
ATOM 3588 N N . VAL B 1 186 ? 38.180 -2.667 14.617 1.00 15.09 192 VAL B N 1
ATOM 3589 C CA . VAL B 1 186 ? 39.488 -2.986 14.028 1.00 14.61 192 VAL B CA 1
ATOM 3590 C C . VAL B 1 186 ? 40.500 -3.020 15.163 1.00 16.29 192 VAL B C 1
ATOM 3591 O O . VAL B 1 186 ? 40.570 -2.059 15.895 1.00 17.95 192 VAL B O 1
ATOM 3595 N N . ASP B 1 187 ? 41.256 -4.100 15.249 1.00 15.65 193 ASP B N 1
ATOM 3596 C CA . ASP B 1 187 ? 42.232 -4.262 16.341 1.00 14.68 193 ASP B CA 1
ATOM 3597 C C . ASP B 1 187 ? 43.588 -4.417 15.682 1.00 13.61 193 ASP B C 1
ATOM 3598 O O . ASP B 1 187 ? 43.762 -5.336 14.875 1.00 16.12 193 ASP B O 1
ATOM 3603 N N . ILE B 1 188 ? 44.535 -3.507 15.878 1.00 13.82 194 ILE B N 1
ATOM 3604 C CA . ILE B 1 188 ? 45.818 -3.594 15.191 1.00 15.19 194 ILE B CA 1
ATOM 3605 C C . ILE B 1 188 ? 46.955 -3.306 16.151 1.00 15.82 194 ILE B C 1
ATOM 3606 O O . ILE B 1 188 ? 46.912 -2.417 16.995 1.00 14.55 194 ILE B O 1
ATOM 3611 N N . LYS B 1 189 ? 48.012 -4.115 16.038 1.00 16.14 195 LYS B N 1
ATOM 3612 C CA . LYS B 1 189 ? 49.193 -4.026 16.884 1.00 14.96 195 LYS B CA 1
ATOM 3613 C C . LYS B 1 189 ? 50.444 -3.981 16.014 1.00 15.24 195 LYS B C 1
ATOM 3614 O O . LYS B 1 189 ? 50.519 -4.776 15.053 1.00 16.15 195 LYS B O 1
ATOM 3620 N N . ALA B 1 190 ? 51.392 -3.133 16.301 1.00 15.89 196 ALA B N 1
ATOM 3621 C CA . ALA B 1 190 ? 52.641 -3.106 15.523 1.00 15.59 196 ALA B CA 1
ATOM 3622 C C . ALA B 1 190 ? 53.783 -2.655 16.426 1.00 16.25 196 ALA B C 1
ATOM 3623 O O . ALA B 1 190 ? 53.565 -2.115 17.516 1.00 17.31 196 ALA B O 1
ATOM 3625 N N . ASN B 1 191 ? 55.016 -2.798 15.921 1.00 17.45 197 ASN B N 1
ATOM 3626 C CA . ASN B 1 191 ? 56.150 -2.332 16.730 1.00 18.81 197 ASN B CA 1
ATOM 3627 C C . ASN B 1 191 ? 56.054 -0.820 16.903 1.00 21.11 197 ASN B C 1
ATOM 3628 O O . ASN B 1 191 ? 56.296 -0.293 17.993 1.00 21.33 197 ASN B O 1
ATOM 3633 N N . ALA B 1 192 ? 55.698 -0.126 15.831 1.00 21.93 198 ALA B N 1
ATOM 3634 C CA . ALA B 1 192 ? 55.620 1.323 15.761 1.00 23.47 198 ALA B CA 1
ATOM 3635 C C . ALA B 1 192 ? 54.760 1.652 14.531 1.00 24.97 198 ALA B C 1
ATOM 3636 O O . ALA B 1 192 ? 54.423 0.778 13.733 1.00 23.34 198 ALA B O 1
ATOM 3638 N N . PHE B 1 193 ? 54.298 2.898 14.479 1.00 26.90 199 PHE B N 1
ATOM 3639 C CA . PHE B 1 193 ? 53.398 3.359 13.438 1.00 27.49 199 PHE B CA 1
ATOM 3640 C C . PHE B 1 193 ? 53.905 4.624 12.749 1.00 28.73 199 PHE B C 1
ATOM 3641 O O . PHE B 1 193 ? 54.464 5.537 13.372 1.00 30.08 199 PHE B O 1
ATOM 3649 N N . VAL B 1 194 ? 53.734 4.657 11.417 1.00 27.94 200 VAL B N 1
ATOM 3650 C CA . VAL B 1 194 ? 54.094 5.886 10.685 1.00 27.08 200 VAL B CA 1
ATOM 3651 C C . VAL B 1 194 ? 52.916 6.842 10.935 1.00 26.76 200 VAL B C 1
ATOM 3652 O O . VAL B 1 194 ? 51.870 6.397 11.398 1.00 25.97 200 VAL B O 1
ATOM 3656 N N . HIS B 1 195 ? 53.102 8.117 10.624 1.00 26.60 201 HIS B N 1
ATOM 3657 C CA . HIS B 1 195 ? 52.068 9.103 10.919 1.00 26.34 201 HIS B CA 1
ATOM 3658 C C . HIS B 1 195 ? 50.750 8.779 10.237 1.00 24.66 201 HIS B C 1
ATOM 3659 O O . HIS B 1 195 ? 50.584 8.568 9.050 1.00 24.29 201 HIS B O 1
ATOM 3666 N N . HIS B 1 196 ? 49.715 8.666 11.065 1.00 23.91 202 HIS B N 1
ATOM 3667 C CA . HIS B 1 196 ? 48.362 8.306 10.703 1.00 21.38 202 HIS B CA 1
ATOM 3668 C C . HIS B 1 196 ? 48.205 6.926 10.085 1.00 21.49 202 HIS B C 1
ATOM 3669 O O . HIS B 1 196 ? 47.182 6.588 9.472 1.00 21.56 202 HIS B O 1
ATOM 3676 N N . MET B 1 197 ? 49.138 5.998 10.343 1.00 21.08 203 MET B N 1
ATOM 3677 C CA . MET B 1 197 ? 49.015 4.652 9.788 1.00 20.43 203 MET B CA 1
ATOM 3678 C C . MET B 1 197 ? 47.730 3.931 10.152 1.00 19.16 203 MET B C 1
ATOM 3679 O O . MET B 1 197 ? 47.086 3.253 9.342 1.00 18.97 203 MET B O 1
ATOM 3684 N N . VAL B 1 198 ? 47.306 3.991 11.435 1.00 20.23 204 VAL B N 1
ATOM 3685 C CA . VAL B 1 198 ? 46.115 3.250 11.843 1.00 19.89 204 VAL B CA 1
ATOM 3686 C C . VAL B 1 198 ? 44.852 3.766 11.164 1.00 18.55 204 VAL B C 1
ATOM 3687 O O . VAL B 1 198 ? 44.072 3.008 10.570 1.00 17.60 204 VAL B O 1
ATOM 3691 N N . ARG B 1 199 ? 44.657 5.088 11.227 1.00 18.22 205 ARG B N 1
ATOM 3692 C CA . ARG B 1 199 ? 43.477 5.685 10.621 1.00 18.98 205 ARG B CA 1
ATOM 3693 C C . ARG B 1 199 ? 43.522 5.586 9.094 1.00 19.30 205 ARG B C 1
ATOM 3694 O O . ARG B 1 199 ? 42.453 5.479 8.499 1.00 19.62 205 ARG B O 1
ATOM 3702 N N . ASN B 1 200 ? 44.709 5.587 8.493 1.00 18.47 206 ASN B N 1
ATOM 3703 C CA . ASN B 1 200 ? 44.834 5.394 7.030 1.00 17.45 206 ASN B CA 1
ATOM 3704 C C . ASN B 1 200 ? 44.418 3.990 6.630 1.00 18.62 206 ASN B C 1
ATOM 3705 O O . ASN B 1 200 ? 43.589 3.633 5.771 1.00 19.29 206 ASN B O 1
ATOM 3710 N N . ILE B 1 201 ? 44.875 2.984 7.405 1.00 18.50 207 ILE B N 1
ATOM 3711 C CA . ILE B 1 201 ? 44.542 1.592 7.222 1.00 18.12 207 ILE B CA 1
ATOM 3712 C C . ILE B 1 201 ? 43.050 1.354 7.409 1.00 19.01 207 ILE B C 1
ATOM 3713 O O . ILE B 1 201 ? 42.385 0.767 6.548 1.00 20.34 207 ILE B O 1
ATOM 3718 N N . VAL B 1 202 ? 42.453 1.905 8.465 1.00 18.40 208 VAL B N 1
ATOM 3719 C CA . VAL B 1 202 ? 41.039 1.769 8.711 1.00 17.49 208 VAL B CA 1
ATOM 3720 C C . VAL B 1 202 ? 40.221 2.451 7.579 1.00 15.65 208 VAL B C 1
ATOM 3721 O O . VAL B 1 202 ? 39.308 1.810 7.082 1.00 15.98 208 VAL B O 1
ATOM 3725 N N . GLY B 1 203 ? 40.676 3.624 7.145 1.00 16.95 209 GLY B N 1
ATOM 3726 C CA . GLY B 1 203 ? 39.954 4.313 6.066 1.00 19.37 209 GLY B CA 1
ATOM 3727 C C . GLY B 1 203 ? 39.835 3.460 4.815 1.00 20.34 209 GLY B C 1
ATOM 3728 O O . GLY B 1 203 ? 38.794 3.273 4.175 1.00 19.84 209 GLY B O 1
ATOM 3729 N N . SER B 1 204 ? 40.950 2.815 4.435 1.00 20.25 210 SER B N 1
ATOM 3730 C CA . SER B 1 204 ? 40.905 1.915 3.291 1.00 19.73 210 SER B CA 1
ATOM 3731 C C . SER B 1 204 ? 40.152 0.643 3.578 1.00 18.86 210 SER B C 1
ATOM 3732 O O . SER B 1 204 ? 39.432 0.146 2.689 1.00 20.19 210 SER B O 1
ATOM 3735 N N . LEU B 1 205 ? 40.269 0.010 4.766 1.00 17.18 211 LEU B N 1
ATOM 3736 C CA . LEU B 1 205 ? 39.466 -1.183 5.053 1.00 16.54 211 LEU B CA 1
ATOM 3737 C C . LEU B 1 205 ? 37.956 -0.880 4.977 1.00 18.04 211 LEU B C 1
ATOM 3738 O O . LEU B 1 205 ? 37.124 -1.738 4.695 1.00 17.76 211 LEU B O 1
ATOM 3743 N N . MET B 1 206 ? 37.599 0.361 5.346 1.00 18.51 212 MET B N 1
ATOM 3744 C CA . MET B 1 206 ? 36.221 0.799 5.265 1.00 18.97 212 MET B CA 1
ATOM 3745 C C . MET B 1 206 ? 35.713 0.789 3.814 1.00 19.91 212 MET B C 1
ATOM 3746 O O . MET B 1 206 ? 34.606 0.328 3.591 1.00 20.42 212 MET B O 1
ATOM 3751 N N . GLU B 1 207 ? 36.530 1.230 2.858 1.00 20.19 213 GLU B N 1
ATOM 3752 C CA . GLU B 1 207 ? 36.085 1.182 1.455 1.00 19.97 213 GLU B CA 1
ATOM 3753 C C . GLU B 1 207 ? 35.949 -0.249 0.979 1.00 20.34 213 GLU B C 1
ATOM 3754 O O . GLU B 1 207 ? 35.032 -0.537 0.211 1.00 20.29 213 GLU B O 1
ATOM 3760 N N . VAL B 1 208 ? 36.871 -1.135 1.395 1.00 19.22 214 VAL B N 1
ATOM 3761 C CA . VAL B 1 208 ? 36.721 -2.552 1.112 1.00 20.62 214 VAL B CA 1
ATOM 3762 C C . VAL B 1 208 ? 35.462 -3.084 1.775 1.00 21.31 214 VAL B C 1
ATOM 3763 O O . VAL B 1 208 ? 34.706 -3.834 1.152 1.00 23.13 214 VAL B O 1
ATOM 3767 N N . GLY B 1 209 ? 35.161 -2.813 3.048 1.00 20.54 215 GLY B N 1
ATOM 3768 C CA . GLY B 1 209 ? 33.983 -3.315 3.715 1.00 19.97 215 GLY B CA 1
ATOM 3769 C C . GLY B 1 209 ? 32.682 -2.823 3.092 1.00 18.90 215 GLY B C 1
ATOM 3770 O O . GLY B 1 209 ? 31.731 -3.581 3.167 1.00 19.35 215 GLY B O 1
ATOM 3771 N N . ALA B 1 210 ? 32.636 -1.618 2.539 1.00 18.74 216 ALA B N 1
ATOM 3772 C CA . ALA B 1 210 ? 31.421 -1.115 1.923 1.00 20.72 216 ALA B CA 1
ATOM 3773 C C . ALA B 1 210 ? 31.252 -1.651 0.500 1.00 22.41 216 ALA B C 1
ATOM 3774 O O . ALA B 1 210 ? 30.285 -1.277 -0.183 1.00 22.73 216 ALA B O 1
ATOM 3776 N N . HIS B 1 211 ? 32.244 -2.391 0.007 1.00 22.34 217 HIS B N 1
ATOM 3777 C CA . HIS B 1 211 ? 32.240 -2.942 -1.357 1.00 22.87 217 HIS B CA 1
ATOM 3778 C C . HIS B 1 211 ? 32.459 -1.886 -2.425 1.00 24.09 217 HIS B C 1
ATOM 3779 O O . HIS B 1 211 ? 32.224 -2.111 -3.629 1.00 26.13 217 HIS B O 1
ATOM 3786 N N . ASN B 1 212 ? 33.080 -0.776 -2.053 1.00 24.05 218 ASN B N 1
ATOM 3787 C CA . ASN B 1 212 ? 33.538 0.230 -2.973 1.00 24.23 218 ASN B CA 1
ATOM 3788 C C . ASN B 1 212 ? 34.869 -0.248 -3.580 1.00 25.48 218 ASN B C 1
ATOM 3789 O O . ASN B 1 212 ? 35.281 0.329 -4.575 1.00 26.38 218 ASN B O 1
ATOM 3794 N N . GLN B 1 213 ? 35.592 -1.179 -2.971 1.00 24.90 219 GLN B N 1
ATOM 3795 C CA . GLN B 1 213 ? 36.869 -1.696 -3.462 1.00 24.69 219 GLN B CA 1
ATOM 3796 C C . GLN B 1 213 ? 36.913 -3.196 -3.235 1.00 25.46 219 GLN B C 1
ATOM 3797 O O . GLN B 1 213 ? 36.277 -3.675 -2.304 1.00 24.32 219 GLN B O 1
ATOM 3803 N N . PRO B 1 214 ? 37.688 -3.977 -4.000 1.00 26.10 220 PRO B N 1
ATOM 3804 C CA . PRO B 1 214 ? 37.740 -5.407 -3.765 1.00 26.50 220 PRO B CA 1
ATOM 3805 C C . PRO B 1 214 ? 38.486 -5.824 -2.507 1.00 25.96 220 PRO B C 1
ATOM 3806 O O . PRO B 1 214 ? 39.334 -5.134 -1.937 1.00 27.11 220 PRO B O 1
ATOM 3810 N N . GLU B 1 215 ? 38.229 -7.064 -2.117 1.00 25.34 221 GLU B N 1
ATOM 3811 C CA . GLU B 1 215 ? 38.904 -7.726 -1.017 1.00 26.80 221 GLU B CA 1
ATOM 3812 C C . GLU B 1 215 ? 40.405 -7.700 -1.181 1.00 28.41 221 GLU B C 1
ATOM 3813 O O . GLU B 1 215 ? 41.137 -7.432 -0.214 1.00 29.10 221 GLU B O 1
ATOM 3819 N N . SER B 1 216 ? 40.947 -7.883 -2.388 1.00 28.39 222 SER B N 1
ATOM 3820 C CA . SER B 1 216 ? 42.383 -7.783 -2.610 1.00 27.24 222 SER B CA 1
ATOM 3821 C C . SER B 1 216 ? 42.918 -6.371 -2.686 1.00 26.41 222 SER B C 1
ATOM 3822 O O . SER B 1 216 ? 44.147 -6.198 -2.778 1.00 26.73 222 SER B O 1
ATOM 3825 N N . TRP B 1 217 ? 42.129 -5.291 -2.556 1.00 25.45 223 TRP B N 1
ATOM 3826 C CA . TRP B 1 217 ? 42.626 -3.933 -2.674 1.00 24.23 223 TRP B CA 1
ATOM 3827 C C . TRP B 1 217 ? 43.719 -3.544 -1.678 1.00 23.97 223 TRP B C 1
ATOM 3828 O O . TRP B 1 217 ? 44.527 -2.678 -2.035 1.00 24.92 223 TRP B O 1
ATOM 3839 N N . ILE B 1 218 ? 43.721 -4.099 -0.474 1.00 24.86 224 ILE B N 1
ATOM 3840 C CA . ILE B 1 218 ? 44.751 -3.734 0.508 1.00 24.69 224 ILE B CA 1
ATOM 3841 C C . ILE B 1 218 ? 46.100 -4.283 0.042 1.00 24.48 224 ILE B C 1
ATOM 3842 O O . ILE B 1 218 ? 47.100 -3.565 0.089 1.00 24.39 224 ILE B O 1
ATOM 3847 N N . ALA B 1 219 ? 46.109 -5.510 -0.479 1.00 24.76 225 ALA B N 1
ATOM 3848 C CA . ALA B 1 219 ? 47.334 -6.119 -1.036 1.00 25.17 225 ALA B CA 1
ATOM 3849 C C . ALA B 1 219 ? 47.807 -5.291 -2.225 1.00 25.88 225 ALA B C 1
ATOM 3850 O O . ALA B 1 219 ? 48.976 -4.927 -2.405 1.00 26.42 225 ALA B O 1
ATOM 3852 N N . GLU B 1 220 ? 46.829 -4.897 -3.056 1.00 25.60 226 GLU B N 1
ATOM 3853 C CA . GLU B 1 220 ? 47.077 -4.012 -4.164 1.00 26.33 226 GLU B CA 1
ATOM 3854 C C . GLU B 1 220 ? 47.645 -2.685 -3.747 1.00 26.67 226 GLU B C 1
ATOM 3855 O O . GLU B 1 220 ? 48.665 -2.275 -4.317 1.00 27.44 226 GLU B O 1
ATOM 3861 N N . LEU B 1 221 ? 47.099 -1.973 -2.744 1.00 26.50 227 LEU B N 1
ATOM 3862 C CA . LEU B 1 221 ? 47.663 -0.700 -2.312 1.00 26.37 227 LEU B CA 1
ATOM 3863 C C . LEU B 1 221 ? 49.061 -0.812 -1.726 1.00 26.16 227 LEU B C 1
ATOM 3864 O O . LEU B 1 221 ? 49.959 0.047 -1.804 1.00 26.64 227 LEU B O 1
ATOM 3869 N N . LEU B 1 222 ? 49.245 -1.902 -0.976 1.00 26.38 228 LEU B N 1
ATOM 3870 C CA . LEU B 1 222 ? 50.516 -2.167 -0.344 1.00 27.58 228 LEU B CA 1
ATOM 3871 C C . LEU B 1 222 ? 51.577 -2.270 -1.461 1.00 27.81 228 LEU B C 1
ATOM 3872 O O . LEU B 1 222 ? 52.524 -1.521 -1.342 1.00 26.83 228 LEU B O 1
ATOM 3877 N N . ALA B 1 223 ? 51.269 -3.095 -2.458 1.00 28.91 229 ALA B N 1
ATOM 3878 C CA . ALA B 1 223 ? 52.163 -3.335 -3.579 1.00 29.05 229 ALA B CA 1
ATOM 3879 C C . ALA B 1 223 ? 52.389 -2.082 -4.402 1.00 30.05 229 ALA B C 1
ATOM 3880 O O . ALA B 1 223 ? 53.524 -1.791 -4.767 1.00 30.67 229 ALA B O 1
ATOM 3882 N N . ALA B 1 224 ? 51.318 -1.311 -4.650 1.00 30.60 230 ALA B N 1
ATOM 3883 C CA . ALA B 1 224 ? 51.477 -0.097 -5.444 1.00 31.10 230 ALA B CA 1
ATOM 3884 C C . ALA B 1 224 ? 52.147 1.054 -4.731 1.00 31.34 230 ALA B C 1
ATOM 3885 O O . ALA B 1 224 ? 52.490 2.043 -5.405 1.00 31.89 230 ALA B O 1
ATOM 3887 N N . LYS B 1 225 ? 52.421 1.073 -3.436 1.00 31.58 231 LYS B N 1
ATOM 3888 C CA . LYS B 1 225 ? 53.130 2.169 -2.785 1.00 32.12 231 LYS B CA 1
ATOM 3889 C C . LYS B 1 225 ? 52.837 3.620 -3.090 1.00 32.57 231 LYS B C 1
ATOM 3890 O O . LYS B 1 225 ? 53.760 4.428 -3.304 1.00 32.23 231 LYS B O 1
ATOM 3896 N N . ASP B 1 226 ? 51.579 4.052 -3.023 1.00 33.70 232 ASP B N 1
ATOM 3897 C CA . ASP B 1 226 ? 51.268 5.463 -3.275 1.00 34.94 232 ASP B CA 1
ATOM 3898 C C . ASP B 1 226 ? 50.097 5.900 -2.408 1.00 35.58 232 ASP B C 1
ATOM 3899 O O . ASP B 1 226 ? 48.989 5.433 -2.686 1.00 35.09 232 ASP B O 1
ATOM 3904 N N . ARG B 1 227 ? 50.313 6.772 -1.420 1.00 36.35 233 ARG B N 1
ATOM 3905 C CA . ARG B 1 227 ? 49.199 7.172 -0.560 1.00 36.75 233 ARG B CA 1
ATOM 3906 C C . ARG B 1 227 ? 48.072 7.894 -1.281 1.00 36.53 233 ARG B C 1
ATOM 3907 O O . ARG B 1 227 ? 46.912 7.801 -0.828 1.00 36.35 233 ARG B O 1
ATOM 3915 N N . THR B 1 228 ? 48.306 8.580 -2.402 1.00 35.76 234 THR B N 1
ATOM 3916 C CA . THR B 1 228 ? 47.207 9.203 -3.129 1.00 35.27 234 THR B CA 1
ATOM 3917 C C . THR B 1 228 ? 46.215 8.158 -3.625 1.00 34.55 234 THR B C 1
ATOM 3918 O O . THR B 1 228 ? 45.063 8.532 -3.880 1.00 35.74 234 THR B O 1
ATOM 3922 N N . LEU B 1 229 ? 46.589 6.900 -3.827 1.00 32.83 235 LEU B N 1
ATOM 3923 C CA . LEU B 1 229 ? 45.618 5.925 -4.302 1.00 32.00 235 LEU B CA 1
ATOM 3924 C C . LEU B 1 229 ? 44.757 5.360 -3.176 1.00 30.33 235 LEU B C 1
ATOM 3925 O O . LEU B 1 229 ? 43.800 4.622 -3.468 1.00 29.61 235 LEU B O 1
ATOM 3930 N N . ALA B 1 230 ? 45.115 5.645 -1.916 1.00 28.95 236 ALA B N 1
ATOM 3931 C CA . ALA B 1 230 ? 44.360 5.075 -0.803 1.00 27.87 236 ALA B CA 1
ATOM 3932 C C . ALA B 1 230 ? 43.247 5.971 -0.279 1.00 26.75 236 ALA B C 1
ATOM 3933 O O . ALA B 1 230 ? 43.233 7.177 -0.501 1.00 27.53 236 ALA B O 1
ATOM 3935 N N . ALA B 1 231 ? 42.304 5.382 0.447 1.00 25.08 237 ALA B N 1
ATOM 3936 C CA . ALA B 1 231 ? 41.170 6.125 1.011 1.00 23.98 237 ALA B CA 1
ATOM 3937 C C . ALA B 1 231 ? 41.495 7.253 1.962 1.00 23.51 237 ALA B C 1
ATOM 3938 O O . ALA B 1 231 ? 42.610 7.359 2.480 1.00 24.43 237 ALA B O 1
ATOM 3940 N N . ALA B 1 232 ? 40.560 8.202 2.181 1.00 21.98 238 ALA B N 1
ATOM 3941 C CA . ALA B 1 232 ? 40.867 9.284 3.113 1.00 21.69 238 ALA B CA 1
ATOM 3942 C C . ALA B 1 232 ? 41.087 8.703 4.530 1.00 20.18 238 ALA B C 1
ATOM 3943 O O . ALA B 1 232 ? 40.564 7.634 4.768 1.00 20.20 238 ALA B O 1
ATOM 3945 N N . THR B 1 233 ? 41.835 9.404 5.339 1.00 20.17 239 THR B N 1
ATOM 3946 C CA . THR B 1 233 ? 42.060 9.048 6.728 1.00 20.38 239 THR B CA 1
ATOM 3947 C C . THR B 1 233 ? 40.725 8.960 7.480 1.00 21.56 239 THR B C 1
ATOM 3948 O O . THR B 1 233 ? 39.874 9.850 7.392 1.00 23.42 239 THR B O 1
ATOM 3952 N N . ALA B 1 234 ? 40.572 7.868 8.223 1.00 19.50 240 ALA B N 1
ATOM 3953 C CA . ALA B 1 234 ? 39.350 7.632 9.004 1.00 18.81 240 ALA B CA 1
ATOM 3954 C C . ALA B 1 234 ? 39.290 8.660 10.128 1.00 17.40 240 ALA B C 1
ATOM 3955 O O . ALA B 1 234 ? 40.326 9.162 10.570 1.00 18.31 240 ALA B O 1
ATOM 3957 N N . LYS B 1 235 ? 38.075 8.962 10.608 1.00 16.55 241 LYS B N 1
ATOM 3958 C CA . LYS B 1 235 ? 37.934 9.942 11.691 1.00 16.10 241 LYS B CA 1
ATOM 3959 C C . LYS B 1 235 ? 38.638 9.567 12.980 1.00 15.48 241 LYS B C 1
ATOM 3960 O O . LYS B 1 235 ? 38.881 8.379 13.281 1.00 16.94 241 LYS B O 1
ATOM 3966 N N . ALA B 1 236 ? 38.999 10.604 13.734 1.00 15.40 242 ALA B N 1
ATOM 3967 C CA . ALA B 1 236 ? 39.696 10.353 14.988 1.00 15.67 242 ALA B CA 1
ATOM 3968 C C . ALA B 1 236 ? 38.855 9.746 16.092 1.00 16.35 242 ALA B C 1
ATOM 3969 O O . ALA B 1 236 ? 39.389 8.995 16.930 1.00 16.69 242 ALA B O 1
ATOM 3971 N N . GLU B 1 237 ? 37.548 10.047 16.139 1.00 16.76 243 GLU B N 1
ATOM 3972 C CA . GLU B 1 237 ? 36.789 9.725 17.345 1.00 16.52 243 GLU B CA 1
ATOM 3973 C C . GLU B 1 237 ? 36.589 8.265 17.690 1.00 14.38 243 GLU B C 1
ATOM 3974 O O . GLU B 1 237 ? 36.390 8.014 18.880 1.00 12.95 243 GLU B O 1
ATOM 3980 N N . GLY B 1 238 ? 36.742 7.354 16.743 1.00 14.32 244 GLY B N 1
ATOM 3981 C CA . GLY B 1 238 ? 36.664 5.931 17.067 1.00 13.77 244 GLY B CA 1
ATOM 3982 C C . GLY B 1 238 ? 38.007 5.328 17.505 1.00 13.56 244 GLY B C 1
ATOM 3983 O O . GLY B 1 238 ? 37.924 4.135 17.835 1.00 12.88 244 GLY B O 1
ATOM 3984 N N . LEU B 1 239 ? 39.102 6.046 17.581 1.00 11.84 245 LEU B N 1
ATOM 3985 C CA . LEU B 1 239 ? 40.387 5.375 17.838 1.00 12.04 245 LEU B CA 1
ATOM 3986 C C . LEU B 1 239 ? 40.750 5.365 19.308 1.00 12.59 245 LEU B C 1
ATOM 3987 O O . LEU B 1 239 ? 40.702 6.395 19.979 1.00 12.76 245 LEU B O 1
ATOM 3992 N N . TYR B 1 240 ? 41.175 4.200 19.811 1.00 11.82 246 TYR B N 1
ATOM 3993 C CA . TYR B 1 240 ? 41.657 4.061 21.183 1.00 11.43 246 TYR B CA 1
ATOM 3994 C C . TYR B 1 240 ? 43.064 3.424 21.245 1.00 11.74 246 TYR B C 1
ATOM 3995 O O . TYR B 1 240 ? 43.256 2.371 20.649 1.00 12.72 246 TYR B O 1
ATOM 4004 N N . LEU B 1 241 ? 43.989 4.016 21.976 1.00 12.02 247 LEU B N 1
ATOM 4005 C CA . LEU B 1 241 ? 45.277 3.340 22.272 1.00 11.37 247 LEU B CA 1
ATOM 4006 C C . LEU B 1 241 ? 44.966 2.390 23.431 1.00 11.71 247 LEU B C 1
ATOM 4007 O O . LEU B 1 241 ? 44.646 2.894 24.489 1.00 11.98 247 LEU B O 1
ATOM 4012 N N . VAL B 1 242 ? 45.036 1.054 23.205 1.00 12.24 248 VAL B N 1
ATOM 4013 C CA . VAL B 1 242 ? 44.614 0.114 24.259 1.00 12.50 248 VAL B CA 1
ATOM 4014 C C . VAL B 1 242 ? 45.717 -0.707 24.915 1.00 11.80 248 VAL B C 1
ATOM 4015 O O . VAL B 1 242 ? 45.422 -1.255 25.988 1.00 13.04 248 VAL B O 1
ATOM 4019 N N . ALA B 1 243 ? 46.928 -0.798 24.386 1.00 12.58 249 ALA B N 1
ATOM 4020 C CA . ALA B 1 243 ? 47.969 -1.557 25.122 1.00 12.67 249 ALA B CA 1
ATOM 4021 C C . ALA B 1 243 ? 49.339 -1.167 24.589 1.00 13.96 249 ALA B C 1
ATOM 4022 O O . ALA B 1 243 ? 49.527 -0.914 23.392 1.00 15.79 249 ALA B O 1
ATOM 4024 N N . VAL B 1 244 ? 50.316 -1.192 25.490 1.00 13.71 250 VAL B N 1
ATOM 4025 C CA . VAL B 1 244 ? 51.712 -0.933 25.120 1.00 14.38 250 VAL B CA 1
ATOM 4026 C C . VAL B 1 244 ? 52.538 -2.102 25.676 1.00 15.42 250 VAL B C 1
ATOM 4027 O O . VAL B 1 244 ? 52.338 -2.429 26.859 1.00 16.52 250 VAL B O 1
ATOM 4031 N N . ASP B 1 245 ? 53.405 -2.696 24.835 1.00 14.98 251 ASP B N 1
ATOM 4032 C CA . ASP B 1 245 ? 54.243 -3.776 25.379 1.00 14.75 251 ASP B CA 1
ATOM 4033 C C . ASP B 1 245 ? 55.591 -3.253 25.903 1.00 15.86 251 ASP B C 1
ATOM 4034 O O . ASP B 1 245 ? 56.237 -2.397 25.280 1.00 15.45 251 ASP B O 1
ATOM 4039 N N . TYR B 1 246 ? 55.984 -3.824 27.036 1.00 17.16 252 TYR B N 1
ATOM 4040 C CA . TYR B 1 246 ? 57.291 -3.524 27.656 1.00 17.89 252 TYR B CA 1
ATOM 4041 C C . TYR B 1 246 ? 57.903 -4.858 28.108 1.00 19.29 252 TYR B C 1
ATOM 4042 O O . TYR B 1 246 ? 57.181 -5.812 28.370 1.00 19.94 252 TYR B O 1
ATOM 4051 N N . PRO B 1 247 ? 59.226 -4.873 28.236 1.00 19.45 253 PRO B N 1
ATOM 4052 C CA . PRO B 1 247 ? 59.871 -6.089 28.749 1.00 20.29 253 PRO B CA 1
ATOM 4053 C C . PRO B 1 247 ? 59.255 -6.500 30.062 1.00 20.50 253 PRO B C 1
ATOM 4054 O O . PRO B 1 247 ? 58.863 -5.743 30.975 1.00 20.36 253 PRO B O 1
ATOM 4058 N N . ASP B 1 248 ? 59.192 -7.847 30.205 1.00 21.72 254 ASP B N 1
ATOM 4059 C CA . ASP B 1 248 ? 58.602 -8.449 31.395 1.00 23.01 254 ASP B CA 1
ATOM 4060 C C . ASP B 1 248 ? 59.362 -8.111 32.660 1.00 23.05 254 ASP B C 1
ATOM 4061 O O . ASP B 1 248 ? 58.715 -8.003 33.718 1.00 24.24 254 ASP B O 1
ATOM 4066 N N . ARG B 1 249 ? 60.653 -7.786 32.623 1.00 23.02 255 ARG B N 1
ATOM 4067 C CA . ARG B 1 249 ? 61.385 -7.399 33.831 1.00 23.29 255 ARG B CA 1
ATOM 4068 C C . ARG B 1 249 ? 60.776 -6.179 34.517 1.00 23.14 255 ARG B C 1
ATOM 4069 O O . ARG B 1 249 ? 60.964 -6.008 35.731 1.00 23.72 255 ARG B O 1
ATOM 4077 N N . TYR B 1 250 ? 60.019 -5.340 33.782 1.00 21.19 256 TYR B N 1
ATOM 4078 C CA . TYR B 1 250 ? 59.420 -4.196 34.469 1.00 20.37 256 TYR B CA 1
ATOM 4079 C C . TYR B 1 250 ? 58.158 -4.562 35.232 1.00 20.57 256 TYR B C 1
ATOM 4080 O O . TYR B 1 250 ? 57.694 -3.785 36.063 1.00 21.27 256 TYR B O 1
ATOM 4089 N N . ASP B 1 251 ? 57.564 -5.712 34.954 1.00 22.13 257 ASP B N 1
ATOM 4090 C CA . ASP B 1 251 ? 56.376 -6.221 35.631 1.00 23.02 257 ASP B CA 1
ATOM 4091 C C . ASP B 1 251 ? 55.223 -5.213 35.725 1.00 21.90 257 ASP B C 1
ATOM 4092 O O . ASP B 1 251 ? 54.641 -5.026 36.806 1.00 21.96 257 ASP B O 1
ATOM 4097 N N . LEU B 1 252 ? 54.915 -4.582 34.591 1.00 20.24 258 LEU B N 1
ATOM 4098 C CA . LEU B 1 252 ? 53.833 -3.576 34.656 1.00 19.78 258 LEU B CA 1
ATOM 4099 C C . LEU B 1 252 ? 52.482 -4.266 34.597 1.00 20.38 258 LEU B C 1
ATOM 4100 O O . LEU B 1 252 ? 52.283 -5.300 33.953 1.00 22.08 258 LEU B O 1
ATOM 4105 N N . PRO B 1 253 ? 51.502 -3.693 35.295 1.00 19.88 259 PRO B N 1
ATOM 4106 C CA . PRO B 1 253 ? 50.138 -4.190 35.297 1.00 19.69 259 PRO B CA 1
ATOM 4107 C C . PRO B 1 253 ? 49.561 -4.255 33.893 1.00 19.81 259 PRO B C 1
ATOM 4108 O O . PRO B 1 253 ? 49.884 -3.398 33.048 1.00 19.58 259 PRO B O 1
ATOM 4112 N N . LYS B 1 254 ? 48.620 -5.183 33.657 1.00 19.77 260 LYS B N 1
ATOM 4113 C CA . LYS B 1 254 ? 47.959 -5.347 32.376 1.00 20.66 260 LYS B CA 1
ATOM 4114 C C . LYS B 1 254 ? 46.452 -5.504 32.598 1.00 20.53 260 LYS B C 1
ATOM 4115 O O . LYS B 1 254 ? 45.868 -6.583 32.434 1.00 21.42 260 LYS B O 1
ATOM 4121 N N . PRO B 1 255 ? 45.769 -4.430 32.977 1.00 20.81 261 PRO B N 1
ATOM 4122 C CA . PRO B 1 255 ? 44.311 -4.466 33.174 1.00 20.29 261 PRO B CA 1
ATOM 4123 C C . PRO B 1 255 ? 43.610 -4.519 31.824 1.00 19.42 261 PRO B C 1
ATOM 4124 O O . PRO B 1 255 ? 44.218 -4.456 30.756 1.00 19.55 261 PRO B O 1
ATOM 4128 N N . PRO B 1 256 ? 42.297 -4.734 31.829 1.00 18.82 262 PRO B N 1
ATOM 4129 C CA . PRO B 1 256 ? 41.554 -4.935 30.582 1.00 18.18 262 PRO B CA 1
ATOM 4130 C C . PRO B 1 256 ? 41.734 -3.812 29.577 1.00 17.79 262 PRO B C 1
ATOM 4131 O O . PRO B 1 256 ? 41.678 -2.638 29.954 1.00 19.91 262 PRO B O 1
ATOM 4135 N N . MET B 1 257 ? 41.874 -4.178 28.308 1.00 15.76 263 MET B N 1
ATOM 4136 C CA . MET B 1 257 ? 42.043 -3.251 27.205 1.00 15.99 263 MET B CA 1
ATOM 4137 C C . MET B 1 257 ? 40.778 -2.471 26.873 1.00 16.75 263 MET B C 1
ATOM 4138 O O . MET B 1 257 ? 40.828 -1.258 26.582 1.00 16.57 263 MET B O 1
ATOM 4143 N N . GLY B 1 258 ? 39.645 -3.157 26.831 1.00 16.54 264 GLY B N 1
ATOM 4144 C CA . GLY B 1 258 ? 38.451 -2.494 26.375 1.00 16.34 264 GLY B CA 1
ATOM 4145 C C . GLY B 1 258 ? 38.370 -1.938 24.988 1.00 16.61 264 GLY B C 1
ATOM 4146 O O . GLY B 1 258 ? 39.161 -2.477 24.215 1.00 16.29 264 GLY B O 1
ATOM 4147 N N . PRO B 1 259 ? 38.034 -0.690 24.817 1.00 15.16 265 PRO B N 1
ATOM 4148 C CA . PRO B 1 259 ? 37.174 0.112 25.627 1.00 15.06 265 PRO B CA 1
ATOM 4149 C C . PRO B 1 259 ? 35.906 -0.533 26.164 1.00 14.55 265 PRO B C 1
ATOM 4150 O O . PRO B 1 259 ? 35.312 -1.364 25.480 1.00 14.70 265 PRO B O 1
ATOM 4154 N N . LEU B 1 260 ? 35.569 -0.140 27.395 1.00 15.36 266 LEU B N 1
ATOM 4155 C CA . LEU B 1 260 ? 34.284 -0.623 27.932 1.00 16.94 266 LEU B CA 1
ATOM 4156 C C . LEU B 1 260 ? 34.074 -2.125 27.854 1.00 18.84 266 LEU B C 1
ATOM 4157 O O . LEU B 1 260 ? 35.001 -2.845 28.250 1.00 18.96 266 LEU B O 1
ATOM 4162 N N . PHE B 1 261 ? 32.938 -2.610 27.380 1.00 21.58 267 PHE B N 1
ATOM 4163 C CA . PHE B 1 261 ? 32.597 -4.025 27.496 1.00 24.25 267 PHE B CA 1
ATOM 4164 C C . PHE B 1 261 ? 33.305 -5.017 26.617 1.00 26.65 267 PHE B C 1
ATOM 4165 O O . PHE B 1 261 ? 33.077 -6.230 26.828 1.00 29.19 267 PHE B O 1
ATOM 4173 N N . LEU B 1 262 ? 34.180 -4.609 25.724 1.00 25.99 268 LEU B N 1
ATOM 4174 C CA . LEU B 1 262 ? 34.880 -5.603 24.911 1.00 26.38 268 LEU B CA 1
ATOM 4175 C C . LEU B 1 262 ? 35.822 -6.463 25.744 1.00 27.30 268 LEU B C 1
ATOM 4176 O O . LEU B 1 262 ? 36.595 -5.928 26.552 1.00 27.62 268 LEU B O 1
ATOM 4181 N N . ALA B 1 263 ? 35.952 -7.735 25.386 1.00 28.10 269 ALA B N 1
ATOM 4182 C CA . ALA B 1 263 ? 36.896 -8.609 26.046 1.00 29.10 269 ALA B CA 1
ATOM 4183 C C . ALA B 1 263 ? 38.340 -8.458 25.608 1.00 29.55 269 ALA B C 1
ATOM 4184 O O . ALA B 1 263 ? 38.601 -8.012 24.478 1.00 30.07 269 ALA B O 1
ATOM 4186 N N . ASP B 1 264 ? 39.274 -8.863 26.474 1.00 30.48 270 ASP B N 1
ATOM 4187 C CA . ASP B 1 264 ? 40.657 -8.864 26.007 1.00 32.39 270 ASP B CA 1
ATOM 4188 C C . ASP B 1 264 ? 40.807 -9.885 24.872 1.00 35.01 270 ASP B C 1
ATOM 4189 O O . ASP B 1 264 ? 40.137 -10.940 24.799 1.00 36.14 270 ASP B O 1
#

GO terms:
  GO:0160147 tRNA pseudouridine(38-40) synthase activity (F, EXP)
  GO:0000049 tRNA binding (F, IDA)
  GO:0042803 protein homodimerization activity (F, IDA)
  GO:0106029 tRNA pseudouridine synthase activity (F, IDA)
  GO:0031119 tRNA pseudouridine synthesis (P, IMP)